Protein AF-0000000078525785 (afdb_homodimer)

Structure (mmCIF, N/CA/C/O backbone):
data_AF-0000000078525785-model_v1
#
loop_
_entity.id
_entity.type
_entity.pdbx_description
1 polymer 'PPM-type phosphatase domain-containing protein'
#
loop_
_atom_site.group_PDB
_atom_site.id
_atom_site.type_symbol
_atom_site.label_atom_id
_atom_site.label_alt_id
_atom_site.label_comp_id
_atom_site.label_asym_id
_atom_site.label_entity_id
_atom_site.label_seq_id
_atom_site.pdbx_PDB_ins_code
_atom_site.Cartn_x
_atom_site.Cartn_y
_atom_site.Cartn_z
_atom_site.occupancy
_atom_site.B_iso_or_equiv
_atom_site.auth_seq_id
_atom_site.auth_comp_id
_atom_site.auth_asym_id
_atom_site.auth_atom_id
_atom_site.pdbx_PDB_model_num
ATOM 1 N N . MET A 1 1 ? -2.633 -44.656 -4.371 1 86.56 1 MET A N 1
ATOM 2 C CA . MET A 1 1 ? -3.145 -43.281 -4.559 1 86.56 1 MET A CA 1
ATOM 3 C C . MET A 1 1 ? -4.605 -43.312 -5.004 1 86.56 1 MET A C 1
ATOM 5 O O . MET A 1 1 ? -4.938 -43.906 -6.023 1 86.56 1 MET A O 1
ATOM 9 N N . GLN A 1 2 ? -5.457 -42.781 -4.203 1 93.94 2 GLN A N 1
ATOM 10 C CA . GLN A 1 2 ? -6.891 -42.781 -4.492 1 93.94 2 GLN A CA 1
ATOM 11 C C . GLN A 1 2 ? -7.461 -41.375 -4.418 1 93.94 2 GLN A C 1
ATOM 13 O O . GLN A 1 2 ? -7.492 -40.75 -3.346 1 93.94 2 GLN A O 1
ATOM 18 N N . VAL A 1 3 ? -7.941 -40.938 -5.488 1 96.62 3 VAL A N 1
ATOM 19 C CA . VAL A 1 3 ? -8.547 -39.625 -5.555 1 96.62 3 VAL A CA 1
ATOM 20 C C . VAL A 1 3 ? -9.922 -39.656 -4.895 1 96.62 3 VAL A C 1
ATOM 22 O O . VAL A 1 3 ? -10.75 -40.5 -5.191 1 96.62 3 VAL A O 1
ATOM 25 N N . ILE A 1 4 ? -10.188 -38.719 -4.059 1 97.31 4 ILE A N 1
ATOM 26 C CA . ILE A 1 4 ? -11.445 -38.656 -3.318 1 97.31 4 ILE A CA 1
ATOM 27 C C . ILE A 1 4 ? -12.336 -37.562 -3.924 1 97.31 4 ILE A C 1
ATOM 29 O O . ILE A 1 4 ? -13.523 -37.812 -4.18 1 97.31 4 ILE A O 1
ATOM 33 N N . GLU A 1 5 ? -11.789 -36.375 -4.047 1 97.75 5 GLU A N 1
ATOM 34 C CA . GLU A 1 5 ? -12.492 -35.25 -4.621 1 97.75 5 GLU A CA 1
ATOM 35 C C . GLU A 1 5 ? -11.609 -34.469 -5.609 1 97.75 5 GLU A C 1
ATOM 37 O O . GLU A 1 5 ? -10.383 -34.438 -5.449 1 97.75 5 GLU A O 1
ATOM 42 N N . LYS A 1 6 ? -12.18 -33.938 -6.652 1 97.5 6 LYS A N 1
ATOM 43 C CA . LYS A 1 6 ? -11.484 -33.062 -7.57 1 97.5 6 LYS A CA 1
ATOM 44 C C . LYS A 1 6 ? -12.438 -32 -8.141 1 97.5 6 LYS A C 1
ATOM 46 O O . LYS A 1 6 ? -13.633 -32.25 -8.281 1 97.5 6 LYS A O 1
ATOM 51 N N . PHE A 1 7 ? -11.867 -30.859 -8.359 1 97.19 7 PHE A N 1
ATOM 52 C CA . PHE A 1 7 ? -12.664 -29.734 -8.836 1 97.19 7 PHE A CA 1
ATOM 53 C C . PHE A 1 7 ? -11.797 -28.719 -9.555 1 97.19 7 PHE A C 1
ATOM 55 O O . PHE A 1 7 ? -10.648 -28.484 -9.156 1 97.19 7 PHE A O 1
ATOM 62 N N . ILE A 1 8 ? -12.281 -28.141 -10.656 1 96.44 8 ILE A N 1
ATOM 63 C CA . ILE A 1 8 ? -11.641 -27.031 -11.375 1 96.44 8 ILE A CA 1
ATOM 64 C C . ILE A 1 8 ? -12.703 -26.109 -11.945 1 96.44 8 ILE A C 1
ATOM 66 O O . ILE A 1 8 ? -13.711 -26.562 -12.492 1 96.44 8 ILE A O 1
ATOM 70 N N . ALA A 1 9 ? -12.516 -24.812 -11.68 1 94.69 9 ALA A N 1
ATOM 71 C CA . ALA A 1 9 ? -13.484 -23.844 -12.188 1 94.69 9 ALA A CA 1
ATOM 72 C C . ALA A 1 9 ? -12.828 -22.484 -12.461 1 94.69 9 ALA A C 1
ATOM 74 O O . ALA A 1 9 ? -11.969 -22.047 -11.688 1 94.69 9 ALA A O 1
ATOM 75 N N . SER A 1 10 ? -13.297 -21.891 -13.5 1 92.81 10 SER A N 1
ATOM 76 C CA . SER A 1 10 ? -12.828 -20.547 -13.852 1 92.81 10 SER A CA 1
ATOM 77 C C . SER A 1 10 ? -13.484 -19.5 -12.977 1 92.81 10 SER A C 1
ATOM 79 O O . SER A 1 10 ? -14.641 -19.641 -12.57 1 92.81 10 SER A O 1
ATOM 81 N N . LYS A 1 11 ? -12.812 -18.391 -12.805 1 90.5 11 LYS A N 1
ATOM 82 C CA . LYS A 1 11 ? -13.352 -17.266 -12.039 1 90.5 11 LYS A CA 1
ATOM 83 C C . LYS A 1 11 ? -14.492 -16.578 -12.781 1 90.5 11 LYS A C 1
ATOM 85 O O . LYS A 1 11 ? -15.289 -15.859 -12.18 1 90.5 11 LYS A O 1
ATOM 90 N N . TYR A 1 12 ? -14.594 -16.781 -14.031 1 87.81 12 TYR A N 1
ATOM 91 C CA . TYR A 1 12 ? -15.633 -16.141 -14.828 1 87.81 12 TYR A CA 1
ATOM 92 C C . TYR A 1 12 ? -16.766 -17.125 -15.141 1 87.81 12 TYR A C 1
ATOM 94 O O . TYR A 1 12 ? -17.75 -16.766 -15.789 1 87.81 12 TYR A O 1
ATOM 102 N N . GLY A 1 13 ? -16.609 -18.281 -14.781 1 85.06 13 GLY A N 1
ATOM 103 C CA . GLY A 1 13 ? -17.641 -19.297 -15.031 1 85.06 13 GLY A CA 1
ATOM 104 C C . GLY A 1 13 ? -17.5 -19.953 -16.391 1 85.06 13 GLY A C 1
ATOM 105 O O . GLY A 1 13 ? -18.359 -20.734 -16.797 1 85.06 13 GLY A O 1
ATOM 106 N N . ASP A 1 14 ? -16.469 -19.578 -17.125 1 86.19 14 ASP A N 1
ATOM 107 C CA . ASP A 1 14 ? -16.172 -20.141 -18.438 1 86.19 14 ASP A CA 1
ATOM 108 C C . ASP A 1 14 ? -14.867 -20.922 -18.422 1 86.19 14 ASP A C 1
ATOM 110 O O . ASP A 1 14 ? -13.789 -20.328 -18.375 1 86.19 14 ASP A O 1
ATOM 114 N N . ASP A 1 15 ? -15.008 -22.141 -18.609 1 83.75 15 ASP A N 1
ATOM 115 C CA . ASP A 1 15 ? -13.875 -23.062 -18.516 1 83.75 15 ASP A CA 1
ATOM 116 C C . ASP A 1 15 ? -12.805 -22.719 -19.547 1 83.75 15 ASP A C 1
ATOM 118 O O . ASP A 1 15 ? -11.617 -22.953 -19.328 1 83.75 15 ASP A O 1
ATOM 122 N N . ALA A 1 16 ? -13.234 -22.156 -20.625 1 85 16 ALA A N 1
ATOM 123 C CA . ALA A 1 16 ? -12.305 -21.828 -21.719 1 85 16 ALA A CA 1
ATOM 124 C C . ALA A 1 16 ? -11.336 -20.734 -21.297 1 85 16 ALA A C 1
ATOM 126 O O . ALA A 1 16 ? -10.289 -20.547 -21.922 1 85 16 ALA A O 1
ATOM 127 N N . LEU A 1 17 ? -11.664 -20.141 -20.234 1 87.44 17 LEU A N 1
ATOM 128 C CA . LEU A 1 17 ? -10.852 -19.016 -19.766 1 87.44 17 LEU A CA 1
ATOM 129 C C . LEU A 1 17 ? -10.047 -19.406 -18.531 1 87.44 17 LEU A C 1
ATOM 131 O O . LEU A 1 17 ? -9.297 -18.578 -18 1 87.44 17 LEU A O 1
ATOM 135 N N . CYS A 1 18 ? -10.172 -20.625 -18.109 1 92.94 18 CYS A N 1
ATOM 136 C CA . CYS A 1 18 ? -9.516 -21.047 -16.891 1 92.94 18 CYS A CA 1
ATOM 137 C C . CYS A 1 18 ? -8.008 -21.188 -17.094 1 92.94 18 CYS A C 1
ATOM 139 O O . CYS A 1 18 ? -7.562 -21.906 -17.984 1 92.94 18 CYS A O 1
ATOM 141 N N . GLU A 1 19 ? -7.262 -20.547 -16.25 1 93.75 19 GLU A N 1
ATOM 142 C CA . GLU A 1 19 ? -5.809 -20.578 -16.359 1 93.75 19 GLU A CA 1
ATOM 143 C C . GLU A 1 19 ? -5.199 -21.609 -15.422 1 93.75 19 GLU A C 1
ATOM 145 O O . GLU A 1 19 ? -3.979 -21.797 -15.398 1 93.75 19 GLU A O 1
ATOM 150 N N . ASP A 1 20 ? -6.074 -22.25 -14.711 1 96.31 20 ASP A N 1
ATOM 151 C CA . ASP A 1 20 ? -5.641 -23.344 -13.859 1 96.31 20 ASP A CA 1
ATOM 152 C C . ASP A 1 20 ? -5.598 -24.656 -14.641 1 96.31 20 ASP A C 1
ATOM 154 O O . ASP A 1 20 ? -6.258 -24.797 -15.672 1 96.31 20 ASP A O 1
ATOM 158 N N . GLY A 1 21 ? -4.816 -25.562 -14.164 1 96.5 21 GLY A N 1
ATOM 159 C CA . GLY A 1 21 ? -4.754 -26.906 -14.719 1 96.5 21 GLY A CA 1
ATOM 160 C C . GLY A 1 21 ? -4.656 -27.984 -13.664 1 96.5 21 GLY A C 1
ATOM 161 O O . GLY A 1 21 ? -4.102 -27.75 -12.586 1 96.5 21 GLY A O 1
ATOM 162 N N . LEU A 1 22 ? -5.254 -29.109 -13.977 1 98.06 22 LEU A N 1
ATOM 163 C CA . LEU A 1 22 ? -5.188 -30.297 -13.125 1 98.06 22 LEU A CA 1
ATOM 164 C C . LEU A 1 22 ? -4.664 -31.5 -13.898 1 98.06 22 LEU A C 1
ATOM 166 O O . LEU A 1 22 ? -5.199 -31.844 -14.953 1 98.06 22 LEU A O 1
ATOM 170 N N . PHE A 1 23 ? -3.576 -32.094 -13.43 1 98.44 23 PHE A N 1
ATOM 171 C CA . PHE A 1 23 ? -2.967 -33.25 -14.062 1 98.44 23 PHE A CA 1
ATOM 172 C C . PHE A 1 23 ? -3.014 -34.438 -13.125 1 98.44 23 PHE A C 1
ATOM 174 O O . PHE A 1 23 ? -2.66 -34.344 -11.945 1 98.44 23 PHE A O 1
ATOM 181 N N . ILE A 1 24 ? -3.471 -35.625 -13.625 1 98 24 ILE A N 1
ATOM 182 C CA . ILE A 1 24 ? -3.523 -36.844 -12.844 1 98 24 ILE A CA 1
ATOM 183 C C . ILE A 1 24 ? -3.057 -38.031 -13.703 1 98 24 ILE A C 1
ATOM 185 O O . ILE A 1 24 ? -3.594 -38.25 -14.789 1 98 24 ILE A O 1
ATOM 189 N N . ASN A 1 25 ? -2.096 -38.688 -13.266 1 96.81 25 ASN A N 1
ATOM 190 C CA . ASN A 1 25 ? -1.763 -40 -13.812 1 96.81 25 ASN A CA 1
ATOM 191 C C . ASN A 1 25 ? -1.196 -40.906 -12.742 1 96.81 25 ASN A C 1
ATOM 193 O O . ASN A 1 25 ? -1.323 -40.656 -11.547 1 96.81 25 ASN A O 1
ATOM 197 N N . ASP A 1 26 ? -0.666 -42.062 -13.141 1 95.5 26 ASP A N 1
ATOM 198 C CA . ASP A 1 26 ? -0.246 -43.062 -12.18 1 95.5 26 ASP A CA 1
ATOM 199 C C . ASP A 1 26 ? 1.006 -42.625 -11.422 1 95.5 26 ASP A C 1
ATOM 201 O O . ASP A 1 26 ? 1.33 -43.188 -10.375 1 95.5 26 ASP A O 1
ATOM 205 N N . LYS A 1 27 ? 1.685 -41.594 -11.922 1 97.06 27 LYS A N 1
ATOM 206 C CA . LYS A 1 27 ? 2.975 -41.188 -11.359 1 97.06 27 LYS A CA 1
ATOM 207 C C . LYS A 1 27 ? 2.857 -39.906 -10.57 1 97.06 27 LYS A C 1
ATOM 209 O O . LYS A 1 27 ? 3.525 -39.719 -9.547 1 97.06 27 LYS A O 1
ATOM 214 N N . PHE A 1 28 ? 1.962 -39.031 -11.117 1 98 28 PHE A N 1
ATOM 215 C CA . PHE A 1 28 ? 1.927 -37.656 -10.555 1 98 28 PHE A CA 1
ATOM 216 C C . PHE A 1 28 ? 0.491 -37.188 -10.422 1 98 28 PHE A C 1
ATOM 218 O O . PHE A 1 28 ? -0.391 -37.594 -11.164 1 98 28 PHE A O 1
ATOM 225 N N . ILE A 1 29 ? 0.25 -36.344 -9.477 1 98.56 29 ILE A N 1
ATOM 226 C CA . ILE A 1 29 ? -0.869 -35.406 -9.406 1 98.56 29 ILE A CA 1
ATOM 227 C C . ILE A 1 29 ? -0.342 -34 -9.305 1 98.56 29 ILE A C 1
ATOM 229 O O . ILE A 1 29 ? 0.559 -33.719 -8.508 1 98.56 29 ILE A O 1
ATOM 233 N N . ALA A 1 30 ? -0.854 -33.094 -10.125 1 98.62 30 ALA A N 1
ATOM 234 C CA . ALA A 1 30 ? -0.31 -31.734 -10.125 1 98.62 30 ALA A CA 1
ATOM 235 C C . ALA A 1 30 ? -1.411 -30.688 -10.352 1 98.62 30 ALA A C 1
ATOM 237 O O . ALA A 1 30 ? -2.377 -30.953 -11.07 1 98.62 30 ALA A O 1
ATOM 238 N N . VAL A 1 31 ? -1.276 -29.641 -9.664 1 98.38 31 VAL A N 1
ATOM 239 C CA . VAL A 1 31 ? -2.098 -28.453 -9.875 1 98.38 31 VAL A CA 1
ATOM 240 C C . VAL A 1 31 ? -1.226 -27.297 -10.383 1 98.38 31 VAL A C 1
ATOM 242 O O . VAL A 1 31 ? -0.19 -27 -9.789 1 98.38 31 VAL A O 1
ATOM 245 N N . MET A 1 32 ? -1.549 -26.766 -11.492 1 97 32 MET A N 1
ATOM 246 C CA . MET A 1 32 ? -0.833 -25.625 -12.055 1 97 32 MET A CA 1
ATOM 247 C C . MET A 1 32 ? -1.725 -24.391 -12.086 1 97 32 MET A C 1
ATOM 249 O O . MET A 1 32 ? -2.932 -24.5 -12.305 1 97 32 MET A O 1
ATOM 253 N N . ASP A 1 33 ? -1.185 -23.281 -11.836 1 95.5 33 ASP A N 1
ATOM 254 C CA . ASP A 1 33 ? -1.865 -21.984 -11.828 1 95.5 33 ASP A CA 1
ATOM 255 C C . ASP A 1 33 ? -1.132 -20.984 -12.711 1 95.5 33 ASP A C 1
ATOM 257 O O . ASP A 1 33 ? -0.101 -20.438 -12.305 1 95.5 33 ASP A O 1
ATOM 261 N N . GLY A 1 34 ? -1.702 -20.75 -13.875 1 93.75 34 GLY A N 1
ATOM 262 C CA . GLY A 1 34 ? -1.141 -19.75 -14.766 1 93.75 34 GLY A CA 1
ATOM 263 C C . GLY A 1 34 ? -1.341 -18.328 -14.266 1 93.75 34 GLY A C 1
ATOM 264 O O . GLY A 1 34 ? -2.43 -17.984 -13.812 1 93.75 34 GLY A O 1
ATOM 265 N N . VAL A 1 35 ? -0.275 -17.562 -14.336 1 88.56 35 VAL A N 1
ATOM 266 C CA . VAL A 1 35 ? -0.356 -16.172 -13.898 1 88.56 35 VAL A CA 1
ATOM 267 C C . VAL A 1 35 ? -1.164 -15.359 -14.914 1 88.56 35 VAL A C 1
ATOM 269 O O . VAL A 1 35 ? -0.933 -15.453 -16.125 1 88.56 35 VAL A O 1
ATOM 272 N N . THR A 1 36 ? -2.059 -14.617 -14.383 1 83.06 36 THR A N 1
ATOM 273 C CA . THR A 1 36 ? -2.912 -13.805 -15.234 1 83.06 36 THR A CA 1
ATOM 274 C C . THR A 1 36 ? -2.074 -12.898 -16.125 1 83.06 36 THR A C 1
ATOM 276 O O . THR A 1 36 ? -1.082 -12.32 -15.688 1 83.06 36 THR A O 1
ATOM 279 N N . ALA A 1 37 ? -2.492 -12.828 -17.344 1 82.88 37 ALA A N 1
ATOM 280 C CA . ALA A 1 37 ? -1.761 -12.07 -18.359 1 82.88 37 ALA A CA 1
ATOM 281 C C . ALA A 1 37 ? -1.716 -10.586 -18.016 1 82.88 37 ALA A C 1
ATOM 283 O O . ALA A 1 37 ? -2.73 -10 -17.625 1 82.88 37 ALA A O 1
ATOM 284 N N . LYS A 1 38 ? -0.602 -10.008 -18.109 1 82.94 38 LYS A N 1
ATOM 285 C CA . LYS A 1 38 ? -0.418 -8.578 -17.875 1 82.94 38 LYS A CA 1
ATOM 286 C C . LYS A 1 38 ? 0.075 -7.867 -19.125 1 82.94 38 LYS A C 1
ATOM 288 O O . LYS A 1 38 ? 0.054 -6.637 -19.203 1 82.94 38 LYS A O 1
ATOM 293 N N . GLY A 1 39 ? 0.458 -8.695 -20.078 1 84.12 39 GLY A N 1
ATOM 294 C CA . GLY A 1 39 ? 0.945 -8.156 -21.328 1 84.12 39 GLY A CA 1
ATOM 295 C C . GLY A 1 39 ? -0.1 -8.164 -22.438 1 84.12 39 GLY A C 1
ATOM 296 O O . GLY A 1 39 ? -1.279 -8.414 -22.172 1 84.12 39 GLY A O 1
ATOM 297 N N . ASP A 1 40 ? 0.382 -7.816 -23.625 1 86.44 40 ASP A N 1
ATOM 298 C CA . ASP A 1 40 ? -0.532 -7.621 -24.75 1 86.44 40 ASP A CA 1
ATOM 299 C C . ASP A 1 40 ? -0.514 -8.82 -25.688 1 86.44 40 ASP A C 1
ATOM 301 O O . ASP A 1 40 ? -1.47 -9.047 -26.438 1 86.44 40 ASP A O 1
ATOM 305 N N . ILE A 1 41 ? 0.478 -9.625 -25.594 1 87.81 41 ILE A N 1
ATOM 306 C CA . ILE A 1 41 ? 0.669 -10.719 -26.547 1 87.81 41 ILE A CA 1
ATOM 307 C C . ILE A 1 41 ? -0.307 -11.852 -26.234 1 87.81 41 ILE A C 1
ATOM 309 O O . ILE A 1 41 ? -0.465 -12.242 -25.078 1 87.81 41 ILE A O 1
ATOM 313 N N . LEU A 1 42 ? -0.929 -12.297 -27.297 1 89.12 42 LEU A N 1
ATOM 314 C CA . LEU A 1 42 ? -1.73 -13.508 -27.203 1 89.12 42 LEU A CA 1
ATOM 315 C C . LEU A 1 42 ? -0.943 -14.719 -27.688 1 89.12 42 LEU A C 1
ATOM 317 O O . LEU A 1 42 ? -0.205 -14.625 -28.672 1 89.12 42 LEU A O 1
ATOM 321 N N . TRP A 1 43 ? -1.104 -15.75 -27.016 1 90.94 43 TRP A N 1
ATOM 322 C CA . TRP A 1 43 ? -0.461 -17.016 -27.359 1 90.94 43 TRP A CA 1
ATOM 323 C C . TRP A 1 43 ? -1.463 -17.984 -27.984 1 90.94 43 TRP A C 1
ATOM 325 O O . TRP A 1 43 ? -2.303 -18.547 -27.281 1 90.94 43 TRP A O 1
ATOM 335 N N . ASN A 1 44 ? -1.38 -18.141 -29.312 1 88.31 44 ASN A N 1
ATOM 336 C CA . ASN A 1 44 ? -2.385 -18.922 -30.016 1 88.31 44 ASN A CA 1
ATOM 337 C C . ASN A 1 44 ? -3.799 -18.5 -29.641 1 88.31 44 ASN A C 1
ATOM 339 O O . ASN A 1 44 ?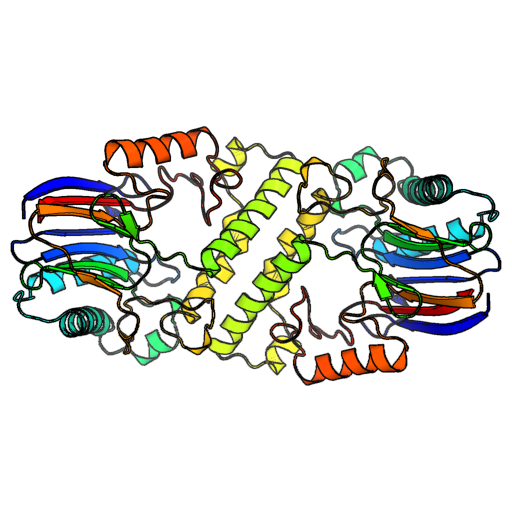 -4.637 -19.344 -29.312 1 88.31 44 ASN A O 1
ATOM 343 N N . ASN A 1 45 ? -4.023 -17.203 -29.438 1 89.38 45 ASN A N 1
ATOM 344 C CA . ASN A 1 45 ? -5.301 -16.562 -29.172 1 89.38 45 ASN A CA 1
ATOM 345 C C . ASN A 1 45 ? -5.738 -16.766 -27.719 1 89.38 45 ASN A C 1
ATOM 347 O O . ASN A 1 45 ? -6.93 -16.703 -27.406 1 89.38 45 ASN A O 1
ATOM 351 N N . LYS A 1 46 ? -4.801 -17.188 -26.969 1 90.88 46 LYS A N 1
ATOM 352 C CA . LYS A 1 46 ? -5.078 -17.344 -25.547 1 90.88 46 LYS A CA 1
ATOM 353 C C . LYS A 1 46 ? -4.156 -16.484 -24.688 1 90.88 46 LYS A C 1
ATOM 355 O O . LYS A 1 46 ? -3.184 -15.914 -25.203 1 90.88 46 LYS A O 1
ATOM 360 N N . THR A 1 47 ? -4.559 -16.328 -23.469 1 90.88 47 THR A N 1
ATOM 361 C CA . THR A 1 47 ? -3.736 -15.547 -22.562 1 90.88 47 THR A CA 1
ATOM 362 C C . THR A 1 47 ? -2.436 -16.281 -22.234 1 90.88 47 THR A C 1
ATOM 364 O O . THR A 1 47 ? -2.334 -17.484 -22.453 1 90.88 47 THR A O 1
ATOM 367 N N . SER A 1 48 ? -1.417 -15.539 -21.812 1 93.44 48 SER A N 1
ATOM 368 C CA . SER A 1 48 ? -0.13 -16.125 -21.453 1 93.44 48 SER A CA 1
ATOM 369 C C . SER A 1 48 ? -0.288 -17.172 -20.359 1 93.44 48 SER A C 1
ATOM 371 O O . SER A 1 48 ? 0.349 -18.234 -20.422 1 93.44 48 SER A O 1
ATOM 373 N N . GLY A 1 49 ? -1.158 -16.922 -19.406 1 93.31 49 GLY A N 1
ATOM 374 C CA . GLY A 1 49 ? -1.392 -17.875 -18.328 1 93.31 49 GLY A CA 1
ATOM 375 C C . GLY A 1 49 ? -1.989 -19.188 -18.828 1 93.31 49 GLY A C 1
ATOM 376 O O . GLY A 1 49 ? -1.596 -20.266 -18.375 1 93.31 49 GLY A O 1
ATOM 377 N N . PHE A 1 50 ? -2.918 -19.078 -19.688 1 93.94 50 PHE A N 1
ATOM 378 C CA . PHE A 1 50 ? -3.543 -20.266 -20.281 1 93.94 50 PHE A CA 1
ATOM 379 C C . PHE A 1 50 ? -2.521 -21.078 -21.062 1 93.94 50 PHE A C 1
ATOM 381 O O . PHE A 1 50 ? -2.467 -22.312 -20.922 1 93.94 50 PHE A O 1
ATOM 388 N N . HIS A 1 51 ? -1.751 -20.438 -21.812 1 95.31 51 HIS A N 1
ATOM 389 C CA . HIS A 1 51 ? -0.726 -21.109 -22.594 1 95.31 51 HIS A CA 1
ATOM 390 C C . HIS A 1 51 ? 0.29 -21.812 -21.703 1 95.31 51 HIS A C 1
ATOM 392 O O . HIS A 1 51 ? 0.726 -22.922 -22 1 95.31 51 HIS A O 1
ATOM 398 N N . ALA A 1 52 ? 0.637 -21.109 -20.656 1 96.5 52 ALA A N 1
ATOM 399 C CA . ALA A 1 52 ? 1.575 -21.703 -19.703 1 96.5 52 ALA A CA 1
ATOM 400 C C . ALA A 1 52 ? 1.021 -23 -19.125 1 96.5 52 ALA A C 1
ATOM 402 O O . ALA A 1 52 ? 1.709 -24.031 -19.109 1 96.5 52 ALA A O 1
ATOM 403 N N . LYS A 1 53 ? -0.166 -22.953 -18.672 1 95.12 53 LYS A N 1
ATOM 404 C CA . LYS A 1 53 ? -0.8 -24.125 -18.078 1 95.12 53 LYS A CA 1
ATOM 405 C C . LYS A 1 53 ? -0.877 -25.281 -19.078 1 95.12 53 LYS A C 1
ATOM 407 O O . LYS A 1 53 ? -0.576 -26.422 -18.734 1 95.12 53 LYS A O 1
ATOM 412 N N . GLU A 1 54 ? -1.239 -24.984 -20.344 1 95.62 54 GLU A N 1
ATOM 413 C CA . GLU A 1 54 ? -1.321 -26.031 -21.359 1 95.62 54 GLU A CA 1
ATOM 414 C C . GLU A 1 54 ? 0.046 -26.656 -21.625 1 95.62 54 GLU A C 1
ATOM 416 O O . GLU A 1 54 ? 0.16 -27.875 -21.781 1 95.62 54 GLU A O 1
ATOM 421 N N . THR A 1 55 ? 0.996 -25.828 -21.672 1 97.62 55 THR A N 1
ATOM 422 C CA . THR A 1 55 ? 2.359 -26.281 -21.906 1 97.62 55 THR A CA 1
ATOM 423 C C . THR A 1 55 ? 2.814 -27.219 -20.797 1 97.62 55 THR A C 1
ATOM 425 O O . THR A 1 55 ? 3.391 -28.281 -21.062 1 97.62 55 THR A O 1
ATOM 428 N N . LEU A 1 56 ? 2.52 -26.844 -19.625 1 97.94 56 LEU A N 1
ATOM 429 C CA . LEU A 1 56 ? 2.945 -27.641 -18.469 1 97.94 56 LEU A CA 1
ATOM 430 C C . LEU A 1 56 ? 2.188 -28.969 -18.422 1 97.94 56 LEU A C 1
ATOM 432 O O . LEU A 1 56 ? 2.768 -30.016 -18.094 1 97.94 56 LEU A O 1
ATOM 436 N N . LEU A 1 57 ? 0.9 -28.953 -18.719 1 97.5 57 LEU A N 1
ATOM 437 C CA . LEU A 1 57 ? 0.107 -30.172 -18.75 1 97.5 57 LEU A CA 1
ATOM 438 C C . LEU A 1 57 ? 0.696 -31.172 -19.75 1 97.5 57 LEU A C 1
ATOM 440 O O . LEU A 1 57 ? 0.861 -32.344 -19.422 1 97.5 57 LEU A O 1
ATOM 444 N N . HIS A 1 58 ? 1.073 -30.656 -20.859 1 97.62 58 HIS A N 1
ATOM 445 C CA . HIS A 1 58 ? 1.67 -31.5 -21.891 1 97.62 58 HIS A CA 1
ATOM 446 C C . HIS A 1 58 ? 3.035 -32.031 -21.438 1 97.62 58 HIS A C 1
ATOM 448 O O . HIS A 1 58 ? 3.361 -33.188 -21.672 1 97.62 58 HIS A O 1
ATOM 454 N N . ALA A 1 59 ? 3.775 -31.172 -20.875 1 98.12 59 ALA A N 1
ATOM 455 C CA . ALA A 1 59 ? 5.105 -31.547 -20.406 1 98.12 59 ALA A CA 1
ATOM 456 C C . ALA A 1 59 ? 5.031 -32.656 -19.359 1 98.12 59 ALA A C 1
ATOM 458 O O . ALA A 1 59 ? 5.852 -33.562 -19.344 1 98.12 59 ALA A O 1
ATOM 459 N N . MET A 1 60 ? 4.105 -32.625 -18.469 1 97.81 60 MET A N 1
ATOM 460 C CA . MET A 1 60 ? 3.947 -33.594 -17.406 1 97.81 60 MET A CA 1
ATOM 461 C C . MET A 1 60 ? 3.719 -35 -17.969 1 97.81 60 MET A C 1
ATOM 463 O O . MET A 1 60 ? 4.164 -35.969 -17.391 1 97.81 60 MET A O 1
ATOM 467 N N . GLU A 1 61 ? 3.074 -35.031 -19.078 1 97.19 61 GLU A N 1
ATOM 468 C CA . GLU A 1 61 ? 2.771 -36.312 -19.719 1 97.19 61 GLU A CA 1
ATOM 469 C C . GLU A 1 61 ? 4.047 -37.031 -20.141 1 97.19 61 GLU A C 1
ATOM 471 O O . GLU A 1 61 ? 4.066 -38.25 -20.266 1 97.19 61 GLU A O 1
ATOM 476 N N . GLN A 1 62 ? 5.043 -36.281 -20.328 1 97.19 62 GLN A N 1
ATOM 477 C CA . GLN A 1 62 ? 6.266 -36.844 -20.891 1 97.19 62 GLN A CA 1
ATOM 478 C C . GLN A 1 62 ? 7.207 -37.312 -19.781 1 97.19 62 GLN A C 1
ATOM 480 O O . GLN A 1 62 ? 8.211 -37.969 -20.062 1 97.19 62 GLN A O 1
ATOM 485 N N . LEU A 1 63 ? 6.879 -37.031 -18.594 1 97.44 63 LEU A N 1
ATOM 486 C CA . LEU A 1 63 ? 7.738 -37.406 -17.484 1 97.44 63 LEU A CA 1
ATOM 487 C C . LEU A 1 63 ? 7.594 -38.906 -17.172 1 97.44 63 LEU A C 1
ATOM 489 O O . LEU A 1 63 ? 6.492 -39.438 -17.234 1 97.44 63 LEU A O 1
ATOM 493 N N . ASN A 1 64 ? 8.688 -39.531 -16.766 1 95.69 64 ASN A N 1
ATOM 494 C CA . ASN A 1 64 ? 8.703 -40.969 -16.516 1 95.69 64 ASN A CA 1
ATOM 495 C C . ASN A 1 64 ? 8.352 -41.312 -15.07 1 95.69 64 ASN A C 1
ATOM 497 O O . ASN A 1 64 ? 8.008 -42.438 -14.758 1 95.69 64 ASN A O 1
ATOM 501 N N . GLY A 1 65 ? 8.422 -40.406 -14.25 1 95.38 65 GLY A N 1
ATOM 502 C CA . GLY A 1 65 ? 8.094 -40.656 -12.852 1 95.38 65 GLY A CA 1
ATOM 503 C C . GLY A 1 65 ? 9.32 -40.844 -11.984 1 95.38 65 GLY A C 1
ATOM 504 O O . GLY A 1 65 ? 9.242 -40.781 -10.758 1 95.38 65 GLY A O 1
ATOM 505 N N . SER A 1 66 ? 10.492 -41.031 -12.602 1 96.06 66 SER A N 1
ATOM 506 C CA . SER A 1 66 ? 11.703 -41.312 -11.844 1 96.06 66 SER A CA 1
ATOM 507 C C . SER A 1 66 ? 12.508 -40.031 -11.586 1 96.06 66 SER A C 1
ATOM 509 O O . SER A 1 66 ? 13.453 -40.031 -10.797 1 96.06 66 SER A O 1
ATOM 511 N N . GLU A 1 67 ? 12.117 -38.969 -12.227 1 97.12 67 GLU A N 1
ATOM 512 C CA . GLU A 1 67 ? 12.836 -37.688 -12.07 1 97.12 67 GLU A CA 1
ATOM 513 C C . GLU A 1 67 ? 12.672 -37.125 -10.664 1 97.12 67 GLU A C 1
ATOM 515 O O . GLU A 1 67 ? 11.578 -37.188 -10.086 1 97.12 67 GLU A O 1
ATOM 520 N N . SER A 1 68 ? 13.742 -36.562 -10.172 1 97.06 68 SER A N 1
ATOM 521 C CA . SER A 1 68 ? 13.68 -35.875 -8.883 1 97.06 68 SER A CA 1
ATOM 522 C C . SER A 1 68 ? 12.922 -34.562 -8.992 1 97.06 68 SER A C 1
ATOM 524 O O . SER A 1 68 ? 12.57 -34.125 -10.094 1 97.06 68 SER A O 1
ATOM 526 N N . ALA A 1 69 ? 12.703 -34 -7.844 1 97.81 69 ALA A N 1
ATOM 527 C CA . ALA A 1 69 ? 11.984 -32.719 -7.805 1 97.81 69 ALA A CA 1
ATOM 528 C C . ALA A 1 69 ? 12.672 -31.672 -8.68 1 97.81 69 ALA A C 1
ATOM 530 O O . ALA A 1 69 ? 12.055 -31.094 -9.57 1 97.81 69 ALA A O 1
ATOM 531 N N . VAL A 1 70 ? 13.969 -31.453 -8.477 1 97.56 70 VAL A N 1
ATOM 532 C CA . VAL A 1 70 ? 14.719 -30.422 -9.188 1 97.56 70 VAL A CA 1
ATOM 533 C C . VAL A 1 70 ? 14.734 -30.75 -10.688 1 97.56 70 VAL A C 1
ATOM 535 O O . VAL A 1 70 ? 14.508 -29.859 -11.516 1 97.56 70 VAL A O 1
ATOM 538 N N . GLN A 1 71 ? 14.898 -32.031 -11.008 1 97.5 71 GLN A N 1
ATOM 539 C CA . GLN A 1 71 ? 14.906 -32.438 -12.406 1 97.5 71 GLN A CA 1
ATOM 540 C C . GLN A 1 71 ? 13.555 -32.156 -13.07 1 97.5 71 GLN A C 1
ATOM 542 O O . GLN A 1 71 ? 13.5 -31.703 -14.219 1 97.5 71 GLN A O 1
ATOM 547 N N . THR A 1 72 ? 12.57 -32.469 -12.344 1 98.06 72 THR A N 1
ATOM 548 C CA . THR A 1 72 ? 11.227 -32.25 -12.867 1 98.06 72 THR A CA 1
ATOM 549 C C . THR A 1 72 ? 10.992 -30.781 -13.156 1 98.06 72 THR A C 1
ATOM 551 O O . THR A 1 72 ? 10.555 -30.406 -14.25 1 98.06 72 THR A O 1
ATOM 554 N N . PHE A 1 73 ? 11.344 -29.906 -12.25 1 97.94 73 PHE A N 1
ATOM 555 C CA . PHE A 1 73 ? 11.07 -28.484 -12.414 1 97.94 73 PHE A CA 1
ATOM 556 C C . PHE A 1 73 ? 11.992 -27.859 -13.461 1 97.94 73 PHE A C 1
ATOM 558 O O . PHE A 1 73 ? 11.602 -26.938 -14.18 1 97.94 73 PHE A O 1
ATOM 565 N N . GLU A 1 74 ? 13.18 -28.328 -13.555 1 97.75 74 GLU A N 1
ATOM 566 C CA . GLU A 1 74 ? 14.062 -27.891 -14.641 1 97.75 74 GLU A CA 1
ATOM 567 C C . GLU A 1 74 ? 13.477 -28.234 -16 1 97.75 74 GLU A C 1
ATOM 569 O O . GLU A 1 74 ? 13.5 -27.422 -16.922 1 97.75 74 GLU A O 1
ATOM 574 N N . TYR A 1 75 ? 12.984 -29.438 -16.047 1 98.12 75 TYR A N 1
ATOM 575 C CA . TYR A 1 75 ? 12.375 -29.891 -17.297 1 98.12 75 TYR A CA 1
ATOM 576 C C . TYR A 1 75 ? 11.148 -29.047 -17.625 1 98.12 75 TYR A C 1
ATOM 578 O O . TYR A 1 75 ? 11.016 -28.562 -18.766 1 98.12 75 TYR A O 1
ATOM 586 N N . LEU A 1 76 ? 10.266 -28.891 -16.672 1 98.31 76 LEU A N 1
ATOM 587 C CA . LEU A 1 76 ? 9.055 -28.109 -16.891 1 98.31 76 LEU A CA 1
ATOM 588 C C . LEU A 1 76 ? 9.398 -26.688 -17.312 1 98.31 76 LEU A C 1
ATOM 590 O O . LEU A 1 76 ? 8.805 -26.141 -18.25 1 98.31 76 LEU A O 1
ATOM 594 N N . ASN A 1 77 ? 10.352 -26.078 -16.609 1 98.12 77 ASN A N 1
ATOM 595 C CA . ASN A 1 77 ? 10.781 -24.734 -16.953 1 98.12 77 ASN A CA 1
ATOM 596 C C . ASN A 1 77 ? 11.367 -24.656 -18.359 1 98.12 77 ASN A C 1
ATOM 598 O O . ASN A 1 77 ? 11.125 -23.703 -19.078 1 98.12 77 ASN A O 1
ATOM 602 N N . ALA A 1 78 ? 12.07 -25.688 -18.734 1 97.94 78 ALA A N 1
ATOM 603 C CA . ALA A 1 78 ? 12.648 -25.75 -20.078 1 97.94 78 ALA A CA 1
ATOM 604 C C . ALA A 1 78 ? 11.562 -25.812 -21.141 1 97.94 78 ALA A C 1
ATOM 606 O O . ALA A 1 78 ? 11.711 -25.25 -22.219 1 97.94 78 ALA A O 1
ATOM 607 N N . GLN A 1 79 ? 10.523 -26.531 -20.844 1 98.06 79 GLN A N 1
ATOM 608 C CA . GLN A 1 79 ? 9.422 -26.609 -21.797 1 98.06 79 GLN A CA 1
ATOM 609 C C . GLN A 1 79 ? 8.75 -25.25 -21.984 1 98.06 79 GLN A C 1
ATOM 611 O O . GLN A 1 79 ? 8.336 -24.906 -23.094 1 98.06 79 GLN A O 1
ATOM 616 N N . LEU A 1 80 ? 8.68 -24.484 -20.922 1 97.81 80 LEU A N 1
ATOM 617 C CA . LEU A 1 80 ? 8.164 -23.125 -21.047 1 97.81 80 LEU A CA 1
ATOM 618 C C . LEU A 1 80 ? 9.102 -22.266 -21.891 1 97.81 80 LEU A C 1
ATOM 620 O O . LEU A 1 80 ? 8.648 -21.5 -22.75 1 97.81 80 LEU A O 1
ATOM 624 N N . HIS A 1 81 ? 10.344 -22.438 -21.672 1 98 81 HIS A N 1
ATOM 625 C CA . HIS A 1 81 ? 11.344 -21.656 -22.406 1 98 81 HIS A CA 1
ATOM 626 C C . HIS A 1 81 ? 11.234 -21.906 -23.906 1 98 81 HIS A C 1
ATOM 628 O O . HIS A 1 81 ? 11.406 -20.984 -24.719 1 98 81 HIS A O 1
ATOM 634 N N . LYS A 1 82 ? 10.969 -23.109 -24.25 1 97.69 82 LYS A N 1
ATOM 635 C CA . LYS A 1 82 ? 10.875 -23.5 -25.656 1 97.69 82 LYS A CA 1
ATOM 636 C C . LYS A 1 82 ? 9.781 -22.703 -26.359 1 97.69 82 LYS A C 1
ATOM 638 O O . LYS A 1 82 ? 9.836 -22.5 -27.578 1 97.69 82 LYS A O 1
ATOM 643 N N . GLN A 1 83 ? 8.82 -22.266 -25.625 1 96.5 83 GLN A N 1
ATOM 644 C CA . GLN A 1 83 ? 7.699 -21.547 -26.219 1 96.5 83 GLN A CA 1
ATOM 645 C C . GLN A 1 83 ? 8.141 -20.172 -26.734 1 96.5 83 GLN A C 1
ATOM 647 O O . GLN A 1 83 ? 7.441 -19.547 -27.531 1 96.5 83 GLN A O 1
ATOM 652 N N . TYR A 1 84 ? 9.25 -19.703 -26.203 1 96.38 84 TYR A N 1
ATOM 653 C CA . TYR A 1 84 ? 9.734 -18.391 -26.625 1 96.38 84 TYR A CA 1
ATOM 654 C C . TYR A 1 84 ? 10.383 -18.469 -28 1 96.38 84 TYR A C 1
ATOM 656 O O . TYR A 1 84 ? 10.703 -17.453 -28.609 1 96.38 84 TYR A O 1
ATOM 664 N N . ASN A 1 85 ? 10.602 -19.609 -28.547 1 95.31 85 ASN A N 1
ATOM 665 C CA . ASN A 1 85 ? 11.055 -19.891 -29.906 1 95.31 85 ASN A CA 1
ATOM 666 C C . ASN A 1 85 ? 12.297 -19.062 -30.25 1 95.31 85 ASN A C 1
ATOM 668 O O . ASN A 1 85 ? 12.352 -18.438 -31.312 1 95.31 85 ASN A O 1
ATOM 672 N N . GLY A 1 86 ? 13.172 -18.953 -29.359 1 93.62 86 GLY A N 1
ATOM 673 C CA . GLY A 1 86 ? 14.453 -18.312 -29.609 1 93.62 86 GLY A CA 1
ATOM 674 C C . GLY A 1 86 ? 14.406 -16.812 -29.469 1 93.62 86 GLY A C 1
ATOM 675 O O . GLY A 1 86 ? 15.398 -16.125 -29.719 1 93.62 86 GLY A O 1
ATOM 676 N N . ASN A 1 87 ? 13.312 -16.219 -29.078 1 95.12 87 ASN A N 1
ATOM 677 C CA . ASN A 1 87 ? 13.18 -14.781 -28.875 1 95.12 87 ASN A CA 1
ATOM 678 C C . ASN A 1 87 ? 13.484 -14.383 -27.438 1 95.12 87 ASN A C 1
ATOM 680 O O . ASN A 1 87 ? 12.734 -13.617 -26.828 1 95.12 87 ASN A O 1
ATOM 684 N N . ASP A 1 88 ? 14.539 -14.891 -26.922 1 95.25 88 ASP A N 1
ATOM 685 C CA . ASP A 1 88 ? 14.891 -14.703 -25.516 1 95.25 88 ASP A CA 1
ATOM 686 C C . ASP A 1 88 ? 15.109 -13.227 -25.188 1 95.25 88 ASP A C 1
ATOM 688 O O . ASP A 1 88 ? 14.648 -12.727 -24.172 1 95.25 88 ASP A O 1
ATOM 692 N N . ASP A 1 89 ? 15.773 -12.547 -26.078 1 94.62 89 ASP A N 1
ATOM 693 C CA . ASP A 1 89 ? 16.078 -11.141 -25.844 1 94.62 89 ASP A CA 1
ATOM 694 C C . ASP A 1 89 ? 14.812 -10.32 -25.656 1 94.62 89 ASP A C 1
ATOM 696 O O . ASP A 1 89 ? 14.727 -9.477 -24.766 1 94.62 89 ASP A O 1
ATOM 700 N N . PHE A 1 90 ? 13.914 -10.625 -26.469 1 94.06 90 PHE A N 1
ATOM 701 C CA . PHE A 1 90 ? 12.648 -9.906 -26.391 1 94.06 90 PHE A CA 1
ATOM 702 C C . PHE A 1 90 ? 11.969 -10.141 -25.047 1 94.06 90 PHE A C 1
ATOM 704 O O . PHE A 1 90 ? 11.586 -9.188 -24.359 1 94.06 90 PHE A O 1
ATOM 711 N N . PHE A 1 91 ? 11.875 -11.336 -24.641 1 93.56 91 PHE A N 1
ATOM 712 C CA . PHE A 1 91 ? 11.102 -11.672 -23.438 1 93.56 91 PHE A CA 1
ATOM 713 C C . PHE A 1 91 ? 11.875 -11.312 -22.172 1 93.56 91 PHE A C 1
ATOM 715 O O . PHE A 1 91 ? 11.273 -11.016 -21.141 1 93.56 91 PHE A O 1
ATOM 722 N N . LEU A 1 92 ? 13.195 -11.273 -22.266 1 90.19 92 LEU A N 1
ATOM 723 C CA . LEU A 1 92 ? 14 -10.82 -21.141 1 90.19 92 LEU A CA 1
ATOM 724 C C . LEU A 1 92 ? 13.828 -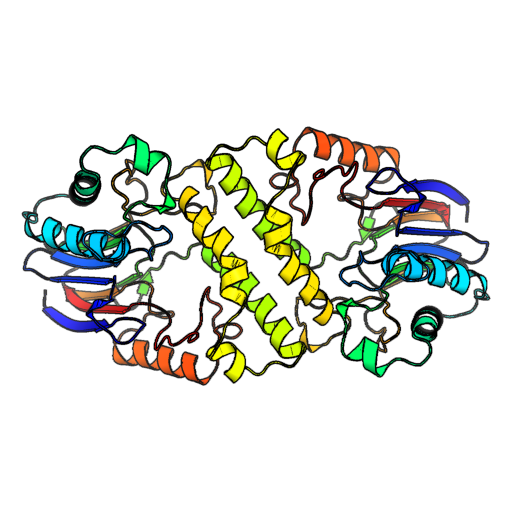9.32 -20.922 1 90.19 92 LEU A C 1
ATOM 726 O O . LEU A 1 92 ? 13.859 -8.852 -19.781 1 90.19 92 LEU A O 1
ATOM 730 N N . ASN A 1 93 ? 13.523 -8.617 -22.016 1 89.5 93 ASN A N 1
ATOM 731 C CA . ASN A 1 93 ? 13.383 -7.168 -21.922 1 89.5 93 ASN A CA 1
ATOM 732 C C . ASN A 1 93 ? 11.922 -6.762 -21.766 1 89.5 93 ASN A C 1
ATOM 734 O O . ASN A 1 93 ? 11.617 -5.594 -21.516 1 89.5 93 ASN A O 1
ATOM 738 N N . ASN A 1 94 ? 11.031 -7.723 -21.969 1 90.19 94 ASN A N 1
ATOM 739 C CA . ASN A 1 94 ? 9.594 -7.496 -21.797 1 90.19 94 ASN A CA 1
ATOM 740 C C . ASN A 1 94 ? 8.969 -8.523 -20.859 1 90.19 94 ASN A C 1
ATOM 742 O O . ASN A 1 94 ? 8.156 -9.344 -21.297 1 90.19 94 ASN A O 1
ATOM 746 N N . THR A 1 95 ? 9.234 -8.281 -19.656 1 89.62 95 THR A N 1
ATOM 747 C CA . THR A 1 95 ? 8.898 -9.25 -18.609 1 89.62 95 THR A CA 1
ATOM 748 C C . THR A 1 95 ? 7.391 -9.492 -18.562 1 89.62 95 THR A C 1
ATOM 750 O O . THR A 1 95 ? 6.941 -10.617 -18.328 1 89.62 95 THR A O 1
ATOM 753 N N . THR A 1 96 ? 6.609 -8.539 -18.906 1 89.19 96 THR A N 1
ATOM 754 C CA . THR A 1 96 ? 5.156 -8.633 -18.797 1 89.19 96 THR A CA 1
ATOM 755 C C . THR A 1 96 ? 4.594 -9.594 -19.844 1 89.19 96 THR A C 1
ATOM 757 O O . THR A 1 96 ? 3.467 -10.078 -19.703 1 89.19 96 THR A O 1
ATOM 760 N N . GLU A 1 97 ? 5.359 -9.875 -20.828 1 92.5 97 GLU A N 1
ATOM 761 C CA . GLU A 1 97 ? 4.883 -10.703 -21.938 1 92.5 97 GLU A CA 1
ATOM 762 C C . GLU A 1 97 ? 5.227 -12.172 -21.719 1 92.5 97 GLU A C 1
ATOM 764 O O . GLU A 1 97 ? 4.781 -13.039 -22.469 1 92.5 97 GLU A O 1
ATOM 769 N N . ARG A 1 98 ? 5.883 -12.461 -20.719 1 93.75 98 ARG A N 1
ATOM 770 C CA . ARG A 1 98 ? 6.328 -13.828 -20.469 1 93.75 98 ARG A CA 1
ATOM 771 C C . ARG A 1 98 ? 5.176 -14.703 -20 1 93.75 98 ARG A C 1
ATOM 773 O O . ARG A 1 98 ? 4.203 -14.203 -19.422 1 93.75 98 ARG A O 1
ATOM 780 N N . ILE A 1 99 ? 5.344 -15.977 -20.328 1 95.25 99 ILE A N 1
ATOM 781 C CA . ILE A 1 99 ? 4.402 -16.953 -19.797 1 95.25 99 ILE A CA 1
ATOM 782 C C . ILE A 1 99 ? 4.871 -17.422 -18.422 1 95.25 99 ILE A C 1
ATOM 784 O O . ILE A 1 99 ? 6.059 -17.672 -18.219 1 95.25 99 ILE A O 1
ATOM 788 N N . ARG A 1 100 ? 3.965 -17.453 -17.484 1 95.19 100 ARG A N 1
ATOM 789 C CA . ARG A 1 100 ? 4.305 -17.797 -16.109 1 95.19 100 ARG A CA 1
ATOM 790 C C . ARG A 1 100 ? 3.262 -18.734 -15.508 1 95.19 100 ARG A C 1
ATOM 792 O O . ARG A 1 100 ? 2.082 -18.656 -15.852 1 95.19 100 ARG A O 1
ATOM 799 N N . SER A 1 101 ? 3.754 -19.562 -14.617 1 96.38 101 SER A N 1
ATOM 800 C CA . SER A 1 101 ? 2.854 -20.453 -13.891 1 96.38 101 SER A CA 1
ATOM 801 C C . SER A 1 101 ? 3.475 -20.922 -12.578 1 96.38 101 SER A C 1
ATOM 803 O O . SER A 1 101 ? 4.695 -21.062 -12.477 1 96.38 101 SER A O 1
ATOM 805 N N . THR A 1 102 ? 2.664 -21 -11.609 1 95.88 102 THR A N 1
ATOM 806 C CA . THR A 1 102 ? 3.037 -21.703 -10.383 1 95.88 102 THR A CA 1
ATOM 807 C C . THR A 1 102 ? 2.506 -23.125 -10.391 1 95.88 102 THR A C 1
ATOM 809 O O . THR A 1 102 ? 1.587 -23.453 -11.148 1 95.88 102 THR A O 1
ATOM 812 N N . ILE A 1 103 ? 3.15 -24.016 -9.578 1 97.25 103 ILE A N 1
ATOM 813 C CA . ILE A 1 103 ? 2.771 -25.422 -9.688 1 97.25 103 ILE A CA 1
ATOM 814 C C . ILE A 1 103 ? 3.051 -26.125 -8.359 1 97.25 103 ILE A C 1
ATOM 816 O O . ILE A 1 103 ? 4.016 -25.812 -7.668 1 97.25 103 ILE A O 1
ATOM 820 N N . VAL A 1 104 ? 2.162 -27.047 -8 1 98.25 104 VAL A N 1
ATOM 821 C CA . VAL A 1 104 ? 2.361 -27.984 -6.898 1 98.25 104 VAL A CA 1
ATOM 822 C C . VAL A 1 104 ? 2.146 -29.422 -7.395 1 98.25 104 VAL A C 1
ATOM 824 O O . VAL A 1 104 ? 1.18 -29.688 -8.109 1 98.25 104 VAL A O 1
ATOM 827 N N . ILE A 1 105 ? 3.107 -30.344 -7.094 1 98.69 105 ILE A N 1
ATOM 828 C CA . ILE A 1 105 ? 3.125 -31.688 -7.633 1 98.69 105 ILE A CA 1
ATOM 829 C C . ILE A 1 105 ? 3.258 -32.688 -6.496 1 98.69 105 ILE A C 1
ATOM 831 O O . ILE A 1 105 ? 4.039 -32.5 -5.562 1 98.69 105 ILE A O 1
ATOM 835 N N . TYR A 1 106 ? 2.479 -33.75 -6.598 1 98.62 106 TYR A N 1
ATOM 836 C CA . TYR A 1 106 ? 2.725 -34.938 -5.812 1 98.62 106 TYR A CA 1
ATOM 837 C C . TYR A 1 106 ? 3.422 -36.031 -6.648 1 98.62 106 TYR A C 1
ATOM 839 O O . TYR A 1 106 ? 2.943 -36.375 -7.727 1 98.62 106 TYR A O 1
ATOM 847 N N . SER A 1 107 ? 4.543 -36.5 -6.199 1 98.44 107 SER A N 1
ATOM 848 C CA . SER A 1 107 ? 5.262 -37.594 -6.832 1 98.44 107 SER A CA 1
ATOM 849 C C . SER A 1 107 ? 5.004 -38.906 -6.109 1 98.44 107 SER A C 1
ATOM 851 O O . SER A 1 107 ? 5.398 -39.062 -4.953 1 98.44 107 SER A O 1
ATOM 853 N N . ARG A 1 108 ? 4.48 -39.844 -6.812 1 97.31 108 ARG A N 1
ATOM 854 C CA . ARG A 1 108 ? 4.188 -41.125 -6.207 1 97.31 108 ARG A CA 1
ATOM 855 C C . ARG A 1 108 ? 5.469 -41.875 -5.859 1 97.31 108 ARG A C 1
ATOM 857 O O . ARG A 1 108 ? 5.578 -42.469 -4.789 1 97.31 108 ARG A O 1
ATOM 864 N N . ARG A 1 109 ? 6.41 -41.844 -6.727 1 96.88 109 ARG A N 1
ATOM 865 C CA . ARG A 1 109 ? 7.664 -42.594 -6.543 1 96.88 109 ARG A CA 1
ATOM 866 C C . ARG A 1 109 ? 8.391 -42.125 -5.285 1 96.88 109 ARG A C 1
ATOM 868 O O . ARG A 1 109 ? 8.867 -42.938 -4.496 1 96.88 109 ARG A O 1
ATOM 875 N N . TYR A 1 110 ? 8.438 -40.812 -5.156 1 97.5 110 TYR A N 1
ATOM 876 C CA . TYR A 1 110 ? 9.242 -40.25 -4.078 1 97.5 110 TYR A CA 1
ATOM 877 C C . TYR A 1 110 ? 8.398 -40.031 -2.832 1 97.5 110 TYR A C 1
ATOM 879 O O . TYR A 1 110 ? 8.93 -39.75 -1.754 1 97.5 110 TYR A O 1
ATOM 887 N N . LYS A 1 111 ? 7.062 -40.094 -2.965 1 97.69 111 LYS A N 1
ATOM 888 C CA . LYS A 1 111 ? 6.137 -39.781 -1.884 1 97.69 111 LYS A CA 1
ATOM 889 C C . LYS A 1 111 ? 6.441 -38.406 -1.295 1 97.69 111 LYS A C 1
ATOM 891 O O . LYS A 1 111 ? 6.629 -38.281 -0.084 1 97.69 111 LYS A O 1
ATOM 896 N N . GLN A 1 112 ? 6.422 -37.469 -2.223 1 98.44 112 GLN A N 1
ATOM 897 C CA . GLN A 1 112 ? 6.734 -36.062 -1.877 1 98.44 112 GLN A CA 1
ATOM 898 C C . GLN A 1 112 ? 5.781 -35.094 -2.568 1 98.44 112 GLN A C 1
ATOM 900 O O . GLN A 1 112 ? 5.258 -35.406 -3.646 1 98.44 112 GLN A O 1
ATOM 905 N N . ILE A 1 113 ? 5.582 -34 -1.893 1 98.62 113 ILE A N 1
ATOM 906 C CA . ILE A 1 113 ? 4.918 -32.844 -2.496 1 98.62 113 ILE A CA 1
ATOM 907 C C . ILE A 1 113 ? 5.953 -31.797 -2.865 1 98.62 113 ILE A C 1
ATOM 909 O O . ILE A 1 113 ? 6.801 -31.438 -2.043 1 98.62 113 ILE A O 1
ATOM 913 N N . TRP A 1 114 ? 5.973 -31.391 -4.121 1 98.5 114 TRP A N 1
ATOM 914 C CA . TRP A 1 114 ? 6.844 -30.344 -4.633 1 98.5 114 TRP A CA 1
ATOM 915 C C . TRP A 1 114 ? 6.043 -29.094 -4.977 1 98.5 114 TRP A C 1
ATOM 917 O O . TRP A 1 114 ? 5.113 -29.141 -5.789 1 98.5 114 TRP A O 1
ATOM 927 N N . CYS A 1 115 ? 6.414 -28.016 -4.32 1 97.62 115 CYS A N 1
ATOM 928 C CA . CYS A 1 115 ? 5.656 -26.781 -4.551 1 97.62 115 CYS A CA 1
ATOM 929 C C . CYS A 1 115 ? 6.578 -25.641 -4.941 1 97.62 115 CYS A C 1
ATOM 931 O O . CYS A 1 115 ? 7.578 -25.375 -4.266 1 97.62 115 CYS A O 1
ATOM 933 N N . PHE A 1 116 ? 6.316 -24.938 -6.051 1 95.81 116 PHE A N 1
ATOM 934 C CA . PHE A 1 116 ? 7.059 -23.781 -6.539 1 95.81 116 PHE A CA 1
ATOM 935 C C . PHE A 1 116 ? 6.113 -22.641 -6.867 1 95.81 116 PHE A C 1
ATOM 937 O O . PHE A 1 116 ? 5.449 -22.656 -7.906 1 95.81 116 PHE A O 1
ATOM 944 N N . GLY A 1 117 ? 6.082 -21.625 -5.965 1 93 117 GLY A N 1
ATOM 945 C CA . GLY A 1 117 ? 5.172 -20.5 -6.117 1 93 117 GLY A CA 1
ATOM 946 C C . GLY A 1 117 ? 4.105 -20.453 -5.039 1 93 117 GLY A C 1
ATOM 947 O O . GLY A 1 117 ? 4.359 -20.812 -3.889 1 93 117 GLY A O 1
ATOM 948 N N . ASP A 1 118 ? 2.838 -19.953 -5.469 1 92.25 118 ASP A N 1
ATOM 949 C CA . ASP A 1 118 ? 1.873 -19.609 -4.426 1 92.25 118 ASP A CA 1
ATOM 950 C C . ASP A 1 118 ? 0.697 -20.578 -4.434 1 92.25 118 ASP A C 1
ATOM 952 O O . ASP A 1 118 ? -0.393 -20.25 -3.961 1 92.25 118 ASP A O 1
ATOM 956 N N . CYS A 1 119 ? 0.886 -21.734 -5 1 95.44 119 CYS A N 1
ATOM 957 C CA . CYS A 1 119 ? -0.102 -22.797 -4.789 1 95.44 119 CYS A CA 1
ATOM 958 C C . CYS A 1 119 ? -0.103 -23.266 -3.34 1 95.44 119 CYS A C 1
ATOM 960 O O . CYS A 1 119 ? 0.839 -22.984 -2.594 1 95.44 119 CYS A O 1
ATOM 962 N N . GLN A 1 120 ? -1.221 -23.953 -3.021 1 96.44 120 GLN A N 1
ATOM 963 C CA . GLN A 1 120 ? -1.337 -24.406 -1.64 1 96.44 120 GLN A CA 1
ATOM 964 C C . GLN A 1 120 ? -1.528 -25.922 -1.571 1 96.44 120 GLN A C 1
ATOM 966 O O . GLN A 1 120 ? -1.94 -26.547 -2.551 1 96.44 120 GLN A O 1
ATOM 971 N N . PHE A 1 121 ? -1.159 -26.453 -0.381 1 98.12 121 PHE A N 1
ATOM 972 C CA . PHE A 1 121 ? -1.441 -27.875 -0.152 1 98.12 121 PHE A CA 1
ATOM 973 C C . PHE A 1 121 ? -1.662 -28.141 1.331 1 98.12 121 PHE A C 1
ATOM 975 O O . PHE A 1 121 ? -1.369 -27.297 2.176 1 98.12 121 PHE A O 1
ATOM 982 N N . SER A 1 122 ? -2.312 -29.234 1.582 1 98.19 122 SER A N 1
ATOM 983 C CA . SER A 1 122 ? -2.596 -29.672 2.943 1 98.19 122 SER A CA 1
ATOM 984 C C . SER A 1 122 ? -2.248 -31.156 3.129 1 98.19 122 SER A C 1
ATOM 986 O O . SER A 1 122 ? -2.455 -31.969 2.225 1 98.19 122 SER A O 1
ATOM 988 N N . ILE A 1 123 ? -1.666 -31.469 4.266 1 98 123 ILE A N 1
ATOM 989 C CA . ILE A 1 123 ? -1.375 -32.844 4.652 1 98 123 ILE A CA 1
ATOM 990 C C . ILE A 1 123 ? -2.059 -33.156 5.98 1 98 123 ILE A C 1
ATOM 992 O O . ILE A 1 123 ? -1.71 -32.594 7.02 1 98 123 ILE A O 1
ATOM 996 N N . ASN A 1 124 ? -2.955 -34 5.969 1 97.56 124 ASN A N 1
ATOM 997 C CA . ASN A 1 124 ? -3.705 -34.406 7.156 1 97.56 124 ASN A CA 1
ATOM 998 C C . ASN A 1 124 ? -4.27 -33.188 7.891 1 97.56 124 ASN A C 1
ATOM 1000 O O . ASN A 1 124 ? -4.156 -33.094 9.117 1 97.56 124 ASN A O 1
ATOM 1004 N N . GLY A 1 125 ? -4.703 -32.219 7.129 1 95.31 125 GLY A N 1
ATOM 1005 C CA . GLY A 1 125 ? -5.379 -31.062 7.711 1 95.31 125 GLY A CA 1
ATOM 1006 C C . GLY A 1 125 ? -4.453 -29.875 7.938 1 95.31 125 GLY A C 1
ATOM 1007 O O . GLY A 1 125 ? -4.918 -28.766 8.156 1 95.31 125 GLY A O 1
ATOM 1008 N N . GLN A 1 126 ? -3.211 -30.094 7.938 1 96.5 126 GLN A N 1
ATOM 1009 C CA . GLN A 1 126 ? -2.264 -28.984 8.078 1 96.5 126 GLN A CA 1
ATOM 1010 C C . GLN A 1 126 ? -2.018 -28.297 6.742 1 96.5 126 GLN A C 1
ATOM 1012 O O . GLN A 1 126 ? -1.514 -28.922 5.801 1 96.5 126 GLN A O 1
ATOM 1017 N N . VAL A 1 127 ? -2.279 -27.031 6.699 1 96.94 127 VAL A N 1
ATOM 1018 C CA . VAL A 1 127 ? -2.232 -26.281 5.445 1 96.94 127 VAL A CA 1
ATOM 1019 C C . VAL A 1 127 ? -0.872 -25.609 5.297 1 96.94 127 VAL A C 1
ATOM 1021 O O . VAL A 1 127 ? -0.333 -25.062 6.266 1 96.94 127 VAL A O 1
ATOM 1024 N N . PHE A 1 128 ? -0.359 -25.703 4.113 1 95.75 128 PHE A N 1
ATOM 1025 C CA . PHE A 1 128 ? 0.873 -25.016 3.725 1 95.75 128 PHE A CA 1
ATOM 1026 C C . PHE A 1 128 ? 0.615 -24.031 2.592 1 95.75 128 PHE A C 1
ATOM 1028 O O . PHE A 1 128 ? 0.194 -24.438 1.503 1 95.75 128 PHE A O 1
ATOM 1035 N N . GLN A 1 129 ? 0.821 -22.797 2.934 1 90.88 129 GLN A N 1
ATOM 1036 C CA . GLN A 1 129 ? 0.598 -21.734 1.949 1 90.88 129 GLN A CA 1
ATOM 1037 C C . GLN A 1 129 ? 1.649 -20.641 2.072 1 90.88 129 GLN A C 1
ATOM 1039 O O . GLN A 1 129 ? 1.978 -20.203 3.18 1 90.88 129 GLN A O 1
ATOM 1044 N N . GLU A 1 130 ? 2.154 -20.266 0.96 1 83.88 130 GLU A N 1
ATOM 1045 C CA . GLU A 1 130 ? 3.062 -19.125 0.924 1 83.88 130 GLU A CA 1
ATOM 1046 C C . GLU A 1 130 ? 2.338 -17.859 0.48 1 83.88 130 GLU A C 1
ATOM 1048 O O . GLU A 1 130 ? 1.803 -17.797 -0.629 1 83.88 130 GLU A O 1
ATOM 1053 N N . GLU A 1 131 ? 2.285 -16.938 1.401 1 82.5 131 GLU A N 1
ATOM 1054 C CA . GLU A 1 131 ? 1.679 -15.664 1.049 1 82.5 131 GLU A CA 1
ATOM 1055 C C . GLU A 1 131 ? 2.727 -14.68 0.539 1 82.5 131 GLU A C 1
ATOM 1057 O O . GLU A 1 131 ? 3.805 -14.555 1.123 1 82.5 131 GLU A O 1
ATOM 1062 N N . MET A 1 132 ? 2.367 -14.109 -0.535 1 87.62 132 MET A N 1
ATOM 1063 C CA . MET A 1 132 ? 3.289 -13.117 -1.083 1 87.62 132 MET A CA 1
ATOM 1064 C C . MET A 1 132 ? 3.094 -11.758 -0.411 1 87.62 132 MET A C 1
ATOM 1066 O O . MET A 1 132 ? 1.981 -11.227 -0.39 1 87.62 132 MET A O 1
ATOM 1070 N N . GLU A 1 133 ? 4.129 -11.141 0.04 1 91.38 133 GLU A N 1
ATOM 1071 C CA . GLU A 1 133 ? 4.078 -9.859 0.749 1 91.38 133 GLU A CA 1
ATOM 1072 C C . GLU A 1 133 ? 3.494 -8.766 -0.134 1 91.38 133 GLU A C 1
ATOM 1074 O O . GLU A 1 133 ? 2.777 -7.883 0.35 1 91.38 133 GLU A O 1
ATOM 1079 N N . ILE A 1 134 ? 3.811 -8.82 -1.356 1 91.56 134 ILE A N 1
ATOM 1080 C CA . ILE A 1 134 ? 3.346 -7.781 -2.273 1 91.56 134 ILE A CA 1
ATOM 1081 C C . ILE A 1 134 ? 1.829 -7.875 -2.43 1 91.56 134 ILE A C 1
ATOM 1083 O O . ILE A 1 134 ? 1.147 -6.855 -2.551 1 91.56 134 ILE A O 1
ATOM 1087 N N . ASP A 1 135 ? 1.322 -9.016 -2.381 1 91.62 135 ASP A N 1
ATOM 1088 C CA . ASP A 1 135 ? -0.124 -9.195 -2.465 1 91.62 135 ASP A CA 1
ATOM 1089 C C . ASP A 1 135 ? -0.82 -8.602 -1.24 1 91.62 135 ASP A C 1
ATOM 1091 O O . ASP A 1 135 ? -1.882 -7.988 -1.359 1 91.62 135 ASP A O 1
ATOM 1095 N N . LEU A 1 136 ? -0.218 -8.836 -0.152 1 93.62 136 LEU A N 1
ATOM 1096 C CA . LEU A 1 136 ? -0.772 -8.289 1.083 1 93.62 136 LEU A CA 1
ATOM 1097 C C . LEU A 1 136 ? -0.778 -6.766 1.049 1 93.62 136 LEU A C 1
ATOM 1099 O O . LEU A 1 136 ? -1.757 -6.137 1.455 1 93.62 136 LEU A O 1
ATOM 1103 N N . LEU A 1 137 ? 0.268 -6.254 0.56 1 94.75 137 LEU A N 1
ATOM 1104 C CA . LEU A 1 137 ? 0.395 -4.805 0.45 1 94.75 137 LEU A CA 1
ATOM 1105 C C . LEU A 1 137 ? -0.683 -4.234 -0.465 1 94.75 137 LEU A C 1
ATOM 1107 O O . LEU A 1 137 ? -1.388 -3.295 -0.088 1 94.75 137 LEU A O 1
ATOM 1111 N N . LEU A 1 138 ? -0.854 -4.832 -1.591 1 95 138 LEU A N 1
ATOM 1112 C CA . LEU A 1 138 ? -1.801 -4.328 -2.58 1 95 138 LEU A CA 1
ATOM 1113 C C . LEU A 1 138 ? -3.238 -4.527 -2.109 1 95 138 LEU A C 1
ATOM 1115 O O . LEU A 1 138 ? -4.109 -3.703 -2.395 1 95 138 LEU A O 1
ATOM 1119 N N . ALA A 1 139 ? -3.408 -5.613 -1.409 1 95.88 139 ALA A N 1
ATOM 1120 C CA . ALA A 1 139 ? -4.727 -5.848 -0.828 1 95.88 139 ALA A CA 1
ATOM 1121 C C . ALA A 1 139 ? -5.094 -4.746 0.162 1 95.88 139 ALA A C 1
ATOM 1123 O O . ALA A 1 139 ? -6.238 -4.289 0.197 1 95.88 139 ALA A O 1
ATOM 1124 N N . GLU A 1 140 ? -4.152 -4.34 0.908 1 95.81 140 GLU A N 1
ATOM 1125 C CA . GLU A 1 140 ? -4.383 -3.283 1.889 1 95.81 140 GLU A CA 1
ATOM 1126 C C . GLU A 1 140 ? -4.676 -1.95 1.206 1 95.81 140 GLU A C 1
ATOM 1128 O O . GLU A 1 140 ? -5.594 -1.23 1.605 1 95.81 140 GLU A O 1
ATOM 1133 N N . VAL A 1 141 ? -3.98 -1.66 0.195 1 95.81 141 VAL A N 1
ATOM 1134 C CA . VAL A 1 141 ? -4.184 -0.417 -0.542 1 95.81 141 VAL A CA 1
ATOM 1135 C C . VAL A 1 141 ? -5.574 -0.409 -1.172 1 95.81 141 VAL A C 1
ATOM 1137 O O . VAL A 1 141 ? -6.293 0.589 -1.09 1 95.81 141 VAL A O 1
ATOM 1140 N N . ARG A 1 142 ? -5.875 -1.518 -1.771 1 96.12 142 ARG A N 1
ATOM 1141 C CA . ARG A 1 142 ? -7.199 -1.65 -2.365 1 96.12 142 ARG A CA 1
ATOM 1142 C C . ARG A 1 142 ? -8.289 -1.451 -1.319 1 96.12 142 ARG A C 1
ATOM 1144 O O . ARG A 1 142 ? -9.266 -0.735 -1.561 1 96.12 142 ARG A O 1
ATOM 1151 N N . SER A 1 143 ? -8.086 -2.035 -0.257 1 95.75 143 SER A N 1
ATOM 1152 C CA . SER A 1 143 ? -9.055 -1.955 0.826 1 95.75 143 SER A CA 1
ATOM 1153 C C . SER A 1 143 ? -9.258 -0.514 1.282 1 95.75 143 SER A C 1
ATOM 1155 O O . SER A 1 143 ? -10.391 -0.048 1.397 1 95.75 143 SER A O 1
ATOM 1157 N N . VAL A 1 144 ? -8.211 0.17 1.458 1 94.75 144 VAL A N 1
ATOM 1158 C CA . VAL A 1 144 ? -8.281 1.543 1.946 1 94.75 144 VAL A CA 1
ATOM 1159 C C . VAL A 1 144 ? -8.961 2.428 0.904 1 94.75 144 VAL A C 1
ATOM 1161 O O . VAL A 1 144 ? -9.805 3.266 1.243 1 94.75 144 VAL A O 1
ATOM 1164 N N . TYR A 1 145 ? -8.664 2.227 -0.33 1 96.12 145 TYR A N 1
ATOM 1165 C CA . TYR A 1 145 ? -9.242 3.027 -1.401 1 96.12 145 TYR A CA 1
ATOM 1166 C C . TYR A 1 145 ? -10.75 2.803 -1.495 1 96.12 145 TYR A C 1
ATOM 1168 O O . TYR A 1 145 ? -11.523 3.762 -1.538 1 96.12 145 TYR A O 1
ATOM 1176 N N . LEU A 1 146 ? -11.117 1.598 -1.453 1 96.31 146 LEU A N 1
ATOM 1177 C CA . LEU A 1 146 ? -12.531 1.289 -1.601 1 96.31 146 LEU A CA 1
ATOM 1178 C C . LEU A 1 146 ? -13.32 1.729 -0.369 1 96.31 146 LEU A C 1
ATOM 1180 O O . LEU A 1 146 ? -14.469 2.16 -0.48 1 96.31 146 LEU A O 1
ATOM 1184 N N . GLN A 1 147 ? -12.711 1.602 0.798 1 94.19 147 GLN A N 1
ATOM 1185 C CA . GLN A 1 147 ? -13.367 2.113 1.998 1 94.19 147 GLN A CA 1
ATOM 1186 C C . GLN A 1 147 ? -13.617 3.615 1.89 1 94.19 147 GLN A C 1
ATOM 1188 O O . GLN A 1 147 ? -14.68 4.102 2.293 1 94.19 147 GLN A O 1
ATOM 1193 N N . SER A 1 148 ? -12.688 4.273 1.351 1 92.81 148 SER A N 1
ATOM 1194 C CA . SER A 1 148 ? -12.852 5.711 1.165 1 92.81 148 SER A CA 1
ATOM 1195 C C . SER A 1 148 ? -13.984 6.016 0.188 1 92.81 148 SER A C 1
ATOM 1197 O O . SER A 1 148 ? -14.719 6.992 0.362 1 92.81 148 SER A O 1
ATOM 1199 N N . GLU A 1 149 ? -14.133 5.195 -0.854 1 94 149 GLU A N 1
ATOM 1200 C CA . GLU A 1 149 ? -15.219 5.367 -1.808 1 94 149 GLU A CA 1
ATOM 1201 C C . GLU A 1 149 ? -16.578 5.152 -1.141 1 94 149 GLU A C 1
ATOM 1203 O O . GLU A 1 149 ? -17.547 5.844 -1.456 1 94 149 GLU A O 1
ATOM 1208 N N . ILE A 1 150 ? -16.594 4.238 -0.253 1 93.62 150 ILE A N 1
ATOM 1209 C CA . ILE A 1 150 ? -17.828 3.963 0.475 1 93.62 150 ILE A CA 1
ATOM 1210 C C . ILE A 1 150 ? -18.188 5.152 1.366 1 93.62 150 ILE A C 1
ATOM 1212 O O . ILE A 1 150 ? -19.328 5.594 1.396 1 93.62 150 ILE A O 1
ATOM 1216 N N . ILE A 1 151 ? -17.188 5.688 2.033 1 89.56 151 ILE A N 1
ATOM 1217 C CA . ILE A 1 151 ? -17.406 6.84 2.9 1 89.56 151 ILE A CA 1
ATOM 1218 C C . ILE A 1 151 ? -17.859 8.031 2.068 1 89.56 151 ILE A C 1
ATOM 1220 O O . ILE A 1 151 ? -18.703 8.828 2.518 1 89.56 151 ILE A O 1
ATOM 1224 N N . ARG A 1 152 ? -17.375 8.102 0.885 1 88.44 152 ARG A N 1
ATOM 1225 C CA . ARG A 1 152 ? -17.734 9.188 -0.024 1 88.44 152 ARG A CA 1
ATOM 1226 C C . ARG A 1 152 ? -19.188 9.062 -0.478 1 88.44 152 ARG A C 1
ATOM 1228 O O . ARG A 1 152 ? -19.797 10.047 -0.909 1 88.44 152 ARG A O 1
ATOM 1235 N N . GLY A 1 153 ? -19.688 7.746 -0.461 1 90.69 153 GLY A N 1
ATOM 1236 C CA . GLY A 1 153 ? -21.109 7.633 -0.732 1 90.69 153 GLY A CA 1
ATOM 1237 C C . GLY A 1 153 ? -21.438 6.504 -1.689 1 90.69 153 GLY A C 1
ATOM 1238 O O . GLY A 1 153 ? -22.625 6.234 -1.951 1 90.69 153 GLY A O 1
ATOM 1239 N N . LYS A 1 154 ? -20.5 5.855 -2.225 1 94.06 154 LYS A N 1
ATOM 1240 C CA . LYS A 1 154 ? -20.781 4.742 -3.123 1 94.06 154 LYS A CA 1
ATOM 1241 C C . LYS A 1 154 ? -21.234 3.508 -2.344 1 94.06 154 LYS A C 1
ATOM 1243 O O . LYS A 1 154 ? -20.719 3.234 -1.256 1 94.06 154 LYS A O 1
ATOM 1248 N N . SER A 1 155 ? -22.125 2.771 -2.945 1 96.31 155 SER A N 1
ATOM 1249 C CA . SER A 1 155 ? -22.578 1.544 -2.305 1 96.31 155 SER A CA 1
ATOM 1250 C C . SER A 1 155 ? -21.672 0.366 -2.654 1 96.31 155 SER A C 1
ATOM 1252 O O . SER A 1 155 ? -20.969 0.399 -3.66 1 96.31 155 SER A O 1
ATOM 1254 N N . VAL A 1 156 ? -21.734 -0.625 -1.853 1 95.81 156 VAL A N 1
ATOM 1255 C CA . VAL A 1 156 ? -20.984 -1.854 -2.086 1 95.81 156 VAL A CA 1
ATOM 1256 C C . VAL A 1 156 ? -21.406 -2.475 -3.416 1 95.81 156 VAL A C 1
ATOM 1258 O O . VAL A 1 156 ? -20.562 -2.945 -4.184 1 95.81 156 VAL A O 1
ATOM 1261 N N . GLU A 1 157 ? -22.688 -2.428 -3.723 1 95.62 157 GLU A N 1
ATOM 1262 C CA . GLU A 1 157 ? -23.219 -2.992 -4.957 1 95.62 157 GLU A CA 1
ATOM 1263 C C . GLU A 1 157 ? -22.641 -2.291 -6.184 1 95.62 157 GLU A C 1
ATOM 1265 O O . GLU A 1 157 ? -22.281 -2.945 -7.16 1 95.62 157 GLU A O 1
ATOM 1270 N N . GLU A 1 158 ? -22.594 -1.004 -6.086 1 96.19 158 GLU A N 1
ATOM 1271 C CA . GLU A 1 158 ? -22.016 -0.229 -7.184 1 96.19 158 GLU A CA 1
ATOM 1272 C C . GLU A 1 158 ? -20.547 -0.593 -7.414 1 96.19 158 GLU A C 1
ATOM 1274 O O . GLU A 1 158 ? -20.109 -0.721 -8.555 1 96.19 158 GLU A O 1
ATOM 1279 N N . LEU A 1 159 ? -19.891 -0.755 -6.312 1 96.12 159 LEU A N 1
ATOM 1280 C CA . LEU A 1 159 ? -18.469 -1.051 -6.395 1 96.12 159 LEU A CA 1
ATOM 1281 C C . LEU A 1 159 ? -18.234 -2.479 -6.879 1 96.12 159 LEU A C 1
ATOM 1283 O O . LEU A 1 159 ? -17.203 -2.766 -7.508 1 96.12 159 LEU A O 1
ATOM 1287 N N . CYS A 1 160 ? -19.156 -3.387 -6.617 1 95.19 160 CYS A N 1
ATOM 1288 C CA . CYS A 1 160 ? -19.047 -4.75 -7.125 1 95.19 160 CYS A CA 1
ATOM 1289 C C . CYS A 1 160 ? -19.219 -4.781 -8.641 1 95.19 160 CYS A C 1
ATOM 1291 O O . CYS A 1 160 ? -18.578 -5.578 -9.32 1 95.19 160 CYS A O 1
ATOM 1293 N N . ILE A 1 161 ? -20.062 -3.891 -9.109 1 94.25 161 ILE A N 1
ATOM 1294 C CA . ILE A 1 161 ? -20.312 -3.82 -10.547 1 94.25 161 ILE A CA 1
ATOM 1295 C C . ILE A 1 161 ? -19.109 -3.203 -11.25 1 94.25 161 ILE A C 1
ATOM 1297 O O . ILE A 1 161 ? -18.656 -3.701 -12.289 1 94.25 161 ILE A O 1
ATOM 1301 N N . SER A 1 162 ? -18.578 -2.117 -10.586 1 94.12 162 SER A N 1
ATOM 1302 C CA . SER A 1 162 ? -17.422 -1.409 -11.148 1 94.12 162 SER A CA 1
ATOM 1303 C C . SER A 1 162 ? -16.422 -1.037 -10.055 1 94.12 162 SER A C 1
ATOM 1305 O O . SER A 1 162 ? -16.578 -0.012 -9.391 1 94.12 162 SER A O 1
ATOM 1307 N N . ASP A 1 163 ? -15.438 -1.828 -9.961 1 94.5 163 ASP A N 1
ATOM 1308 C CA . ASP A 1 163 ? -14.383 -1.618 -8.969 1 94.5 163 ASP A CA 1
ATOM 1309 C C . ASP A 1 163 ? -13.281 -0.712 -9.516 1 94.5 163 ASP A C 1
ATOM 1311 O O . ASP A 1 163 ? -12.5 -1.128 -10.367 1 94.5 163 ASP A O 1
ATOM 1315 N N . PRO A 1 164 ? -13.203 0.526 -9.07 1 93.62 164 PRO A N 1
ATOM 1316 C CA . PRO A 1 164 ? -12.203 1.466 -9.602 1 93.62 164 PRO A CA 1
ATOM 1317 C C . PRO A 1 164 ? -10.797 1.196 -9.07 1 93.62 164 PRO A C 1
ATOM 1319 O O . PRO A 1 164 ? -9.828 1.746 -9.586 1 93.62 164 PRO A O 1
ATOM 1322 N N . SER A 1 165 ? -10.672 0.398 -8.008 1 93.19 165 SER A N 1
ATOM 1323 C CA . SER A 1 165 ? -9.375 0.18 -7.375 1 93.19 165 SER A CA 1
ATOM 1324 C C . SER A 1 165 ? -8.43 -0.576 -8.305 1 93.19 165 SER A C 1
ATOM 1326 O O . SER A 1 165 ? -7.207 -0.463 -8.18 1 93.19 165 SER A O 1
ATOM 1328 N N . HIS A 1 166 ? -8.961 -1.305 -9.18 1 89.31 166 HIS A N 1
ATOM 1329 C CA . HIS A 1 166 ? -8.133 -2.07 -10.109 1 89.31 166 HIS A CA 1
ATOM 1330 C C . HIS A 1 166 ? -7.168 -1.163 -10.867 1 89.31 166 HIS A C 1
ATOM 1332 O O . HIS A 1 166 ? -5.984 -1.479 -11 1 89.31 166 HIS A O 1
ATOM 1338 N N . ASP A 1 167 ? -7.645 -0.066 -11.305 1 89.56 167 ASP A N 1
ATOM 1339 C CA . ASP A 1 167 ? -6.832 0.854 -12.094 1 89.56 167 ASP A CA 1
ATOM 1340 C C . ASP A 1 167 ? -5.715 1.466 -11.25 1 89.56 167 ASP A C 1
ATOM 1342 O O . ASP A 1 167 ? -4.656 1.814 -11.766 1 89.56 167 ASP A O 1
ATOM 1346 N N . ILE A 1 168 ? -5.949 1.507 -10.023 1 90.38 168 ILE A N 1
ATOM 1347 C CA . ILE A 1 168 ? -5.008 2.139 -9.102 1 90.38 168 ILE A CA 1
ATOM 1348 C C . ILE A 1 168 ? -3.852 1.186 -8.812 1 90.38 168 ILE A C 1
ATOM 1350 O O . ILE A 1 168 ? -2.688 1.589 -8.836 1 90.38 168 ILE A O 1
ATOM 1354 N N . ILE A 1 169 ? -4.176 -0.065 -8.625 1 93.06 169 ILE A N 1
ATOM 1355 C CA . ILE A 1 169 ? -3.141 -0.979 -8.156 1 93.06 169 ILE A CA 1
ATOM 1356 C C . ILE A 1 169 ? -2.531 -1.719 -9.344 1 93.06 169 ILE A C 1
ATOM 1358 O O . ILE A 1 169 ? -1.459 -2.318 -9.227 1 93.06 169 ILE A O 1
ATOM 1362 N N . PHE A 1 170 ? -3.082 -1.646 -10.523 1 91.81 170 PHE A N 1
ATOM 1363 C CA . PHE A 1 170 ? -2.693 -2.445 -11.68 1 91.81 170 PHE A CA 1
ATOM 1364 C C . PHE A 1 170 ? -1.254 -2.145 -12.086 1 91.81 170 PHE A C 1
ATOM 1366 O O . PHE A 1 170 ? -0.482 -3.061 -12.375 1 91.81 170 PHE A O 1
ATOM 1373 N N . PRO A 1 171 ? -0.873 -0.867 -12.078 1 92.38 171 PRO A N 1
ATOM 1374 C CA . PRO A 1 171 ? 0.521 -0.601 -12.445 1 92.38 171 PRO A CA 1
ATOM 1375 C C . PRO A 1 171 ? 1.517 -1.309 -11.523 1 92.38 171 PRO A C 1
ATOM 1377 O O . PRO A 1 171 ? 2.564 -1.77 -11.984 1 92.38 171 PRO A O 1
ATOM 1380 N N . VAL A 1 172 ? 1.18 -1.386 -10.297 1 93.5 172 VAL A N 1
ATOM 1381 C CA . VAL A 1 172 ? 2.068 -2.053 -9.352 1 93.5 172 VAL A CA 1
ATOM 1382 C C . VAL A 1 172 ? 2.02 -3.562 -9.57 1 93.5 172 VAL A C 1
ATOM 1384 O O . VAL A 1 172 ? 3.047 -4.242 -9.5 1 93.5 172 VAL A O 1
ATOM 1387 N N . ILE A 1 173 ? 0.84 -4.07 -9.898 1 91.44 173 ILE A N 1
ATOM 1388 C CA . ILE A 1 173 ? 0.667 -5.488 -10.195 1 91.44 173 ILE A CA 1
ATOM 1389 C C . ILE A 1 173 ? 1.515 -5.871 -11.406 1 91.44 173 ILE A C 1
ATOM 1391 O O . ILE A 1 173 ? 2.188 -6.906 -11.398 1 91.44 173 ILE A O 1
ATOM 1395 N N . LYS A 1 174 ? 1.486 -5.047 -12.328 1 90.38 174 LYS A N 1
ATOM 1396 C CA . LYS A 1 174 ? 2.277 -5.285 -13.531 1 90.38 174 LYS A CA 1
ATOM 1397 C C . LYS A 1 174 ? 3.771 -5.273 -13.219 1 90.38 174 LYS A C 1
ATOM 1399 O O . LYS A 1 174 ? 4.508 -6.168 -13.648 1 90.38 174 LYS A O 1
ATOM 1404 N N . ASN A 1 175 ? 4.176 -4.332 -12.445 1 91.25 175 ASN A N 1
ATOM 1405 C CA . ASN A 1 175 ? 5.594 -4.145 -12.156 1 91.25 175 ASN A CA 1
ATOM 1406 C C . ASN A 1 175 ? 6.117 -5.211 -11.203 1 91.25 175 ASN A C 1
ATOM 1408 O O . ASN A 1 175 ? 7.324 -5.465 -11.148 1 91.25 175 ASN A O 1
ATOM 1412 N N . GLN A 1 176 ? 5.227 -5.805 -10.469 1 89.25 176 GLN A N 1
ATOM 1413 C CA . GLN A 1 176 ? 5.664 -6.82 -9.516 1 89.25 176 GLN A CA 1
ATOM 1414 C C . GLN A 1 176 ? 6.363 -7.973 -10.227 1 89.25 176 GLN A C 1
ATOM 1416 O O . GLN A 1 176 ? 7.203 -8.656 -9.633 1 89.25 176 GLN A O 1
ATOM 1421 N N . LEU A 1 177 ? 6.074 -8.125 -11.438 1 90 177 LEU A N 1
ATOM 1422 C CA . LEU A 1 177 ? 6.641 -9.219 -12.211 1 90 177 LEU A CA 1
ATOM 1423 C C . LEU A 1 177 ? 8.156 -9.094 -12.305 1 90 177 LEU A C 1
ATOM 1425 O O . LEU A 1 177 ? 8.859 -10.086 -12.531 1 90 177 LEU A O 1
ATOM 1429 N N . TYR A 1 178 ? 8.633 -7.961 -12.047 1 89.62 178 TYR A N 1
ATOM 1430 C CA . TYR A 1 178 ? 10.078 -7.742 -12.102 1 89.62 178 TYR A CA 1
ATOM 1431 C C . TYR A 1 178 ? 10.758 -8.312 -10.867 1 89.62 178 TYR A C 1
ATOM 1433 O O . TYR A 1 178 ? 11.984 -8.469 -10.836 1 89.62 178 TYR A O 1
ATOM 1441 N N . PHE A 1 179 ? 9.953 -8.586 -9.898 1 90.81 179 PHE A N 1
ATOM 1442 C CA . PHE A 1 179 ? 10.508 -9.148 -8.68 1 90.81 179 PHE A CA 1
ATOM 1443 C C . PHE A 1 179 ? 10.57 -10.672 -8.766 1 90.81 179 PHE A C 1
ATOM 1445 O O . PHE A 1 179 ? 11.125 -11.328 -7.887 1 90.81 179 PHE A O 1
ATOM 1452 N N . SER A 1 180 ? 10.023 -11.219 -9.812 1 90.38 180 SER A N 1
ATOM 1453 C CA . SER A 1 180 ? 9.969 -12.672 -9.914 1 90.38 180 SER A CA 1
ATOM 1454 C C . SER A 1 180 ? 11.352 -13.266 -10.18 1 90.38 180 SER A C 1
ATOM 1456 O O . SER A 1 180 ? 12.078 -12.789 -11.047 1 90.38 180 SER A O 1
ATOM 1458 N N . ASN A 1 181 ? 11.625 -14.32 -9.445 1 90.25 181 ASN A N 1
ATOM 1459 C CA . ASN A 1 181 ? 12.867 -15.062 -9.602 1 90.25 181 ASN A CA 1
ATOM 1460 C C . ASN A 1 181 ? 14.086 -14.156 -9.461 1 90.25 181 ASN A C 1
ATOM 1462 O O . ASN A 1 181 ? 15.094 -14.344 -10.148 1 90.25 181 ASN A O 1
ATOM 1466 N N . CYS A 1 182 ? 13.922 -13.047 -8.742 1 82.06 182 CYS A N 1
ATOM 1467 C CA . CYS A 1 182 ? 14.961 -12.023 -8.625 1 82.06 182 CYS A CA 1
ATOM 1468 C C . CYS A 1 182 ? 15.445 -11.891 -7.191 1 82.06 182 CYS A C 1
ATOM 1470 O O . CYS A 1 182 ? 14.641 -11.758 -6.27 1 82.06 182 CYS A O 1
ATOM 1472 N N . GLU A 1 183 ? 16.734 -11.922 -7.059 1 78.31 183 GLU A N 1
ATOM 1473 C CA . GLU A 1 183 ? 17.281 -11.711 -5.727 1 78.31 183 GLU A CA 1
ATOM 1474 C C . GLU A 1 183 ? 17.094 -10.273 -5.258 1 78.31 183 GLU A C 1
ATOM 1476 O O . GLU A 1 183 ? 16.875 -10.023 -4.07 1 78.31 183 GLU A O 1
ATOM 1481 N N . LYS A 1 184 ? 17.062 -9.367 -6.145 1 78.12 184 LYS A N 1
ATOM 1482 C CA . LYS A 1 184 ? 16.969 -7.949 -5.824 1 78.12 184 LYS A CA 1
ATOM 1483 C C . LYS A 1 184 ? 15.555 -7.594 -5.348 1 78.12 184 LYS A C 1
ATOM 1485 O O . LYS A 1 184 ? 15.328 -6.496 -4.832 1 78.12 184 LYS A O 1
ATOM 1490 N N . GLY A 1 185 ? 14.711 -8.508 -5.473 1 80.69 185 GLY A N 1
ATOM 1491 C CA . GLY A 1 185 ? 13.344 -8.227 -5.066 1 80.69 185 GLY A CA 1
ATOM 1492 C C . GLY A 1 185 ? 13.172 -8.195 -3.559 1 80.69 185 GLY A C 1
ATOM 1493 O O . GLY A 1 185 ? 12.164 -7.688 -3.057 1 80.69 185 GLY A O 1
ATOM 1494 N N . GLY A 1 186 ? 14.094 -8.742 -2.836 1 82.25 186 GLY A N 1
ATOM 1495 C CA . GLY A 1 186 ? 14.016 -8.75 -1.384 1 82.25 186 GLY A CA 1
ATOM 1496 C C . GLY A 1 186 ? 12.789 -9.461 -0.854 1 82.25 186 GLY A C 1
ATOM 1497 O O . GLY A 1 186 ? 12.516 -10.602 -1.23 1 82.25 186 GLY A O 1
ATOM 1498 N N . LYS A 1 187 ? 12.039 -8.734 0.046 1 87.56 187 LYS A N 1
ATOM 1499 C CA . LYS A 1 187 ? 10.883 -9.359 0.676 1 87.56 187 LYS A CA 1
ATOM 1500 C C . LYS A 1 187 ? 9.719 -9.469 -0.304 1 87.56 187 LYS A C 1
ATOM 1502 O O . LYS A 1 187 ? 8.773 -10.219 -0.067 1 87.56 187 LYS A O 1
ATOM 1507 N N . TYR A 1 188 ? 9.82 -8.781 -1.401 1 90.88 188 TYR A N 1
ATOM 1508 C CA . TYR A 1 188 ? 8.719 -8.805 -2.363 1 90.88 188 TYR A CA 1
ATOM 1509 C C . TYR A 1 188 ? 9.008 -9.781 -3.492 1 90.88 188 TYR A C 1
ATOM 1511 O O . TYR A 1 188 ? 8.188 -9.945 -4.402 1 90.88 188 TYR A O 1
ATOM 1519 N N . GLY A 1 189 ? 10.086 -10.422 -3.389 1 89.5 189 GLY A N 1
ATOM 1520 C CA . GLY A 1 189 ? 10.414 -11.438 -4.375 1 89.5 189 GLY A CA 1
ATOM 1521 C C . GLY A 1 189 ? 9.555 -12.68 -4.25 1 89.5 189 GLY A C 1
ATOM 1522 O O . GLY A 1 189 ? 9.125 -13.039 -3.152 1 89.5 189 GLY A O 1
ATOM 1523 N N . PHE A 1 190 ? 9.344 -13.297 -5.473 1 89.69 190 PHE A N 1
ATOM 1524 C CA . PHE A 1 190 ? 8.602 -14.555 -5.488 1 89.69 190 PHE A CA 1
ATOM 1525 C C . PHE A 1 190 ? 9.078 -15.445 -6.621 1 89.69 190 PHE A C 1
ATOM 1527 O O . PHE A 1 190 ? 9.758 -14.984 -7.543 1 89.69 190 PHE A O 1
ATOM 1534 N N . ASN A 1 191 ? 8.727 -16.688 -6.48 1 91.12 191 ASN A N 1
ATOM 1535 C CA . ASN A 1 191 ? 9.203 -17.656 -7.453 1 91.12 191 ASN A CA 1
ATOM 1536 C C . ASN A 1 191 ? 8.078 -18.156 -8.352 1 91.12 191 ASN A C 1
ATOM 1538 O O . ASN A 1 191 ? 6.957 -18.391 -7.879 1 91.12 191 ASN A O 1
ATOM 1542 N N . VAL A 1 192 ? 8.422 -18.266 -9.586 1 94.06 192 VAL A N 1
ATOM 1543 C CA . VAL A 1 192 ? 7.48 -18.75 -10.586 1 94.06 192 VAL A CA 1
ATOM 1544 C C . VAL A 1 192 ? 8.242 -19.422 -11.727 1 94.06 192 VAL A C 1
ATOM 1546 O O . VAL A 1 192 ? 9.406 -19.109 -11.969 1 94.06 192 VAL A O 1
ATOM 1549 N N . LEU A 1 193 ? 7.598 -20.328 -12.383 1 96.88 193 LEU A N 1
ATOM 1550 C CA . LEU A 1 193 ? 8.141 -20.859 -13.633 1 96.88 193 LEU A CA 1
ATOM 1551 C C . LEU A 1 193 ? 7.852 -19.906 -14.789 1 96.88 193 LEU A C 1
ATOM 1553 O O . LEU A 1 193 ? 6.688 -19.609 -15.086 1 96.88 193 LEU A O 1
ATOM 1557 N N . ASP A 1 194 ? 8.93 -19.453 -15.375 1 96 194 ASP A N 1
ATOM 1558 C CA . ASP A 1 194 ? 8.711 -18.5 -16.453 1 96 194 ASP A CA 1
ATOM 1559 C C . ASP A 1 194 ? 9.609 -18.812 -17.656 1 96 194 ASP A C 1
ATOM 1561 O O . ASP A 1 194 ? 9.766 -17.969 -18.547 1 96 194 ASP A O 1
ATOM 1565 N N . GLY A 1 195 ? 10.234 -19.922 -17.625 1 97.06 195 GLY A N 1
ATOM 1566 C CA . GLY A 1 195 ? 11.125 -20.328 -18.703 1 97.06 195 GLY A CA 1
ATOM 1567 C C . GLY A 1 195 ? 12.547 -19.828 -18.531 1 97.06 195 GLY A C 1
ATOM 1568 O O . GLY A 1 195 ? 13.469 -20.328 -19.188 1 97.06 195 GLY A O 1
ATOM 1569 N N . PHE A 1 196 ? 12.734 -18.875 -17.656 1 95.25 196 PHE A N 1
ATOM 1570 C CA . PHE A 1 196 ? 14.062 -18.297 -17.484 1 95.25 196 PHE A CA 1
ATOM 1571 C C . PHE A 1 196 ? 14.617 -18.594 -16.094 1 95.25 196 PHE A C 1
ATOM 1573 O O . PHE A 1 196 ? 15.805 -18.406 -15.836 1 95.25 196 PHE A O 1
ATOM 1580 N N . CYS A 1 197 ? 13.773 -19.094 -15.258 1 93.56 197 CYS A N 1
ATOM 1581 C CA . CYS A 1 197 ? 14.211 -19.391 -13.898 1 93.56 197 CYS A CA 1
ATOM 1582 C C . CYS A 1 197 ? 15.375 -20.375 -13.914 1 93.56 197 CYS A C 1
ATOM 1584 O O . CYS A 1 197 ? 15.328 -21.391 -14.617 1 93.56 197 CYS A O 1
ATOM 1586 N N . ASN A 1 198 ? 16.422 -20.078 -13.094 1 88.75 198 ASN A N 1
ATOM 1587 C CA . ASN A 1 198 ? 17.578 -20.969 -13.086 1 88.75 198 ASN A CA 1
ATOM 1588 C C . ASN A 1 198 ? 17.953 -21.375 -11.664 1 88.75 198 ASN A C 1
ATOM 1590 O O . ASN A 1 198 ? 19.031 -21.953 -11.445 1 88.75 198 ASN A O 1
ATOM 1594 N N . ASP A 1 199 ? 17.156 -21.031 -10.781 1 91.81 199 ASP A N 1
ATOM 1595 C CA . ASP A 1 199 ? 17.422 -21.344 -9.375 1 91.81 199 ASP A CA 1
ATOM 1596 C C . ASP A 1 199 ? 16.188 -21.969 -8.727 1 91.81 199 ASP A C 1
ATOM 1598 O O . ASP A 1 199 ? 15.156 -21.297 -8.562 1 91.81 199 ASP A O 1
ATOM 1602 N N . PHE A 1 200 ? 16.312 -23.203 -8.336 1 94.25 200 PHE A N 1
ATOM 1603 C CA . PHE A 1 200 ? 15.195 -23.906 -7.711 1 94.25 200 PHE A CA 1
ATOM 1604 C C . PHE A 1 200 ? 15.492 -24.203 -6.246 1 94.25 200 PHE A C 1
ATOM 1606 O O . PHE A 1 200 ? 14.977 -25.172 -5.691 1 94.25 200 PHE A O 1
ATOM 1613 N N . SER A 1 201 ? 16.312 -23.281 -5.652 1 90.94 201 SER A N 1
ATOM 1614 C CA . SER A 1 201 ? 16.672 -23.438 -4.246 1 90.94 201 SER A CA 1
ATOM 1615 C C . SER A 1 201 ? 15.469 -23.172 -3.34 1 90.94 201 SER A C 1
ATOM 1617 O O . SER A 1 201 ? 15.43 -23.641 -2.199 1 90.94 201 SER A O 1
ATOM 1619 N N . LYS A 1 202 ? 14.484 -22.547 -3.879 1 89.38 202 LYS A N 1
ATOM 1620 C CA . LYS A 1 202 ? 13.328 -22.188 -3.064 1 89.38 202 LYS A CA 1
ATOM 1621 C C . LYS A 1 202 ? 12.188 -23.172 -3.27 1 89.38 202 LYS A C 1
ATOM 1623 O O . LYS A 1 202 ? 11.07 -22.938 -2.797 1 89.38 202 LYS A O 1
ATOM 1628 N N . LEU A 1 203 ? 12.5 -24.188 -3.955 1 95.38 203 LEU A N 1
ATOM 1629 C CA . LEU A 1 203 ? 11.531 -25.266 -4.129 1 95.38 203 LEU A CA 1
ATOM 1630 C C . LEU A 1 203 ? 11.195 -25.906 -2.789 1 95.38 203 LEU A C 1
ATOM 1632 O O . LEU A 1 203 ? 12.094 -26.312 -2.041 1 95.38 203 LEU A O 1
ATOM 1636 N N . ILE A 1 204 ? 9.93 -25.984 -2.516 1 96.19 204 ILE A N 1
ATOM 1637 C CA . ILE A 1 204 ? 9.477 -26.625 -1.281 1 96.19 204 ILE A CA 1
ATOM 1638 C C . ILE A 1 204 ? 9.273 -28.109 -1.518 1 96.19 204 ILE A C 1
ATOM 1640 O O . ILE A 1 204 ? 8.586 -28.516 -2.459 1 96.19 204 ILE A O 1
ATOM 1644 N N . ILE A 1 205 ? 9.859 -28.859 -0.682 1 97.69 205 ILE A N 1
ATOM 1645 C CA . ILE A 1 205 ? 9.734 -30.312 -0.747 1 97.69 205 ILE A CA 1
ATOM 1646 C C . ILE A 1 205 ? 9.242 -30.844 0.597 1 97.69 205 ILE A C 1
ATOM 1648 O O . ILE A 1 205 ? 9.859 -30.594 1.635 1 97.69 205 ILE A O 1
ATOM 1652 N N . HIS A 1 206 ? 8.086 -31.594 0.509 1 98.12 206 HIS A N 1
ATOM 1653 C CA . HIS A 1 206 ? 7.523 -32.156 1.724 1 98.12 206 HIS A CA 1
ATOM 1654 C C . HIS A 1 206 ? 7.258 -33.656 1.554 1 98.12 206 HIS A C 1
ATOM 1656 O O . HIS A 1 206 ? 6.586 -34.062 0.605 1 98.12 206 HIS A O 1
ATOM 1662 N N . ASP A 1 207 ? 7.711 -34.375 2.529 1 98.12 207 ASP A N 1
ATOM 1663 C CA . ASP A 1 207 ? 7.477 -35.812 2.494 1 98.12 207 ASP A CA 1
ATOM 1664 C C . ASP A 1 207 ? 6.059 -36.156 2.949 1 98.12 207 ASP A C 1
ATOM 1666 O O . ASP A 1 207 ? 5.5 -35.469 3.812 1 98.12 207 ASP A O 1
ATOM 1670 N N . VAL A 1 208 ? 5.52 -37.156 2.281 1 98 208 VAL A N 1
ATOM 1671 C CA . VAL A 1 208 ? 4.246 -37.688 2.742 1 98 208 VAL A CA 1
ATOM 1672 C C . VAL A 1 208 ? 4.363 -39.219 2.938 1 98 208 VAL A C 1
ATOM 1674 O O . VAL A 1 208 ? 5.281 -39.844 2.408 1 98 208 VAL A O 1
ATOM 1677 N N . GLU A 1 209 ? 3.479 -39.75 3.744 1 97.25 209 GLU A N 1
ATOM 1678 C CA . GLU A 1 209 ? 3.479 -41.156 4.043 1 97.25 209 GLU A CA 1
ATOM 1679 C C . GLU A 1 209 ? 2.236 -41.844 3.48 1 97.25 209 GLU A C 1
ATOM 1681 O O . GLU A 1 209 ? 1.229 -41.188 3.211 1 97.25 209 GLU A O 1
ATOM 1686 N N . GLU A 1 210 ? 2.426 -43.156 3.32 1 96.56 210 GLU A N 1
ATOM 1687 C CA . GLU A 1 210 ? 1.266 -43.938 2.916 1 96.56 210 GLU A CA 1
ATOM 1688 C C . GLU A 1 210 ? 0.114 -43.781 3.902 1 96.56 210 GLU A C 1
ATOM 1690 O O . GLU A 1 210 ? 0.318 -43.844 5.117 1 96.56 210 GLU A O 1
ATOM 1695 N N . GLY A 1 211 ? -1.015 -43.469 3.398 1 97 211 GLY A N 1
ATOM 1696 C CA . GLY A 1 211 ? -2.186 -43.281 4.238 1 97 211 GLY A CA 1
ATOM 1697 C C . GLY A 1 211 ? -2.496 -41.812 4.508 1 97 211 GLY A C 1
ATOM 1698 O O . GLY A 1 211 ? -3.59 -41.469 4.965 1 97 211 GLY A O 1
ATOM 1699 N N . ASP A 1 212 ? -1.567 -40.969 4.254 1 98.06 212 ASP A N 1
ATOM 1700 C CA . ASP A 1 212 ? -1.81 -39.531 4.449 1 98.06 212 ASP A CA 1
ATOM 1701 C C . ASP A 1 212 ? -2.902 -39.031 3.514 1 98.06 212 ASP A C 1
ATOM 1703 O O . ASP A 1 212 ? -2.98 -39.438 2.357 1 98.06 212 ASP A O 1
ATOM 1707 N N . THR A 1 213 ? -3.74 -38.125 4.02 1 98.25 213 THR A N 1
ATOM 1708 C CA . THR A 1 213 ? -4.684 -37.406 3.18 1 98.25 213 THR A CA 1
ATOM 1709 C C . THR A 1 213 ? -4.07 -36.094 2.697 1 98.25 213 THR A C 1
ATOM 1711 O O . THR A 1 213 ? -3.652 -35.25 3.506 1 98.25 213 THR A O 1
ATOM 1714 N N . VAL A 1 214 ? -4.012 -35.906 1.38 1 98.44 214 VAL A N 1
ATOM 1715 C CA . VAL A 1 214 ? -3.361 -34.719 0.788 1 98.44 214 VAL A CA 1
ATOM 1716 C C . VAL A 1 214 ? -4.371 -33.938 -0.041 1 98.44 214 VAL A C 1
ATOM 1718 O O . VAL A 1 214 ? -5.219 -34.531 -0.722 1 98.44 214 VAL A O 1
ATOM 1721 N N . ILE A 1 215 ? -4.312 -32.625 0.1 1 98.69 215 ILE A N 1
ATOM 1722 C CA . ILE A 1 215 ? -5.047 -31.734 -0.78 1 98.69 215 ILE A CA 1
ATOM 1723 C C . ILE A 1 215 ? -4.066 -30.828 -1.523 1 98.69 215 ILE A C 1
ATOM 1725 O O . ILE A 1 215 ? -3.152 -30.266 -0.918 1 98.69 215 ILE A O 1
ATOM 1729 N N . LEU A 1 216 ? -4.141 -30.75 -2.818 1 98.56 216 LEU A N 1
ATOM 1730 C CA . LEU A 1 216 ? -3.48 -29.734 -3.635 1 98.56 216 LEU A CA 1
ATOM 1731 C C . LEU A 1 216 ? -4.492 -28.734 -4.184 1 98.56 216 LEU A C 1
ATOM 1733 O O . LEU A 1 216 ? -5.59 -29.125 -4.594 1 98.56 216 LEU A O 1
ATOM 1737 N N . ALA A 1 217 ? -4.102 -27.484 -4.148 1 98.12 217 ALA A N 1
ATOM 1738 C CA . ALA A 1 217 ? -5.047 -26.484 -4.625 1 98.12 217 ALA A CA 1
ATOM 1739 C C . ALA A 1 217 ? -4.312 -25.25 -5.164 1 98.12 217 ALA A C 1
ATOM 1741 O O . ALA A 1 217 ? -3.17 -24.984 -4.781 1 98.12 217 ALA A O 1
ATOM 1742 N N . SER A 1 218 ? -4.949 -24.578 -6.074 1 96.12 218 SER A N 1
ATOM 1743 C CA . SER A 1 218 ? -4.453 -23.281 -6.52 1 96.12 218 SER A CA 1
ATOM 1744 C C . SER A 1 218 ? -4.762 -22.188 -5.5 1 96.12 218 SER A C 1
ATOM 1746 O O . SER A 1 218 ? -5.312 -22.469 -4.43 1 96.12 218 SER A O 1
ATOM 1748 N N . ASP A 1 219 ? -4.375 -20.953 -5.789 1 92.06 219 ASP A N 1
ATOM 1749 C CA . ASP A 1 219 ? -4.516 -19.859 -4.836 1 92.06 219 ASP A CA 1
ATOM 1750 C C . ASP A 1 219 ? -5.906 -19.219 -4.93 1 92.06 219 ASP A C 1
ATOM 1752 O O . ASP A 1 219 ? -6.121 -18.109 -4.438 1 92.06 219 ASP A O 1
ATOM 1756 N N . GLY A 1 220 ? -6.836 -19.906 -5.512 1 92.62 220 GLY A N 1
ATOM 1757 C CA . GLY A 1 220 ? -8.188 -19.375 -5.629 1 92.62 220 GLY A CA 1
ATOM 1758 C C . GLY A 1 220 ? -9.016 -19.562 -4.375 1 92.62 220 GLY A C 1
ATOM 1759 O O . GLY A 1 220 ? -10.117 -19.031 -4.262 1 92.62 220 GLY A O 1
ATOM 1760 N N . TYR A 1 221 ? -8.516 -20.297 -3.457 1 94.19 221 TYR A N 1
ATOM 1761 C CA . TYR A 1 221 ? -9.203 -20.5 -2.184 1 94.19 221 TYR A CA 1
ATOM 1762 C C . TYR A 1 221 ? -8.547 -19.6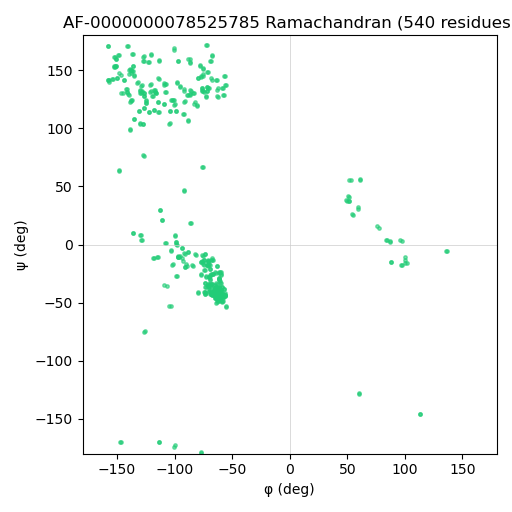88 -1.078 1 94.19 221 TYR A C 1
ATOM 1764 O O . TYR A 1 221 ? -7.41 -19.953 -0.68 1 94.19 221 TYR A O 1
ATOM 1772 N N . PRO A 1 222 ? -9.297 -18.703 -0.536 1 92.5 222 PRO A N 1
ATOM 1773 C CA . PRO A 1 222 ? -8.766 -17.922 0.587 1 92.5 222 PRO A CA 1
ATOM 1774 C C . PRO A 1 222 ? -8.453 -18.797 1.807 1 92.5 222 PRO A C 1
ATOM 1776 O O . PRO A 1 222 ? -7.547 -18.484 2.578 1 92.5 222 PRO A O 1
ATOM 1779 N N . LYS A 1 223 ? -9.211 -19.828 1.955 1 92.62 223 LYS A N 1
ATOM 1780 C CA . LYS A 1 223 ? -9.016 -20.812 3.018 1 92.62 223 LYS A CA 1
ATOM 1781 C C . LYS A 1 223 ? -9.188 -22.234 2.49 1 92.62 223 LYS A C 1
ATOM 1783 O O . LYS A 1 223 ? -10.211 -22.562 1.9 1 92.62 223 LYS A O 1
ATOM 1788 N N . LEU A 1 224 ? -8.125 -22.969 2.74 1 95.44 224 LEU A N 1
ATOM 1789 C CA . LEU A 1 224 ? -8.188 -24.375 2.34 1 95.44 224 LEU A CA 1
ATOM 1790 C C . LEU A 1 224 ? -8.688 -25.25 3.484 1 95.44 224 LEU A C 1
ATOM 1792 O O . LEU A 1 224 ? -8.008 -25.406 4.496 1 95.44 224 LEU A O 1
ATOM 1796 N N . GLU A 1 225 ? -9.875 -25.781 3.266 1 95.56 225 GLU A N 1
ATOM 1797 C CA . GLU A 1 225 ? -10.523 -26.594 4.281 1 95.56 225 GLU A CA 1
ATOM 1798 C C . GLU A 1 225 ? -10.367 -28.078 3.973 1 95.56 225 GLU A C 1
ATOM 1800 O O . GLU A 1 225 ? -9.984 -28.453 2.861 1 95.56 225 GLU A O 1
ATOM 1805 N N . PRO A 1 226 ? -10.711 -28.906 4.918 1 94.94 226 PRO A N 1
ATOM 1806 C CA . PRO A 1 226 ? -10.469 -30.344 4.766 1 94.94 226 PRO A CA 1
ATOM 1807 C C . PRO A 1 226 ? -11.344 -30.984 3.686 1 94.94 226 PRO A C 1
ATOM 1809 O O . PRO A 1 226 ? -11.094 -32.125 3.271 1 94.94 226 PRO A O 1
ATOM 1812 N N . SER A 1 227 ? -12.398 -30.266 3.197 1 96.94 227 SER A N 1
ATOM 1813 C CA . SER A 1 227 ? -13.234 -30.75 2.104 1 96.94 227 SER A CA 1
ATOM 1814 C C . SER A 1 227 ? -13.516 -29.656 1.085 1 96.94 227 SER A C 1
ATOM 1816 O O . SER A 1 227 ? -13.484 -28.469 1.419 1 96.94 227 SER A O 1
ATOM 1818 N N . LEU A 1 228 ? -13.758 -30.141 -0.127 1 97.5 228 LEU A N 1
ATOM 1819 C CA . LEU A 1 228 ? -14.148 -29.203 -1.184 1 97.5 228 LEU A CA 1
ATOM 1820 C C . LEU A 1 228 ? -15.383 -28.406 -0.779 1 97.5 228 LEU A C 1
ATOM 1822 O O . LEU A 1 228 ? -15.414 -27.188 -0.953 1 97.5 228 LEU A O 1
ATOM 1826 N N . TYR A 1 229 ? -16.312 -29.109 -0.209 1 97.44 229 TYR A N 1
ATOM 1827 C CA . TYR A 1 229 ? -17.562 -28.469 0.205 1 97.44 229 TYR A CA 1
ATOM 1828 C C . TYR A 1 229 ? -17.297 -27.344 1.184 1 97.44 229 TYR A C 1
ATOM 1830 O O . TYR A 1 229 ? -17.812 -26.234 1.006 1 97.44 229 TYR A O 1
ATOM 1838 N N . LYS A 1 230 ? -16.516 -27.609 2.188 1 97.25 230 LYS A N 1
ATOM 1839 C CA . LYS A 1 230 ? -16.234 -26.609 3.205 1 97.25 230 LYS A CA 1
ATOM 1840 C C . LYS A 1 230 ? -15.453 -25.438 2.617 1 97.25 230 LYS A C 1
ATOM 1842 O O . LYS A 1 230 ? -15.656 -24.281 3.008 1 97.25 230 LYS A O 1
ATOM 1847 N N . SER A 1 231 ? -14.523 -25.703 1.725 1 96.94 231 SER A N 1
ATOM 1848 C CA . SER A 1 231 ? -13.773 -24.641 1.065 1 96.94 231 SER A CA 1
ATOM 1849 C C . SER A 1 231 ? -14.68 -23.766 0.214 1 96.94 231 SER A C 1
ATOM 1851 O O . SER A 1 231 ? -14.578 -22.547 0.251 1 96.94 231 SER A O 1
ATOM 1853 N N . GLU A 1 232 ? -15.602 -24.406 -0.503 1 96.81 232 GLU A N 1
ATOM 1854 C CA . GLU A 1 232 ? -16.562 -23.672 -1.321 1 96.81 232 GLU A CA 1
ATOM 1855 C C . GLU A 1 232 ? -17.547 -22.891 -0.452 1 96.81 232 GLU A C 1
ATOM 1857 O O . GLU A 1 232 ? -17.953 -21.781 -0.807 1 96.81 232 GLU A O 1
ATOM 1862 N N . LEU A 1 233 ? -17.891 -23.438 0.619 1 96.81 233 LEU A N 1
ATOM 1863 C CA . LEU A 1 233 ? -18.812 -22.766 1.538 1 96.81 233 LEU A CA 1
ATOM 1864 C C . LEU A 1 233 ? -18.172 -21.484 2.084 1 96.81 233 LEU A C 1
ATOM 1866 O O . LEU A 1 233 ? -18.859 -20.469 2.219 1 96.81 233 LEU A O 1
ATOM 1870 N N . TYR A 1 234 ? -16.953 -21.609 2.447 1 95.81 234 TYR A N 1
ATOM 1871 C CA . TYR A 1 234 ? -16.25 -20.406 2.914 1 95.81 234 TYR A CA 1
ATOM 1872 C C . TYR A 1 234 ? -16.281 -19.312 1.857 1 95.81 234 TYR A C 1
ATOM 1874 O O . TYR A 1 234 ? -16.531 -18.141 2.174 1 95.81 234 TYR A O 1
ATOM 1882 N N . LEU A 1 235 ? -16.047 -19.656 0.654 1 95.12 235 LEU A N 1
ATOM 1883 C CA . LEU A 1 235 ? -16.062 -18.703 -0.454 1 95.12 235 LEU A CA 1
ATOM 1884 C C . LEU A 1 235 ? -17.438 -18.078 -0.611 1 95.12 235 LEU A C 1
ATOM 1886 O O . LEU A 1 235 ? -17.562 -16.875 -0.842 1 95.12 235 LEU A O 1
ATOM 1890 N N . MET A 1 236 ? -18.453 -18.844 -0.463 1 95.56 236 MET A N 1
ATOM 1891 C CA . MET A 1 236 ? -19.828 -18.359 -0.584 1 95.56 236 MET A CA 1
ATOM 1892 C C . MET A 1 236 ? -20.156 -17.375 0.533 1 95.56 236 MET A C 1
ATOM 1894 O O . MET A 1 236 ? -20.781 -16.359 0.293 1 95.56 236 MET A O 1
ATOM 1898 N N . GLU A 1 237 ? -19.703 -17.719 1.649 1 96.62 237 GLU A N 1
ATOM 1899 C CA . GLU A 1 237 ? -19.938 -16.828 2.787 1 96.62 237 GLU A CA 1
ATOM 1900 C C . GLU A 1 237 ? -19.188 -15.508 2.611 1 96.62 237 GLU A C 1
ATOM 1902 O O . GLU A 1 237 ? -19.703 -14.438 2.947 1 96.62 237 GLU A O 1
ATOM 1907 N N . LEU A 1 238 ? -18 -15.641 2.139 1 95.62 238 LEU A N 1
ATOM 1908 C CA . LEU A 1 238 ? -17.203 -14.445 1.868 1 95.62 238 LEU A CA 1
ATOM 1909 C C . LEU A 1 238 ? -17.906 -13.555 0.83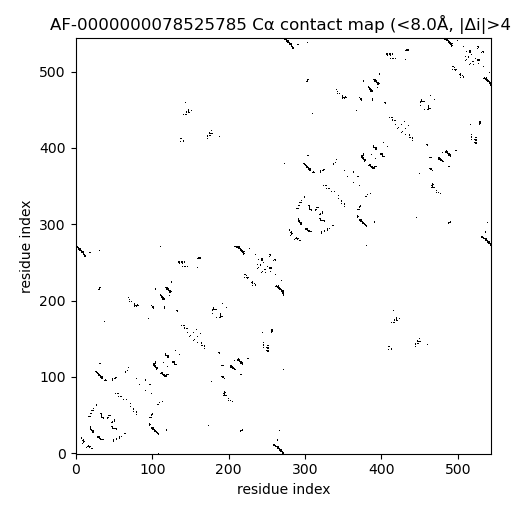7 1 95.62 238 LEU A C 1
ATOM 1911 O O . LEU A 1 238 ? -18 -12.344 1.018 1 95.62 238 LEU A O 1
ATOM 1915 N N . LYS A 1 239 ? -18.406 -14.141 -0.171 1 95.12 239 LYS A N 1
ATOM 1916 C CA . LYS A 1 239 ? -19.125 -13.406 -1.216 1 95.12 239 LYS A CA 1
ATOM 1917 C C . LYS A 1 239 ? -20.344 -12.688 -0.654 1 95.12 239 LYS A C 1
ATOM 1919 O O . LYS A 1 239 ? -20.641 -11.555 -1.034 1 95.12 239 LYS A O 1
ATOM 1924 N N . LYS A 1 240 ? -20.984 -13.297 0.228 1 95.38 240 LYS A N 1
ATOM 1925 C CA . LYS A 1 240 ? -22.188 -12.742 0.824 1 95.38 240 LYS A CA 1
ATOM 1926 C C . LYS A 1 240 ? -21.859 -11.617 1.794 1 95.38 240 LYS A C 1
ATOM 1928 O O . LYS A 1 240 ? -22.516 -10.57 1.781 1 95.38 240 LYS A O 1
ATOM 1933 N N . ASN A 1 241 ? -20.828 -11.758 2.594 1 96 241 ASN A N 1
ATOM 1934 C CA . ASN A 1 241 ? -20.594 -10.867 3.723 1 96 241 ASN A CA 1
ATOM 1935 C C . ASN A 1 241 ? -19.578 -9.789 3.373 1 96 241 ASN A C 1
ATOM 1937 O O . ASN A 1 241 ? -19.562 -8.711 3.977 1 96 241 ASN A O 1
ATOM 1941 N N . ASP A 1 242 ? -18.688 -10.062 2.443 1 96.62 242 ASP A N 1
ATOM 1942 C CA . ASP A 1 242 ? -17.609 -9.156 2.053 1 96.62 242 ASP A CA 1
ATOM 1943 C C . ASP A 1 242 ? -17.266 -9.32 0.576 1 96.62 242 ASP A C 1
ATOM 1945 O O . ASP A 1 242 ? -16.141 -9.68 0.235 1 96.62 242 ASP A O 1
ATOM 1949 N N . PRO A 1 243 ? -18.234 -9.008 -0.253 1 96.44 243 PRO A N 1
ATOM 1950 C CA . PRO A 1 243 ? -18.031 -9.25 -1.685 1 96.44 243 PRO A CA 1
ATOM 1951 C C . PRO A 1 243 ? -16.859 -8.453 -2.264 1 96.44 243 PRO A C 1
ATOM 1953 O O . PRO A 1 243 ? -16.266 -8.867 -3.258 1 96.44 243 PRO A O 1
ATOM 1956 N N . LEU A 1 244 ? -16.5 -7.34 -1.63 1 96.75 244 LEU A N 1
ATOM 1957 C CA . LEU A 1 244 ? -15.391 -6.535 -2.115 1 96.75 244 LEU A CA 1
ATOM 1958 C C . LEU A 1 244 ? -14.062 -7.07 -1.587 1 96.75 244 LEU A C 1
ATOM 1960 O O . LEU A 1 244 ? -13 -6.723 -2.104 1 96.75 244 LEU A O 1
ATOM 1964 N N . CYS A 1 245 ? -14.133 -7.895 -0.523 1 96.62 245 CYS A N 1
ATOM 1965 C CA . CYS A 1 245 ? -12.953 -8.445 0.127 1 96.62 245 CYS A CA 1
ATOM 1966 C C . CYS A 1 245 ? -12.062 -7.332 0.68 1 96.62 245 CYS A C 1
ATOM 1968 O O . CYS A 1 245 ? -10.867 -7.293 0.4 1 96.62 245 CYS A O 1
ATOM 1970 N N . ILE A 1 246 ? -12.633 -6.488 1.506 1 96.19 246 ILE A N 1
ATOM 1971 C CA . ILE A 1 246 ? -11.883 -5.355 2.033 1 96.19 246 ILE A CA 1
ATOM 1972 C C . ILE A 1 246 ? -12.008 -5.316 3.555 1 96.19 246 ILE A C 1
ATOM 1974 O O . ILE A 1 246 ? -11.516 -4.383 4.203 1 96.19 246 ILE A O 1
ATOM 1978 N N . GLU A 1 247 ? -12.633 -6.246 4.215 1 92.81 247 GLU A N 1
ATOM 1979 C CA . GLU A 1 247 ? -12.852 -6.258 5.656 1 92.81 247 GLU A CA 1
ATOM 1980 C C . GLU A 1 247 ? -12.359 -7.562 6.277 1 92.81 247 GLU A C 1
ATOM 1982 O O . GLU A 1 247 ? -11.211 -7.652 6.715 1 92.81 247 GLU A O 1
ATOM 1987 N N . ASN A 1 248 ? -13.125 -8.648 6.074 1 87.19 248 ASN A N 1
ATOM 1988 C CA . ASN A 1 248 ? -12.828 -9.938 6.684 1 87.19 248 ASN A CA 1
ATOM 1989 C C . ASN A 1 248 ? -11.617 -10.602 6.02 1 87.19 248 ASN A C 1
ATOM 1991 O O . ASN A 1 248 ? -10.844 -11.297 6.684 1 87.19 248 ASN A O 1
ATOM 1995 N N . TYR A 1 249 ? -11.578 -10.516 4.801 1 92.44 249 TYR A N 1
ATOM 1996 C CA . TYR A 1 249 ? -10.492 -11.023 3.967 1 92.44 249 TYR A CA 1
ATOM 1997 C C . TYR A 1 249 ? -10.094 -9.992 2.912 1 92.44 249 TYR A C 1
ATOM 1999 O O . TYR A 1 249 ? -10.812 -9.797 1.925 1 92.44 249 TYR A O 1
ATOM 2007 N N . LYS A 1 250 ? -8.93 -9.445 3.188 1 94.69 250 LYS A N 1
ATOM 2008 C CA . LYS A 1 250 ? -8.469 -8.453 2.219 1 94.69 250 LYS A CA 1
ATOM 2009 C C . LYS A 1 250 ? -7.711 -9.117 1.069 1 94.69 250 LYS A C 1
ATOM 2011 O O . LYS A 1 250 ? -6.816 -9.938 1.297 1 94.69 250 LYS A O 1
ATOM 2016 N N . ALA A 1 251 ? -8.164 -8.734 -0.147 1 93.88 251 ALA A N 1
ATOM 2017 C CA . ALA A 1 251 ? -7.539 -9.312 -1.335 1 93.88 251 ALA A CA 1
ATOM 2018 C C . ALA A 1 251 ? -7.289 -8.25 -2.396 1 93.88 251 ALA A C 1
ATOM 2020 O O . ALA A 1 251 ? -7.801 -7.133 -2.301 1 93.88 251 ALA A O 1
ATOM 2021 N N . GLY A 1 252 ? -6.457 -8.625 -3.324 1 91.81 252 GLY A N 1
ATOM 2022 C CA . GLY A 1 252 ? -6.152 -7.73 -4.43 1 91.81 252 GLY A CA 1
ATOM 2023 C C . GLY A 1 252 ? -7.309 -7.559 -5.395 1 91.81 252 GLY A C 1
ATOM 2024 O O . GLY A 1 252 ? -7.297 -6.656 -6.234 1 91.81 252 GLY A O 1
ATOM 2025 N N . SER A 1 253 ? -8.266 -8.406 -5.27 1 90.19 253 SER A N 1
ATOM 2026 C CA . SER A 1 253 ? -9.5 -8.328 -6.047 1 90.19 253 SER A CA 1
ATOM 2027 C C . SER A 1 253 ? -10.672 -8.93 -5.281 1 90.19 253 SER A C 1
ATOM 2029 O O . SER A 1 253 ? -10.484 -9.734 -4.367 1 90.19 253 SER A O 1
ATOM 2031 N N . GLY A 1 254 ? -11.883 -8.469 -5.594 1 93.31 254 GLY A N 1
ATOM 2032 C CA . GLY A 1 254 ? -13.086 -9.039 -5.004 1 93.31 254 GLY A CA 1
ATOM 2033 C C . GLY A 1 254 ? -13.969 -9.75 -6.012 1 93.31 254 GLY A C 1
ATOM 2034 O O . GLY A 1 254 ? -13.508 -10.133 -7.086 1 93.31 254 GLY A O 1
ATOM 2035 N N . PHE A 1 255 ? -15.148 -10.07 -5.488 1 93.88 255 PHE A N 1
ATOM 2036 C CA . PHE A 1 255 ? -16.172 -10.562 -6.398 1 93.88 255 PHE A CA 1
ATOM 2037 C C . PHE A 1 255 ? -16.766 -9.414 -7.215 1 93.88 255 PHE A C 1
ATOM 2039 O O . PHE A 1 255 ? -17.953 -9.094 -7.078 1 93.88 255 PHE A O 1
ATOM 2046 N N . THR A 1 256 ? -15.914 -8.867 -8.055 1 91.69 256 THR A N 1
ATOM 2047 C CA . THR A 1 256 ? -16.234 -7.621 -8.734 1 91.69 256 THR A CA 1
ATOM 2048 C C . THR A 1 256 ? -16.047 -7.77 -10.242 1 91.69 256 THR A C 1
ATOM 2050 O O . THR A 1 256 ? -15.453 -8.742 -10.711 1 91.69 256 THR A O 1
ATOM 2053 N N . ASN A 1 257 ? -16.656 -6.855 -11 1 89.5 257 ASN A N 1
ATOM 2054 C CA . ASN A 1 257 ? -16.453 -6.738 -12.445 1 89.5 257 ASN A CA 1
ATOM 2055 C C . ASN A 1 257 ? -16.828 -8.023 -13.164 1 89.5 257 ASN A C 1
ATOM 2057 O O . ASN A 1 257 ? -16.094 -8.5 -14.031 1 89.5 257 ASN A O 1
ATOM 2061 N N . GLY A 1 258 ? -17.828 -8.734 -12.609 1 84.81 258 GLY A N 1
ATOM 2062 C CA . GLY A 1 258 ? -18.391 -9.891 -13.289 1 84.81 258 GLY A CA 1
ATOM 2063 C C . GLY A 1 258 ? -17.781 -11.211 -12.828 1 84.81 258 GLY A C 1
ATOM 2064 O O . GLY A 1 258 ? -18.141 -12.273 -13.336 1 84.81 258 GLY A O 1
ATOM 2065 N N . LYS A 1 259 ? -16.906 -11.188 -11.844 1 88.5 259 LYS A N 1
ATOM 2066 C CA . LYS A 1 259 ? -16.281 -12.406 -11.32 1 88.5 259 LYS A CA 1
ATOM 2067 C C . LYS A 1 259 ? -17.266 -13.172 -10.43 1 88.5 259 LYS A C 1
ATOM 2069 O O . LYS A 1 259 ? -17.922 -12.586 -9.578 1 88.5 259 LYS A O 1
ATOM 2074 N N . THR A 1 260 ? -17.281 -14.445 -10.688 1 87.81 260 THR A N 1
ATOM 2075 C CA . THR A 1 260 ? -18.094 -15.305 -9.844 1 87.81 260 THR A CA 1
ATOM 2076 C C . THR A 1 260 ? -17.297 -15.836 -8.664 1 87.81 260 THR A C 1
ATOM 2078 O O . THR A 1 260 ? -17.875 -16.312 -7.68 1 87.81 260 THR A O 1
ATOM 2081 N N . SER A 1 261 ? -16.031 -15.766 -8.828 1 91.69 261 SER A N 1
ATOM 2082 C CA . SER A 1 261 ? -15.086 -16.141 -7.777 1 91.69 261 SER A CA 1
ATOM 2083 C C . SER A 1 261 ? -13.891 -15.188 -7.75 1 91.69 261 SER A C 1
ATOM 2085 O O . SER A 1 261 ? -13.734 -14.352 -8.641 1 91.69 261 SER A O 1
ATOM 2087 N N . LEU A 1 262 ? -13.094 -15.328 -6.742 1 91.69 262 LEU A N 1
ATOM 2088 C CA . LEU A 1 262 ? -11.953 -14.43 -6.59 1 91.69 262 LEU A CA 1
ATOM 2089 C C . LEU A 1 262 ? -10.898 -14.703 -7.656 1 91.69 262 LEU A C 1
ATOM 2091 O O . LEU A 1 262 ? -10.266 -13.773 -8.164 1 91.69 262 LEU A O 1
ATOM 2095 N N . ASP A 1 263 ? -10.734 -15.93 -7.934 1 92.75 263 ASP A N 1
ATOM 2096 C CA . ASP A 1 263 ? -9.766 -16.406 -8.914 1 92.75 263 ASP A CA 1
ATOM 2097 C C . ASP A 1 263 ? -10.148 -17.797 -9.422 1 92.75 263 ASP A C 1
ATOM 2099 O O . ASP A 1 263 ? -11.109 -18.406 -8.938 1 92.75 263 ASP A O 1
ATOM 2103 N N . ASP A 1 264 ? -9.398 -18.203 -10.461 1 95.12 264 ASP A N 1
ATOM 2104 C CA . ASP A 1 264 ? -9.562 -19.609 -10.852 1 95.12 264 ASP A CA 1
ATOM 2105 C C . ASP A 1 264 ? -9.266 -20.531 -9.672 1 95.12 264 ASP A C 1
ATOM 2107 O O . ASP A 1 264 ? -8.43 -20.234 -8.828 1 95.12 264 ASP A O 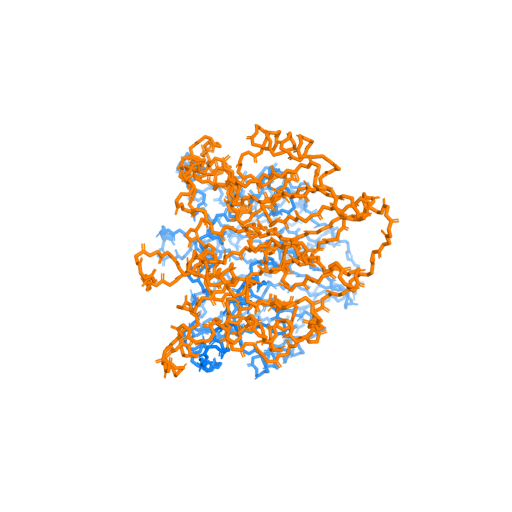1
ATOM 2111 N N . ARG A 1 265 ? -10.023 -21.625 -9.641 1 95.75 265 ARG A N 1
ATOM 2112 C CA . ARG A 1 265 ? -9.883 -22.531 -8.5 1 95.75 265 ARG A CA 1
ATOM 2113 C C . ARG A 1 265 ? -9.664 -23.969 -8.961 1 95.75 265 ARG A C 1
ATOM 2115 O O . ARG A 1 265 ? -10.375 -24.453 -9.852 1 95.75 265 ARG A O 1
ATOM 2122 N N . THR A 1 266 ? -8.711 -24.547 -8.438 1 97.38 266 THR A N 1
ATOM 2123 C CA . THR A 1 266 ? -8.453 -25.969 -8.617 1 97.38 266 THR A CA 1
ATOM 2124 C C . THR A 1 266 ? -8.227 -26.656 -7.273 1 97.38 266 THR A C 1
ATOM 2126 O O . THR A 1 266 ? -7.559 -26.109 -6.398 1 97.38 266 THR A O 1
ATOM 2129 N N . TYR A 1 267 ? -8.898 -27.797 -7.07 1 98.06 267 TYR A N 1
ATOM 2130 C CA . TYR A 1 267 ? -8.867 -28.547 -5.82 1 98.06 267 TYR A CA 1
ATOM 2131 C C . TYR A 1 267 ? -8.82 -30.047 -6.086 1 98.06 267 TYR A C 1
ATOM 2133 O O . TYR A 1 267 ? -9.586 -30.562 -6.902 1 98.06 267 TYR A O 1
ATOM 2141 N N . ILE A 1 268 ? -7.906 -30.766 -5.473 1 98.62 268 ILE A N 1
ATOM 2142 C CA . ILE A 1 268 ? -7.898 -32.219 -5.551 1 98.62 268 ILE A CA 1
ATOM 2143 C C . ILE A 1 268 ? -7.496 -32.812 -4.199 1 98.62 268 ILE A C 1
ATOM 2145 O O . ILE A 1 268 ? -6.523 -32.344 -3.586 1 98.62 268 ILE A O 1
ATOM 2149 N N . LYS A 1 269 ? -8.234 -33.75 -3.732 1 98.5 269 LYS A N 1
ATOM 2150 C CA . LYS A 1 269 ? -8 -34.469 -2.482 1 98.5 269 LYS A CA 1
ATOM 2151 C C . LYS A 1 269 ? -7.77 -35.938 -2.74 1 98.5 269 LYS A C 1
ATOM 2153 O O . LYS A 1 269 ? -8.523 -36.562 -3.484 1 98.5 269 LYS A O 1
ATOM 2158 N N . PHE A 1 270 ? -6.742 -36.531 -2.148 1 98.44 270 PHE A N 1
ATOM 2159 C CA . PHE A 1 270 ? -6.441 -37.938 -2.361 1 98.44 270 PHE A CA 1
ATOM 2160 C C . PHE A 1 270 ? -5.73 -38.531 -1.149 1 98.44 270 PHE A C 1
ATOM 2162 O O . PHE A 1 270 ? -5.262 -37.781 -0.279 1 98.44 270 PHE A O 1
ATOM 2169 N N . VAL A 1 271 ? -5.77 -39.812 -1.106 1 97.94 271 VAL A N 1
ATOM 2170 C CA . VAL A 1 271 ? -5.047 -40.531 -0.081 1 97.94 271 VAL A CA 1
ATOM 2171 C C . VAL A 1 271 ? -3.84 -41.25 -0.703 1 97.94 271 VAL A C 1
ATOM 2173 O O . VAL A 1 271 ? -3.953 -41.875 -1.756 1 97.94 271 VAL A O 1
ATOM 2176 N N . VAL A 1 272 ? -2.738 -41.062 -0.068 1 97.12 272 VAL A N 1
ATOM 2177 C CA . VAL A 1 272 ? -1.485 -41.625 -0.563 1 97.12 272 VAL A CA 1
ATOM 2178 C C . VAL A 1 272 ? -1.499 -43.156 -0.4 1 97.12 272 VAL A C 1
ATOM 2180 O O . VAL A 1 272 ? -1.896 -43.656 0.648 1 97.12 272 VAL A O 1
ATOM 2183 N N . MET B 1 1 ? 10.273 32.594 28.422 1 86.75 1 MET B N 1
ATOM 2184 C CA . MET B 1 1 ? 10.328 31.953 27.109 1 86.75 1 MET B CA 1
ATOM 2185 C C . MET B 1 1 ? 11.391 32.625 26.234 1 86.75 1 MET B C 1
ATOM 2187 O O . MET B 1 1 ? 11.344 33.812 26 1 86.75 1 MET B O 1
ATOM 2191 N N . GLN B 1 2 ? 12.383 31.859 25.875 1 94 2 GLN B N 1
ATOM 2192 C CA . GLN B 1 2 ? 13.484 32.375 25.062 1 94 2 GLN B CA 1
ATOM 2193 C C . GLN B 1 2 ? 13.703 31.531 23.812 1 94 2 GLN B C 1
ATOM 2195 O O . GLN B 1 2 ? 14.086 30.359 23.922 1 94 2 GLN B O 1
ATOM 2200 N N . VAL B 1 3 ? 13.523 32.125 22.75 1 96.69 3 VAL B N 1
ATOM 2201 C CA . VAL B 1 3 ? 13.727 31.438 21.469 1 96.69 3 VAL B CA 1
ATOM 2202 C C . VAL B 1 3 ? 15.219 31.281 21.203 1 96.69 3 VAL B C 1
ATOM 2204 O O . VAL B 1 3 ? 15.984 32.25 21.297 1 96.69 3 VAL B O 1
ATOM 2207 N N . ILE B 1 4 ? 15.633 30.125 20.859 1 97.38 4 ILE B N 1
ATOM 2208 C CA . ILE B 1 4 ? 17.031 29.812 20.609 1 97.38 4 ILE B CA 1
ATOM 2209 C C . ILE B 1 4 ? 17.297 29.734 19.109 1 97.38 4 ILE B C 1
ATOM 2211 O O . ILE B 1 4 ? 18.25 30.344 18.609 1 97.38 4 ILE B O 1
ATOM 2215 N N . GLU B 1 5 ? 16.5 28.938 18.438 1 97.75 5 GLU B N 1
ATOM 2216 C CA . GLU B 1 5 ? 16.594 28.75 16.984 1 97.75 5 GLU B CA 1
ATOM 2217 C C . GLU B 1 5 ? 15.211 28.781 16.344 1 97.75 5 GLU B C 1
ATOM 2219 O O . GLU B 1 5 ? 14.219 28.375 16.953 1 97.75 5 GLU B O 1
ATOM 2224 N N . LYS B 1 6 ? 15.125 29.297 15.148 1 97.56 6 LYS B N 1
ATOM 2225 C CA . LYS B 1 6 ? 13.906 29.203 14.344 1 97.56 6 LYS B CA 1
ATOM 2226 C C . LYS B 1 6 ? 14.234 29.141 12.859 1 97.56 6 LYS B C 1
ATOM 2228 O O . LYS B 1 6 ? 15.258 29.672 12.414 1 97.56 6 LYS B O 1
ATOM 2233 N N . PHE B 1 7 ? 13.383 28.422 12.18 1 97.25 7 PHE B N 1
ATOM 2234 C CA . PHE B 1 7 ? 13.609 28.219 10.758 1 97.25 7 PHE B CA 1
ATOM 2235 C C . PHE B 1 7 ? 12.305 27.875 10.047 1 97.25 7 PHE B C 1
ATOM 2237 O O . PHE B 1 7 ? 11.453 27.172 10.609 1 97.25 7 PHE B O 1
ATOM 2244 N N . ILE B 1 8 ? 12.094 28.375 8.828 1 96.5 8 ILE B N 1
ATOM 2245 C CA . ILE B 1 8 ? 10.977 28.031 7.961 1 96.5 8 ILE B CA 1
ATOM 2246 C C . ILE B 1 8 ? 11.43 28.062 6.5 1 96.5 8 ILE B C 1
ATOM 2248 O O . ILE B 1 8 ? 12.141 28.984 6.086 1 96.5 8 ILE B O 1
ATOM 2252 N N . ALA B 1 9 ? 11.102 26.984 5.789 1 94.75 9 ALA B N 1
ATOM 2253 C CA . ALA B 1 9 ? 11.5 26.922 4.383 1 94.75 9 ALA B CA 1
ATOM 2254 C C . ALA B 1 9 ? 10.516 26.094 3.57 1 94.75 9 ALA B C 1
ATOM 2256 O O . ALA B 1 9 ? 10.031 25.062 4.043 1 94.75 9 ALA B O 1
ATOM 2257 N N . SER B 1 10 ? 10.312 26.547 2.387 1 92.94 10 SER B N 1
ATOM 2258 C CA . SER B 1 10 ? 9.469 25.828 1.452 1 92.94 10 SER B CA 1
ATOM 2259 C C . SER B 1 10 ? 10.211 24.641 0.844 1 92.94 10 SER B C 1
ATOM 2261 O O . SER B 1 10 ? 11.422 24.688 0.643 1 92.94 10 SER B O 1
ATOM 2263 N N . LYS B 1 11 ? 9.453 23.641 0.426 1 90.81 11 LYS B N 1
ATOM 2264 C CA . LYS B 1 11 ? 10.031 22.469 -0.224 1 90.81 11 LYS B CA 1
ATOM 2265 C C . LYS B 1 11 ? 10.516 22.812 -1.629 1 90.81 11 LYS B C 1
ATOM 2267 O O . LYS B 1 11 ? 11.328 22.078 -2.201 1 90.81 11 LYS B O 1
ATOM 2272 N N . TYR B 1 12 ? 10.094 23.859 -2.178 1 88.06 12 TYR B N 1
ATOM 2273 C CA . TYR B 1 12 ? 10.492 24.25 -3.529 1 88.06 12 TYR B CA 1
ATOM 2274 C C . TYR B 1 12 ? 11.523 25.359 -3.5 1 88.06 12 TYR B C 1
ATOM 2276 O O . TYR B 1 12 ? 12 25.797 -4.551 1 88.06 12 TYR B O 1
ATOM 2284 N N . GLY B 1 13 ? 11.812 25.844 -2.404 1 85.25 13 GLY B N 1
ATOM 2285 C CA . GLY B 1 13 ? 12.789 26.906 -2.277 1 85.25 13 GLY B CA 1
ATOM 2286 C C . GLY B 1 13 ? 12.195 28.297 -2.449 1 85.25 13 GLY B C 1
ATOM 2287 O O . GLY B 1 13 ? 12.922 29.297 -2.455 1 85.25 13 GLY B O 1
ATOM 2288 N N . ASP B 1 14 ? 10.883 28.359 -2.646 1 86.19 14 ASP B N 1
ATOM 2289 C CA . ASP B 1 14 ? 10.148 29.609 -2.779 1 86.19 14 ASP B CA 1
ATOM 2290 C C . ASP B 1 14 ? 9.203 29.812 -1.604 1 86.19 14 ASP B C 1
ATOM 2292 O O . ASP B 1 14 ? 8.164 29.156 -1.513 1 86.19 14 ASP B O 1
ATOM 2296 N N . ASP B 1 15 ? 9.5 30.781 -0.876 1 83.62 15 ASP B N 1
ATOM 2297 C CA . ASP B 1 15 ? 8.766 31.062 0.353 1 83.62 15 ASP B CA 1
ATOM 2298 C C . ASP B 1 15 ? 7.293 31.344 0.061 1 83.62 15 ASP B C 1
ATOM 2300 O O . ASP B 1 15 ? 6.426 31.094 0.898 1 83.62 15 ASP B O 1
ATOM 2304 N N . ALA B 1 16 ? 7.035 31.859 -1.098 1 85.56 16 ALA B N 1
ATOM 2305 C CA . ALA B 1 16 ? 5.668 32.219 -1.466 1 85.56 16 ALA B CA 1
ATOM 2306 C C . ALA B 1 16 ? 4.789 30.984 -1.598 1 85.56 16 ALA B C 1
ATOM 2308 O O . ALA B 1 16 ? 3.561 31.078 -1.581 1 85.56 16 ALA B O 1
ATOM 2309 N N . LEU B 1 17 ? 5.438 29.891 -1.628 1 87.75 17 LEU B N 1
ATOM 2310 C CA . LEU B 1 17 ? 4.711 28.641 -1.826 1 87.75 17 LEU B CA 1
ATOM 2311 C C . LEU B 1 17 ? 4.664 27.828 -0.538 1 87.75 17 LEU B C 1
ATOM 2313 O O . LEU B 1 17 ? 4.09 26.734 -0.507 1 87.75 17 LEU B O 1
ATOM 2317 N N . CYS B 1 18 ? 5.227 28.359 0.501 1 93.19 18 CYS B N 1
ATOM 2318 C CA . CYS B 1 18 ? 5.32 27.609 1.751 1 93.19 18 CYS B CA 1
ATOM 2319 C C . CYS B 1 18 ? 3.961 27.516 2.434 1 93.19 18 CYS B C 1
ATOM 2321 O O . CYS B 1 18 ? 3.322 28.531 2.699 1 93.19 18 CYS B O 1
ATOM 2323 N N . GLU B 1 19 ? 3.568 26.328 2.766 1 94 19 GLU B N 1
ATOM 2324 C CA . GLU B 1 19 ? 2.268 26.109 3.393 1 94 19 GLU B CA 1
ATOM 2325 C C . GLU B 1 19 ? 2.4 25.969 4.906 1 94 19 GLU B C 1
ATOM 2327 O O . GLU B 1 19 ? 1.402 25.797 5.609 1 94 19 GLU B O 1
ATOM 2332 N N . ASP B 1 20 ? 3.615 26.078 5.328 1 96.44 20 ASP B N 1
ATOM 2333 C CA . ASP B 1 20 ? 3.875 26.094 6.766 1 96.44 20 ASP B CA 1
ATOM 2334 C C . ASP B 1 20 ? 3.768 27.5 7.324 1 96.44 20 ASP B C 1
ATOM 2336 O O . ASP B 1 20 ? 3.891 28.484 6.586 1 96.44 20 ASP B O 1
ATOM 2340 N N . GLY B 1 21 ? 3.496 27.594 8.578 1 96.56 21 GLY B N 1
ATOM 2341 C CA . GLY B 1 21 ? 3.48 28.859 9.281 1 96.56 21 GLY B CA 1
ATOM 2342 C C . GLY B 1 21 ? 4.121 28.781 10.656 1 96.56 21 GLY B C 1
ATOM 2343 O O . GLY B 1 21 ? 4.09 27.734 11.305 1 96.56 21 GLY B O 1
ATOM 2344 N N . LEU B 1 22 ? 4.734 29.875 11.039 1 98.12 22 LEU B N 1
ATOM 2345 C CA . LEU B 1 22 ? 5.328 30.031 12.359 1 98.12 22 LEU B CA 1
ATOM 2346 C C . LEU B 1 22 ? 4.781 31.266 13.062 1 98.12 22 LEU B C 1
ATOM 2348 O O . LEU B 1 22 ? 4.828 32.375 12.516 1 98.12 22 LEU B O 1
ATOM 2352 N N . PHE B 1 23 ? 4.191 31.078 14.234 1 98.5 23 PHE B N 1
ATOM 2353 C CA . PHE B 1 23 ? 3.631 32.156 15.031 1 98.5 23 PHE B CA 1
ATOM 2354 C C . PHE B 1 23 ? 4.359 32.281 16.359 1 98.5 23 PHE B C 1
ATOM 2356 O O . PHE B 1 23 ? 4.574 31.297 17.062 1 98.5 23 PHE B O 1
ATOM 2363 N N . ILE B 1 24 ? 4.773 33.531 16.719 1 98.06 24 ILE B N 1
ATOM 2364 C CA . ILE B 1 24 ? 5.445 33.781 18 1 98.06 24 ILE B CA 1
ATOM 2365 C C . ILE B 1 24 ? 4.902 35.062 18.609 1 98.06 24 ILE B C 1
ATOM 2367 O O . ILE B 1 24 ? 4.918 36.125 17.969 1 98.06 24 ILE B O 1
ATOM 2371 N N . ASN B 1 25 ? 4.43 34.969 19.75 1 96.88 25 ASN B N 1
ATOM 2372 C CA . ASN B 1 25 ? 4.176 36.156 20.562 1 96.88 25 ASN B CA 1
ATOM 2373 C C . ASN B 1 25 ? 4.383 35.875 22.047 1 96.88 25 ASN B C 1
ATOM 2375 O O . ASN B 1 25 ? 4.984 34.875 22.422 1 96.88 25 ASN B O 1
ATOM 2379 N N . ASP B 1 26 ? 4 36.781 22.906 1 95.5 26 ASP B N 1
ATOM 2380 C CA . ASP B 1 26 ? 4.301 36.688 24.328 1 95.5 26 ASP B CA 1
ATOM 2381 C C . ASP B 1 26 ? 3.477 35.562 24.984 1 95.5 26 ASP B C 1
ATOM 2383 O O . ASP B 1 26 ? 3.799 35.125 26.078 1 95.5 26 ASP B O 1
ATOM 2387 N N . LYS B 1 27 ? 2.424 35.062 24.297 1 97.06 27 LYS B N 1
ATOM 2388 C CA . LYS B 1 27 ? 1.486 34.125 24.906 1 97.06 27 LYS B CA 1
ATOM 2389 C C . LYS B 1 27 ? 1.662 32.75 24.312 1 97.06 27 LYS B C 1
ATOM 2391 O O . LYS B 1 27 ? 1.505 31.734 25.016 1 97.06 27 LYS B O 1
ATOM 2396 N N . PHE B 1 28 ? 2.002 32.75 22.969 1 98.06 28 PHE B N 1
ATOM 2397 C CA . PHE B 1 28 ? 1.994 31.484 22.281 1 98.06 28 PHE B CA 1
ATOM 2398 C C . PHE B 1 28 ? 3.186 31.375 21.328 1 98.06 28 PHE B C 1
ATOM 2400 O O . PHE B 1 28 ? 3.701 32.375 20.859 1 98.06 28 PHE B O 1
ATOM 2407 N N . ILE B 1 29 ? 3.637 30.203 21.125 1 98.56 29 ILE B N 1
ATOM 2408 C CA . ILE B 1 29 ? 4.43 29.781 19.969 1 98.56 29 ILE B CA 1
ATOM 2409 C C . ILE B 1 29 ? 3.709 28.656 19.234 1 98.56 29 ILE B C 1
ATOM 2411 O O . ILE B 1 29 ? 3.236 27.688 19.859 1 98.56 29 ILE B O 1
ATOM 2415 N N . ALA B 1 30 ? 3.586 28.75 17.922 1 98.62 30 ALA B N 1
ATOM 2416 C CA . ALA B 1 30 ? 2.822 27.75 17.188 1 98.62 30 ALA B CA 1
ATOM 2417 C C . ALA B 1 30 ? 3.445 27.469 15.82 1 98.62 30 ALA B C 1
ATOM 2419 O O . ALA B 1 30 ? 4.004 28.375 15.195 1 98.62 30 ALA B O 1
ATOM 2420 N N . VAL B 1 31 ? 3.406 26.25 15.477 1 98.38 31 VAL B N 1
ATOM 2421 C CA . VAL B 1 31 ? 3.758 25.797 14.133 1 98.38 31 VAL B CA 1
ATOM 2422 C C . VAL B 1 31 ? 2.525 25.219 13.445 1 98.38 31 VAL B C 1
ATOM 2424 O O . VAL B 1 31 ? 1.834 24.375 14 1 98.38 31 VAL B O 1
ATOM 2427 N N . MET B 1 32 ? 2.184 25.75 12.336 1 97.06 32 MET B N 1
ATOM 2428 C CA . MET B 1 32 ? 1.062 25.234 11.555 1 97.06 32 MET B CA 1
ATOM 2429 C C . MET B 1 32 ? 1.543 24.656 10.234 1 97.06 32 MET B C 1
ATOM 2431 O O . MET B 1 32 ? 2.506 25.141 9.641 1 97.06 32 MET B O 1
ATOM 2435 N N . ASP B 1 33 ? 0.952 23.625 9.812 1 95.69 33 ASP B N 1
ATOM 2436 C CA . ASP B 1 33 ? 1.26 22.922 8.57 1 95.69 33 ASP B CA 1
ATOM 2437 C C . ASP B 1 33 ? 0.005 22.734 7.719 1 95.69 33 ASP B C 1
ATOM 2439 O O . ASP B 1 33 ? -0.817 21.859 8 1 95.69 33 ASP B O 1
ATOM 2443 N N . GLY B 1 34 ? -0.085 23.547 6.691 1 93.94 34 GLY B N 1
ATOM 2444 C CA . GLY B 1 34 ? -1.195 23.406 5.762 1 93.94 34 GLY B CA 1
ATOM 2445 C C . GLY B 1 34 ? -1.103 22.156 4.906 1 93.94 34 GLY B C 1
ATOM 2446 O O . GLY B 1 34 ? -0.034 21.844 4.383 1 93.94 34 GLY B O 1
ATOM 2447 N N . VAL B 1 35 ? -2.225 21.469 4.805 1 88.88 35 VAL B N 1
ATOM 2448 C CA . VAL B 1 35 ? -2.258 20.25 3.996 1 88.88 35 VAL B CA 1
ATOM 2449 C C . VAL B 1 35 ? -2.201 20.609 2.516 1 88.88 35 VAL B C 1
ATOM 2451 O O . VAL B 1 35 ? -2.938 21.5 2.059 1 88.88 35 VAL B O 1
ATOM 2454 N N . THR B 1 36 ? -1.341 19.938 1.849 1 83.31 36 THR B N 1
ATOM 2455 C CA . THR B 1 36 ? -1.171 20.203 0.424 1 83.31 36 THR B CA 1
ATOM 2456 C C . THR B 1 36 ? -2.5 20.062 -0.313 1 83.31 36 THR B C 1
ATOM 2458 O O . THR B 1 36 ? -3.275 19.156 -0.042 1 83.31 36 THR B O 1
ATOM 2461 N N . ALA B 1 37 ? -2.711 21 -1.186 1 83.12 37 ALA B N 1
ATOM 2462 C CA . ALA B 1 37 ? -3.971 21.062 -1.921 1 83.12 37 ALA B CA 1
ATOM 2463 C C . ALA B 1 37 ? -4.172 19.828 -2.785 1 83.12 37 ALA B C 1
ATOM 2465 O O . ALA B 1 37 ? -3.244 19.375 -3.465 1 83.12 37 ALA B O 1
ATOM 2466 N N . LYS B 1 38 ? -5.328 19.281 -2.744 1 83.44 38 LYS B N 1
ATOM 2467 C CA . LYS B 1 38 ? -5.691 18.125 -3.568 1 83.44 38 LYS B CA 1
ATOM 2468 C C . LYS B 1 38 ? -6.848 18.469 -4.504 1 83.44 38 LYS B C 1
ATOM 2470 O O . LYS B 1 38 ? -7.145 17.703 -5.434 1 83.44 38 LYS B O 1
ATOM 2475 N N . GLY B 1 39 ? -7.422 19.609 -4.227 1 84.5 39 GLY B N 1
ATOM 2476 C CA . GLY B 1 39 ? -8.539 20.062 -5.043 1 84.5 39 GLY B CA 1
ATOM 2477 C C . GLY B 1 39 ? -8.141 21.094 -6.078 1 84.5 39 GLY B C 1
ATOM 2478 O O . GLY B 1 39 ? -6.949 21.359 -6.281 1 84.5 39 GLY B O 1
ATOM 2479 N N . ASP B 1 40 ? -9.18 21.609 -6.75 1 86.88 40 ASP B N 1
ATOM 2480 C CA . ASP B 1 40 ? -8.945 22.484 -7.895 1 86.88 40 ASP B CA 1
ATOM 2481 C C . ASP B 1 40 ? -9.133 23.953 -7.508 1 86.88 40 ASP B C 1
ATOM 2483 O O . ASP B 1 40 ? -8.602 24.859 -8.172 1 86.88 40 ASP B O 1
ATOM 2487 N N . ILE B 1 41 ? -9.766 24.203 -6.418 1 88.12 41 ILE B N 1
ATOM 2488 C CA . ILE B 1 41 ? -10.125 25.562 -6.031 1 88.12 41 ILE B CA 1
ATOM 2489 C C . ILE B 1 41 ? -8.898 26.281 -5.5 1 88.12 41 ILE B C 1
ATOM 2491 O O . ILE B 1 41 ? -8.148 25.734 -4.684 1 88.12 41 ILE B O 1
ATOM 2495 N N . LEU B 1 42 ? -8.75 27.469 -6.023 1 89.44 42 LEU B N 1
ATOM 2496 C CA . LEU B 1 42 ? -7.746 28.375 -5.465 1 89.44 42 LEU B CA 1
ATOM 2497 C C . LEU B 1 42 ? -8.383 29.359 -4.492 1 89.44 42 LEU B C 1
ATOM 2499 O O . LEU B 1 42 ? -9.492 29.844 -4.734 1 89.44 42 LEU B O 1
ATOM 2503 N N . TRP B 1 43 ? -7.719 29.578 -3.461 1 91.19 43 TRP B N 1
ATOM 2504 C CA . TRP B 1 43 ? -8.156 30.531 -2.436 1 91.19 43 TRP B CA 1
ATOM 2505 C C . TRP B 1 43 ? -7.363 31.828 -2.523 1 91.19 43 TRP B C 1
ATOM 2507 O O . TRP B 1 43 ? -6.195 31.875 -2.135 1 91.19 43 TRP B O 1
ATOM 2517 N N . ASN B 1 44 ? -8 32.875 -3.055 1 88.5 44 ASN B N 1
ATOM 2518 C CA . ASN B 1 44 ? -7.293 34.125 -3.326 1 88.5 44 ASN B CA 1
ATOM 2519 C C . ASN B 1 44 ? -5.996 33.875 -4.086 1 88.5 44 ASN B C 1
ATOM 2521 O O . ASN B 1 44 ? -4.938 34.375 -3.695 1 88.5 44 ASN B O 1
ATOM 2525 N N . ASN B 1 45 ? -5.988 32.938 -5.02 1 89.62 45 ASN B N 1
ATOM 2526 C CA . ASN B 1 45 ? -4.91 32.562 -5.93 1 89.62 45 ASN B CA 1
ATOM 2527 C C . ASN B 1 45 ? -3.824 31.75 -5.23 1 89.62 45 ASN B C 1
ATOM 2529 O O . ASN B 1 45 ? -2.672 31.75 -5.668 1 89.62 45 ASN B O 1
ATOM 2533 N N . LYS B 1 46 ? -4.195 31.281 -4.102 1 90.94 46 LYS B N 1
ATOM 2534 C CA . LYS B 1 46 ? -3.271 30.422 -3.369 1 90.94 46 LYS B CA 1
ATOM 2535 C C . LYS B 1 46 ? -3.873 29.031 -3.131 1 90.94 46 LYS B C 1
ATOM 2537 O O . LYS B 1 46 ? -5.07 28.828 -3.348 1 90.94 46 LYS B O 1
ATOM 2542 N N . THR B 1 47 ? -3 28.141 -2.799 1 91 47 THR B N 1
ATOM 2543 C CA . THR B 1 47 ? -3.461 26.781 -2.504 1 91 47 THR B CA 1
ATOM 2544 C C . THR B 1 47 ? -4.277 26.766 -1.214 1 91 47 THR B C 1
ATOM 2546 O O . THR B 1 47 ? -4.191 27.688 -0.403 1 91 47 THR B O 1
ATOM 2549 N N . SER B 1 48 ? -5.121 25.75 -1.052 1 93.56 48 SER B N 1
ATOM 2550 C CA . SER B 1 48 ? -5.938 25.594 0.147 1 93.56 48 SER B CA 1
ATOM 2551 C C . SER B 1 48 ? -5.07 25.531 1.402 1 93.56 48 SER B C 1
ATOM 2553 O O . SER B 1 48 ? -5.414 26.125 2.426 1 93.56 48 SER B O 1
ATOM 2555 N N . GLY B 1 49 ? -3.941 24.875 1.323 1 93.5 49 GLY B N 1
ATOM 2556 C CA . GLY B 1 49 ? -3.043 24.781 2.463 1 93.5 49 GLY B CA 1
ATOM 2557 C C . GLY B 1 49 ? -2.465 26.125 2.869 1 93.5 49 GLY B C 1
ATOM 2558 O O . GLY B 1 49 ? -2.357 26.422 4.059 1 93.5 49 GLY B O 1
ATOM 2559 N N . PHE B 1 50 ? -2.08 26.891 1.911 1 94.06 50 PHE B N 1
ATOM 2560 C CA . PHE B 1 50 ? -1.554 28.219 2.164 1 94.06 50 PHE B CA 1
ATOM 2561 C C . PHE B 1 50 ? -2.607 29.109 2.82 1 94.06 50 PHE B C 1
ATOM 2563 O O . PHE B 1 50 ? -2.322 29.797 3.801 1 94.06 50 PHE B O 1
ATOM 2570 N N . HIS B 1 51 ? -3.764 29.047 2.316 1 95.44 51 HIS B N 1
ATOM 2571 C CA . HIS B 1 51 ? -4.859 29.828 2.859 1 95.44 51 HIS B CA 1
ATOM 2572 C C . HIS B 1 51 ? -5.176 29.438 4.297 1 95.44 51 HIS B C 1
ATOM 2574 O O . HIS B 1 51 ? -5.441 30.281 5.141 1 95.44 51 HIS B O 1
ATOM 2580 N N . ALA B 1 52 ? -5.137 28.156 4.508 1 96.62 52 ALA B N 1
ATOM 2581 C CA . ALA B 1 52 ? -5.383 27.656 5.855 1 96.62 52 ALA B CA 1
ATOM 2582 C C . ALA B 1 52 ? -4.352 28.203 6.84 1 96.62 52 ALA B C 1
ATOM 2584 O O . ALA B 1 52 ? -4.715 28.719 7.902 1 96.62 52 ALA B O 1
ATOM 2585 N N . LYS B 1 53 ? -3.141 28.109 6.492 1 95.19 53 LYS B N 1
ATOM 2586 C CA . LYS B 1 53 ? -2.066 28.594 7.359 1 95.19 53 LYS B CA 1
ATOM 2587 C C . LYS B 1 53 ? -2.203 30.094 7.629 1 95.19 53 LYS B C 1
ATOM 2589 O O . LYS B 1 53 ? -2.057 30.531 8.766 1 95.19 53 LYS B O 1
ATOM 2594 N N . GLU B 1 54 ? -2.527 30.875 6.598 1 95.69 54 GLU B N 1
ATOM 2595 C CA . GLU B 1 54 ? -2.701 32.312 6.773 1 95.69 54 GLU B CA 1
ATOM 2596 C C . GLU B 1 54 ? -3.863 32.625 7.711 1 95.69 54 GLU B C 1
ATOM 2598 O O . GLU B 1 54 ? -3.764 33.5 8.562 1 95.69 54 GLU B O 1
ATOM 2603 N N . THR B 1 55 ? -4.887 31.906 7.527 1 97.69 55 THR B N 1
ATOM 2604 C CA . THR B 1 55 ? -6.066 32.094 8.359 1 97.69 55 THR B CA 1
ATOM 2605 C C . THR B 1 55 ? -5.746 31.797 9.828 1 97.69 55 THR B C 1
ATOM 2607 O O . THR B 1 55 ? -6.137 32.562 10.711 1 97.69 55 THR B O 1
ATOM 2610 N N . LEU B 1 56 ? -5.031 30.781 10.039 1 98 56 LEU B N 1
ATOM 2611 C CA . LEU B 1 56 ? -4.699 30.375 11.406 1 98 56 LEU B CA 1
ATOM 2612 C C . LEU B 1 56 ? -3.732 31.375 12.031 1 98 56 LEU B C 1
ATOM 2614 O O . LEU B 1 56 ? -3.859 31.719 13.211 1 98 56 LEU B O 1
ATOM 2618 N N . LEU B 1 57 ? -2.764 31.859 11.273 1 97.56 57 LEU B N 1
ATOM 2619 C CA . LEU B 1 57 ? -1.832 32.875 11.773 1 97.56 57 LEU B CA 1
ATOM 2620 C C . LEU B 1 57 ? -2.576 34.125 12.242 1 97.56 57 LEU B C 1
ATOM 2622 O O . LEU B 1 57 ? -2.314 34.625 13.336 1 97.56 57 LEU B O 1
ATOM 2626 N N . HIS B 1 58 ? -3.533 34.5 11.477 1 97.69 58 HIS B N 1
ATOM 2627 C CA . HIS B 1 58 ? -4.328 35.656 11.828 1 97.69 58 HIS B CA 1
ATOM 2628 C C . HIS B 1 58 ? -5.188 35.375 13.062 1 97.69 58 HIS B C 1
ATOM 2630 O O . HIS B 1 58 ? -5.32 36.25 13.93 1 97.69 58 HIS B O 1
ATOM 2636 N N . ALA B 1 59 ? -5.746 34.25 13.086 1 98.19 59 ALA B N 1
ATOM 2637 C CA . ALA B 1 59 ? -6.598 33.875 14.211 1 98.19 59 ALA B CA 1
ATOM 2638 C C . ALA B 1 59 ? -5.805 33.875 15.516 1 98.19 59 ALA B C 1
ATOM 2640 O O . ALA B 1 59 ? -6.309 34.281 16.562 1 98.19 59 ALA B O 1
ATOM 2641 N N . MET B 1 60 ? -4.617 33.406 15.516 1 97.88 60 MET B N 1
ATOM 2642 C CA . MET B 1 60 ? -3.773 33.312 16.703 1 97.88 60 MET B CA 1
ATOM 2643 C C . MET B 1 60 ? -3.533 34.688 17.312 1 97.88 60 MET B C 1
ATOM 2645 O O . MET B 1 60 ? -3.436 34.812 18.531 1 97.88 60 MET B O 1
ATOM 2649 N N . GLU B 1 61 ? -3.48 35.656 16.484 1 97.25 61 GLU B N 1
ATOM 2650 C CA . GLU B 1 61 ? -3.236 37 16.938 1 97.25 61 GLU B CA 1
ATOM 2651 C C . GLU B 1 61 ? -4.375 37.5 17.812 1 97.25 61 GLU B C 1
ATOM 2653 O O . GLU B 1 61 ? -4.176 38.406 18.641 1 97.25 61 GLU B O 1
ATOM 2658 N N . GLN B 1 62 ? -5.484 36.938 17.641 1 97.25 62 GLN B N 1
ATOM 2659 C CA . GLN B 1 62 ? -6.672 37.438 18.312 1 97.25 62 GLN B CA 1
ATOM 2660 C C . GLN B 1 62 ? -6.871 36.75 19.656 1 97.25 62 GLN B C 1
ATOM 2662 O O . GLN B 1 62 ? -7.719 37.156 20.453 1 97.25 62 GLN B O 1
ATOM 2667 N N . LEU B 1 63 ? -6.102 35.781 19.906 1 97.5 63 LEU B N 1
ATOM 2668 C CA . LEU B 1 63 ? -6.246 35.031 21.156 1 97.5 63 LEU B CA 1
ATOM 2669 C C . LEU B 1 63 ? -5.656 35.812 22.328 1 97.5 63 LEU B C 1
ATOM 2671 O O . LEU B 1 63 ? -4.613 36.469 22.188 1 97.5 63 LEU B O 1
ATOM 2675 N N . ASN B 1 64 ? -6.273 35.719 23.5 1 95.69 64 ASN B N 1
ATOM 2676 C CA . ASN B 1 64 ? -5.863 36.469 24.672 1 95.69 64 ASN B CA 1
ATOM 2677 C C . ASN B 1 64 ? -4.824 35.719 25.5 1 95.69 64 ASN B C 1
ATOM 2679 O O . ASN B 1 64 ? -4.137 36.312 26.328 1 95.69 64 ASN B O 1
ATOM 2683 N N . GLY B 1 65 ? -4.719 34.531 25.312 1 95.38 65 GLY B N 1
ATOM 2684 C CA . GLY B 1 65 ? -3.748 33.75 26.062 1 95.38 65 GLY B CA 1
ATOM 2685 C C . GLY B 1 65 ? -4.359 33 27.219 1 95.38 65 GLY B C 1
ATOM 2686 O O . GLY B 1 65 ? -3.742 32.062 27.766 1 95.38 65 GLY B O 1
ATOM 2687 N N . SER B 1 66 ? -5.602 33.281 27.562 1 96.12 66 SER B N 1
ATOM 2688 C CA . SER B 1 66 ? -6.242 32.656 28.719 1 96.12 66 SER B CA 1
ATOM 2689 C C . SER B 1 66 ? -7.09 31.469 28.297 1 96.12 66 SER B C 1
ATOM 2691 O O . SER B 1 66 ? -7.543 30.703 29.141 1 96.12 66 SER B O 1
ATOM 2693 N N . GLU B 1 67 ? -7.293 31.297 27 1 97.12 67 GLU B N 1
ATOM 2694 C CA . GLU B 1 67 ? -8.117 30.203 26.516 1 97.12 67 GLU B CA 1
ATOM 2695 C C . GLU B 1 67 ? -7.445 28.859 26.75 1 97.12 67 GLU B C 1
ATOM 2697 O O . GLU B 1 67 ? -6.227 28.719 26.609 1 97.12 67 GLU B O 1
ATOM 2702 N N . SER B 1 68 ? -8.258 27.891 27.078 1 97.12 68 SER B N 1
ATOM 2703 C CA . SER B 1 68 ? -7.77 26.531 27.234 1 97.12 68 SER B CA 1
ATOM 2704 C C . SER B 1 68 ? -7.449 25.906 25.875 1 97.12 68 SER B C 1
ATOM 2706 O O . SER B 1 68 ? -7.75 26.5 24.828 1 97.12 68 SER B O 1
ATOM 2708 N N . ALA B 1 69 ? -6.859 24.766 25.969 1 97.81 69 ALA B N 1
ATOM 2709 C CA . ALA B 1 69 ? -6.5 24.062 24.75 1 97.81 69 ALA B CA 1
ATOM 2710 C C . ALA B 1 69 ? -7.719 23.859 23.859 1 97.81 69 ALA B C 1
ATOM 2712 O O . ALA B 1 69 ? -7.715 24.25 22.688 1 97.81 69 ALA B O 1
ATOM 2713 N N . VAL B 1 70 ? -8.789 23.281 24.391 1 97.56 70 VAL B N 1
ATOM 2714 C CA . VAL B 1 70 ? -9.984 22.969 23.625 1 97.56 70 VAL B CA 1
ATOM 2715 C C . VAL B 1 70 ? -10.617 24.25 23.078 1 97.56 70 VAL B C 1
ATOM 2717 O O . VAL B 1 70 ? -11 24.312 21.906 1 97.56 70 VAL B O 1
ATOM 2720 N N . GLN B 1 71 ? -10.625 25.281 23.906 1 97.56 71 GLN B N 1
ATOM 2721 C CA . GLN B 1 71 ? -11.188 26.562 23.484 1 97.56 71 GLN B CA 1
ATOM 2722 C C . GLN B 1 71 ? -10.383 27.141 22.328 1 97.56 71 GLN B C 1
ATOM 2724 O O . GLN B 1 71 ? -10.961 27.688 21.391 1 97.56 71 GLN B O 1
ATOM 2729 N N . THR B 1 72 ? -9.141 27.047 22.469 1 98.12 72 THR B N 1
ATOM 2730 C CA . THR B 1 72 ? -8.266 27.562 21.438 1 98.12 72 THR B CA 1
ATOM 2731 C C . THR B 1 72 ? -8.516 26.859 20.109 1 98.12 72 THR B C 1
ATOM 2733 O O . THR B 1 72 ? -8.719 27.5 19.078 1 98.12 72 THR B O 1
ATOM 2736 N N . PHE B 1 73 ? -8.594 25.547 20.109 1 98 73 PHE B N 1
ATOM 2737 C CA . PHE B 1 73 ? -8.742 24.797 18.875 1 98 73 PHE B CA 1
ATOM 2738 C C . PHE B 1 73 ? -10.156 24.938 18.312 1 98 73 PHE B C 1
ATOM 2740 O O . PHE B 1 73 ? -10.344 24.938 17.094 1 98 73 PHE B O 1
ATOM 2747 N N . GLU B 1 74 ? -11.125 25.062 19.141 1 97.75 74 GLU B N 1
ATOM 2748 C CA . GLU B 1 74 ? -12.469 25.359 18.672 1 97.75 74 GLU B CA 1
ATOM 2749 C C . GLU B 1 74 ? -12.516 26.703 17.938 1 97.75 74 GLU B C 1
ATOM 2751 O O . GLU B 1 74 ? -13.133 26.812 16.891 1 97.75 74 GLU B O 1
ATOM 2756 N N . TYR B 1 75 ? -11.852 27.625 18.562 1 98.19 75 TYR B N 1
ATOM 2757 C CA . TYR B 1 75 ? -11.797 28.953 17.953 1 98.19 75 TYR B CA 1
ATOM 2758 C C . TYR B 1 75 ? -11.078 28.922 16.609 1 98.19 75 TYR B C 1
ATOM 2760 O O . TYR B 1 75 ? -11.586 29.438 15.617 1 98.19 75 TYR B O 1
ATOM 2768 N N . LEU B 1 76 ? -9.906 28.312 16.594 1 98.38 76 LEU B N 1
ATOM 2769 C CA . LEU B 1 76 ? -9.141 28.219 15.359 1 98.38 76 LEU B CA 1
ATOM 2770 C C . LEU B 1 76 ? -9.938 27.516 14.273 1 98.38 76 LEU B C 1
ATOM 2772 O O . LEU B 1 76 ? -9.977 27.969 13.125 1 98.38 76 LEU B O 1
ATOM 2776 N N . ASN B 1 77 ? -10.57 26.406 14.633 1 98.19 77 ASN B N 1
ATOM 2777 C CA . ASN B 1 77 ? -11.391 25.656 13.68 1 98.19 77 ASN B CA 1
ATOM 2778 C C . ASN B 1 77 ? -12.555 26.5 13.172 1 98.19 77 ASN B C 1
ATOM 2780 O O . ASN B 1 77 ? -12.891 26.438 11.984 1 98.19 77 ASN B O 1
ATOM 2784 N N . ALA B 1 78 ? -13.117 27.297 14.039 1 98 78 ALA B N 1
ATOM 2785 C CA . ALA B 1 78 ? -14.219 28.172 13.648 1 98 78 ALA B CA 1
ATOM 2786 C C . ALA B 1 78 ? -13.75 29.234 12.648 1 98 78 ALA B C 1
ATOM 2788 O O . ALA B 1 78 ? -14.5 29.609 11.75 1 98 78 ALA B O 1
ATOM 2789 N N . GLN B 1 79 ? -12.57 29.719 12.836 1 98.12 79 GLN B N 1
ATOM 2790 C CA . GLN B 1 79 ? -12.031 30.688 11.898 1 98.12 79 GLN B CA 1
ATOM 2791 C C . GLN B 1 79 ? -11.836 30.078 10.508 1 98.12 79 GLN B C 1
ATOM 2793 O O . GLN B 1 79 ? -12.062 30.734 9.5 1 98.12 79 GLN B O 1
ATOM 2798 N N . LEU B 1 80 ? -11.445 28.812 10.477 1 97.88 80 LEU B N 1
ATOM 2799 C CA . LEU B 1 80 ? -11.359 28.125 9.195 1 97.88 80 LEU B CA 1
ATOM 2800 C C . LEU B 1 80 ? -12.742 27.969 8.57 1 97.88 80 LEU B C 1
ATOM 2802 O O . LEU B 1 80 ? -12.914 28.188 7.367 1 97.88 80 LEU B O 1
ATOM 2806 N N . HIS B 1 81 ? -13.68 27.656 9.375 1 98.06 81 HIS B N 1
ATOM 2807 C CA . HIS B 1 81 ? -15.047 27.453 8.883 1 98.06 81 HIS B CA 1
ATOM 2808 C C . HIS B 1 81 ? -15.586 28.719 8.242 1 98.06 81 HIS B C 1
ATOM 2810 O O . HIS B 1 81 ? -16.297 28.672 7.242 1 98.06 81 HIS B O 1
ATOM 2816 N N . LYS B 1 82 ? -15.258 29.828 8.812 1 97.69 82 LYS B N 1
ATOM 2817 C CA . LYS B 1 82 ? -15.734 31.109 8.312 1 97.69 82 LYS B CA 1
ATOM 2818 C C . LYS B 1 82 ? -15.289 31.344 6.871 1 97.69 82 LYS B C 1
ATOM 2820 O O . LYS B 1 82 ? -15.945 32.062 6.121 1 97.69 82 LYS B O 1
ATOM 2825 N N . GLN B 1 83 ? -14.211 30.719 6.5 1 96.62 83 GLN B N 1
ATOM 2826 C CA . GLN B 1 83 ? -13.688 30.922 5.152 1 96.62 83 GLN B CA 1
ATOM 2827 C C . GLN B 1 83 ? -14.602 30.297 4.105 1 96.62 83 GLN B C 1
ATOM 2829 O O . GLN B 1 83 ? -14.5 30.609 2.918 1 96.62 83 GLN B O 1
ATOM 2834 N N . TYR B 1 84 ? -15.414 29.359 4.555 1 96.44 84 TYR B N 1
ATOM 2835 C CA . TYR B 1 84 ? -16.312 28.688 3.615 1 96.44 84 TYR B CA 1
ATOM 2836 C C . TYR B 1 84 ? -17.484 29.609 3.254 1 96.44 84 TYR B C 1
ATOM 2838 O O . TYR B 1 84 ? -18.266 29.297 2.344 1 96.44 84 TYR B O 1
ATOM 2846 N N . ASN B 1 85 ? -17.672 30.688 3.898 1 95.38 85 ASN B N 1
ATOM 2847 C CA . ASN B 1 85 ? -18.625 31.75 3.6 1 95.38 85 ASN B CA 1
ATOM 2848 C C . ASN B 1 85 ? -20.031 31.188 3.402 1 95.38 85 ASN B C 1
ATOM 2850 O O . ASN B 1 85 ? -20.703 31.531 2.428 1 95.38 85 ASN B O 1
ATOM 2854 N N . GLY B 1 86 ? -20.406 30.281 4.176 1 93.75 86 GLY B N 1
ATOM 2855 C CA . GLY B 1 86 ? -21.75 29.75 4.172 1 93.75 86 GLY B CA 1
ATOM 2856 C C . GLY B 1 86 ? -21.984 28.672 3.141 1 93.75 86 GLY B C 1
ATOM 2857 O O . GLY B 1 86 ? -23.094 28.172 2.977 1 93.75 86 GLY B O 1
ATOM 2858 N N . ASN B 1 87 ? -20.984 28.25 2.418 1 95.19 87 ASN B N 1
ATOM 2859 C CA . ASN B 1 87 ? -21.094 27.188 1.424 1 95.19 87 ASN B CA 1
ATOM 2860 C C . ASN B 1 87 ? -20.781 25.812 2.025 1 95.19 87 ASN B C 1
ATOM 2862 O O . ASN B 1 87 ? -20.031 25.031 1.444 1 95.19 87 ASN B O 1
ATOM 2866 N N . ASP B 1 88 ? -21.344 25.547 3.133 1 95.38 88 ASP B N 1
ATOM 2867 C CA . ASP B 1 88 ? -21.047 24.344 3.889 1 95.38 88 ASP B CA 1
ATOM 2868 C C . ASP B 1 88 ? -21.406 23.094 3.09 1 95.38 88 ASP B C 1
ATOM 2870 O O . ASP B 1 88 ? -20.641 22.125 3.055 1 95.38 88 ASP B O 1
ATOM 2874 N N . ASP B 1 89 ? -22.531 23.141 2.449 1 94.75 89 ASP B N 1
ATOM 2875 C CA . ASP B 1 89 ? -22.984 21.969 1.7 1 94.75 89 ASP B CA 1
ATOM 2876 C C . ASP B 1 89 ? -21.984 21.578 0.615 1 94.75 89 ASP B C 1
ATOM 2878 O O . ASP B 1 89 ? -21.688 20.406 0.435 1 94.75 89 ASP B O 1
ATOM 2882 N N . PHE B 1 90 ? -21.531 22.562 0.015 1 94.19 90 PHE B N 1
ATOM 2883 C CA . PHE B 1 90 ? -20.562 22.312 -1.044 1 94.19 90 PHE B CA 1
ATOM 2884 C C . PHE B 1 90 ? -19.297 21.656 -0.484 1 94.19 90 PHE B C 1
ATOM 2886 O O . PHE B 1 90 ? -18.859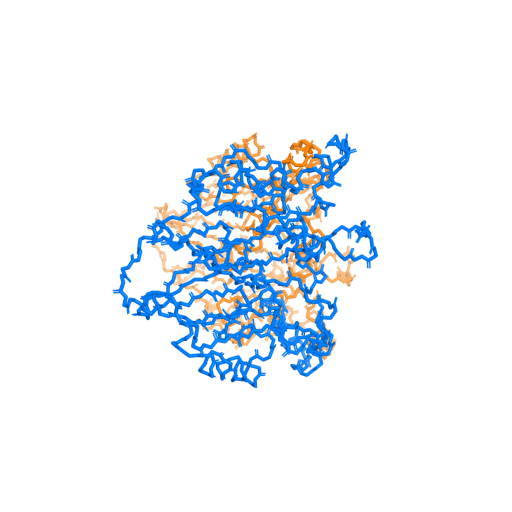 20.609 -0.988 1 94.19 90 PHE B O 1
ATOM 2893 N N . PHE B 1 91 ? -18.766 22.156 0.543 1 93.69 91 PHE B N 1
ATOM 2894 C CA . PHE B 1 91 ? -17.484 21.688 1.056 1 93.69 91 PHE B CA 1
ATOM 2895 C C . PHE B 1 91 ? -17.656 20.359 1.805 1 93.69 91 PHE B C 1
ATOM 2897 O O . PHE B 1 91 ? -16.719 19.547 1.853 1 93.69 91 PHE B O 1
ATOM 2904 N N . LEU B 1 92 ? -18.844 20.125 2.328 1 90.38 92 LEU B N 1
ATOM 2905 C CA . LEU B 1 92 ? -19.125 18.828 2.953 1 90.38 92 LEU B CA 1
ATOM 2906 C C . LEU B 1 92 ? -19.203 17.719 1.907 1 90.38 92 LEU B C 1
ATOM 2908 O O . LEU B 1 92 ? -18.812 16.578 2.172 1 90.38 92 LEU B O 1
ATOM 2912 N N . ASN B 1 93 ? -19.594 18.125 0.692 1 89.69 93 ASN B N 1
ATOM 2913 C CA . ASN B 1 93 ? -19.734 17.141 -0.373 1 89.69 93 ASN B CA 1
ATOM 2914 C C . ASN B 1 93 ? -18.5 17.078 -1.254 1 89.69 93 ASN B C 1
ATOM 2916 O O . ASN B 1 93 ? -18.375 16.188 -2.104 1 89.69 93 ASN B O 1
ATOM 2920 N N . ASN B 1 94 ? -17.609 18.047 -1.067 1 90.38 94 ASN B N 1
ATOM 2921 C CA . ASN B 1 94 ? -16.344 18.078 -1.801 1 90.38 94 ASN B CA 1
ATOM 2922 C C . ASN B 1 94 ? -15.156 18.203 -0.858 1 90.38 94 ASN B C 1
ATOM 2924 O O . ASN B 1 94 ? -14.477 19.234 -0.849 1 90.38 94 ASN B O 1
ATOM 2928 N N . THR B 1 95 ? -14.875 17.125 -0.287 1 89.81 95 THR B N 1
ATOM 2929 C CA . THR B 1 95 ? -13.898 17.078 0.795 1 89.81 95 THR B CA 1
ATOM 2930 C C . THR B 1 95 ? -12.523 17.531 0.305 1 89.81 95 THR B C 1
ATOM 2932 O O . THR B 1 95 ? -11.781 18.188 1.04 1 89.81 95 THR B O 1
ATOM 2935 N N . THR B 1 96 ? -12.219 17.328 -0.924 1 89.56 96 THR B N 1
ATOM 2936 C CA . THR B 1 96 ? -10.891 17.625 -1.46 1 89.56 96 THR B CA 1
ATOM 2937 C C . THR B 1 96 ? -10.672 19.125 -1.565 1 89.56 96 THR B C 1
ATOM 2939 O O . THR B 1 96 ? -9.539 19.594 -1.657 1 89.56 96 THR B O 1
ATOM 2942 N N . GLU B 1 97 ? -11.734 19.875 -1.524 1 92.75 97 GLU B N 1
ATOM 2943 C CA . GLU B 1 97 ? -11.648 21.312 -1.719 1 92.75 97 GLU B CA 1
ATOM 2944 C C . GLU B 1 97 ? -11.523 22.047 -0.384 1 92.75 97 GLU B C 1
ATOM 2946 O O . GLU B 1 97 ? -11.297 23.25 -0.352 1 92.75 97 GLU B O 1
ATOM 2951 N N . ARG B 1 98 ? -11.57 21.359 0.648 1 93.94 98 ARG B N 1
ATOM 2952 C CA . ARG B 1 98 ? -11.547 21.984 1.967 1 93.94 98 ARG B CA 1
ATOM 2953 C C . ARG B 1 98 ? -10.141 22.469 2.318 1 93.94 98 ARG B C 1
ATOM 2955 O O . ARG B 1 98 ? -9.148 21.938 1.819 1 93.94 98 ARG B O 1
ATOM 2962 N N . ILE B 1 99 ? -10.164 23.516 3.133 1 95.44 99 ILE B N 1
ATOM 2963 C CA . ILE B 1 99 ? -8.898 23.984 3.682 1 95.44 99 ILE B CA 1
ATOM 2964 C C . ILE B 1 99 ? -8.562 23.203 4.953 1 95.44 99 ILE B C 1
ATOM 2966 O O . ILE B 1 99 ? -9.438 22.953 5.785 1 95.44 99 ILE B O 1
ATOM 2970 N N . ARG B 1 100 ? -7.348 22.734 5.039 1 95.25 100 ARG B N 1
ATOM 2971 C CA . ARG B 1 100 ? -6.934 21.906 6.16 1 95.25 100 ARG B CA 1
ATOM 2972 C C . ARG B 1 100 ? -5.559 22.312 6.672 1 95.25 100 ARG B C 1
ATOM 2974 O O . ARG B 1 100 ? -4.715 22.766 5.898 1 95.25 100 ARG B O 1
ATOM 2981 N N . SER B 1 101 ? -5.391 22.109 7.957 1 96.56 101 SER B N 1
ATOM 2982 C CA . SER B 1 101 ? -4.086 22.375 8.562 1 96.56 101 SER B CA 1
ATOM 2983 C C . SER B 1 101 ? -3.92 21.594 9.859 1 96.56 101 SER B C 1
ATOM 2985 O O . SER B 1 101 ? -4.895 21.344 10.57 1 96.56 101 SER B O 1
ATOM 2987 N N . THR B 1 102 ? -2.764 21.125 10.055 1 96 102 THR B N 1
ATOM 2988 C CA . THR B 1 102 ? -2.371 20.625 11.367 1 96 102 THR B CA 1
ATOM 2989 C C . THR B 1 102 ? -1.606 21.688 12.148 1 96 102 THR B C 1
ATOM 2991 O O . THR B 1 102 ? -1.092 22.641 11.57 1 96 102 THR B O 1
ATOM 2994 N N . ILE B 1 103 ? -1.588 21.547 13.508 1 97.31 103 ILE B N 1
ATOM 2995 C CA . ILE B 1 103 ? -1.002 22.625 14.289 1 97.31 103 ILE B CA 1
ATOM 2996 C C . ILE B 1 103 ? -0.483 22.078 15.617 1 97.31 103 ILE B C 1
ATOM 2998 O O . ILE B 1 103 ? -1.066 21.156 16.188 1 97.31 103 ILE B O 1
ATOM 3002 N N . VAL B 1 104 ? 0.644 22.609 16.062 1 98.25 104 VAL B N 1
ATOM 3003 C CA . VAL B 1 104 ? 1.18 22.391 17.391 1 98.25 104 VAL B CA 1
ATOM 3004 C C . VAL B 1 104 ? 1.447 23.734 18.062 1 98.25 104 VAL B C 1
ATOM 3006 O O . VAL B 1 104 ? 2.014 24.641 17.453 1 98.25 104 VAL B O 1
ATOM 3009 N N . ILE B 1 105 ? 0.962 23.906 19.328 1 98.69 105 ILE B N 1
ATOM 3010 C CA . ILE B 1 105 ? 0.993 25.188 20.031 1 98.69 105 ILE B CA 1
ATOM 3011 C C . ILE B 1 105 ? 1.621 25 21.422 1 98.69 105 ILE B C 1
ATOM 3013 O O . ILE B 1 105 ? 1.331 24.031 22.109 1 98.69 105 ILE B O 1
ATOM 3017 N N . TYR B 1 106 ? 2.473 25.938 21.75 1 98.62 106 TYR B N 1
ATOM 3018 C CA . TYR B 1 106 ? 2.883 26.109 23.141 1 98.62 106 TYR B CA 1
ATOM 3019 C C . TYR B 1 106 ? 2.129 27.25 23.797 1 98.62 106 TYR B C 1
ATOM 3021 O O . TYR B 1 106 ? 2.119 28.375 23.281 1 98.62 106 TYR B O 1
ATOM 3029 N N . SER B 1 107 ? 1.475 27 24.891 1 98.44 107 SER B N 1
ATOM 3030 C CA . SER B 1 107 ? 0.802 28.016 25.672 1 98.44 107 SER B CA 1
ATOM 3031 C C . SER B 1 107 ? 1.641 28.422 26.891 1 98.44 107 SER B C 1
ATOM 3033 O O . SER B 1 107 ? 1.871 27.609 27.781 1 98.44 107 SER B O 1
ATOM 3035 N N . ARG B 1 108 ? 1.975 29.641 26.953 1 97.38 108 ARG B N 1
ATOM 3036 C CA . ARG B 1 108 ? 2.789 30.125 28.062 1 97.38 108 ARG B CA 1
ATOM 3037 C C . ARG B 1 108 ? 2.008 30.094 29.375 1 97.38 108 ARG B C 1
ATOM 3039 O O . ARG B 1 108 ? 2.539 29.688 30.406 1 97.38 108 ARG B O 1
ATOM 3046 N N . ARG B 1 109 ? 0.79 30.5 29.344 1 96.88 109 ARG B N 1
ATOM 3047 C CA . ARG B 1 109 ? -0.044 30.578 30.547 1 96.88 109 ARG B CA 1
ATOM 3048 C C . ARG B 1 109 ? -0.189 29.203 31.188 1 96.88 109 ARG B C 1
ATOM 3050 O O . ARG B 1 109 ? -0.057 29.062 32.406 1 96.88 109 ARG B O 1
ATOM 3057 N N . TYR B 1 110 ? -0.447 28.25 30.344 1 97.5 110 TYR B N 1
ATOM 3058 C CA . TYR B 1 110 ? -0.765 26.922 30.875 1 97.5 110 TYR B CA 1
ATOM 3059 C C . TYR B 1 110 ? 0.485 26.047 30.953 1 97.5 110 TYR B C 1
ATOM 3061 O O . TYR B 1 110 ? 0.465 24.984 31.562 1 97.5 110 TYR B O 1
ATOM 3069 N N . LYS B 1 111 ? 1.585 26.5 30.328 1 97.75 111 LYS B N 1
ATOM 3070 C CA . LYS B 1 111 ? 2.807 25.703 30.234 1 97.75 111 LYS B CA 1
ATOM 3071 C C . LYS B 1 111 ? 2.516 24.312 29.688 1 97.75 111 LYS B C 1
ATOM 3073 O O . LYS B 1 111 ? 2.881 23.312 30.297 1 97.75 111 LYS B O 1
ATOM 3078 N N . GLN B 1 112 ? 1.894 24.359 28.5 1 98.44 112 GLN B N 1
ATOM 3079 C CA . GLN B 1 112 ? 1.482 23.141 27.828 1 98.44 112 GLN B CA 1
ATOM 3080 C C . GLN B 1 112 ? 1.778 23.203 26.328 1 98.44 112 GLN B C 1
ATOM 3082 O O . GLN B 1 112 ? 1.801 24.297 25.75 1 98.44 112 GLN B O 1
ATOM 3087 N N . ILE B 1 113 ? 2.014 22.031 25.812 1 98.62 113 ILE B N 1
ATOM 3088 C CA . ILE B 1 113 ? 2.057 21.859 24.359 1 98.62 113 ILE B CA 1
ATOM 3089 C C . ILE B 1 113 ? 0.764 21.203 23.875 1 98.62 113 ILE B C 1
ATOM 3091 O O . ILE B 1 113 ? 0.334 20.188 24.438 1 98.62 113 ILE B O 1
ATOM 3095 N N . TRP B 1 114 ? 0.094 21.844 22.953 1 98.5 114 TRP B N 1
ATOM 3096 C CA . TRP B 1 114 ? -1.122 21.328 22.328 1 98.5 114 TRP B CA 1
ATOM 3097 C C . TRP B 1 114 ? -0.862 20.922 20.875 1 98.5 114 TRP B C 1
ATOM 3099 O O . TRP B 1 114 ? -0.425 21.75 20.062 1 98.5 114 TRP B O 1
ATOM 3109 N N . CYS B 1 115 ? -1.114 19.672 20.609 1 97.62 115 CYS B N 1
ATOM 3110 C CA . CYS B 1 115 ? -0.833 19.188 19.25 1 97.62 115 CYS B CA 1
ATOM 3111 C C . CYS B 1 115 ? -2.059 18.516 18.641 1 97.62 115 CYS B C 1
ATOM 3113 O O . CYS B 1 115 ? -2.664 17.641 19.266 1 97.62 115 CYS B O 1
ATOM 3115 N N . PHE B 1 116 ? -2.492 18.906 17.453 1 95.88 116 PHE B N 1
ATOM 3116 C CA . PHE B 1 116 ? -3.607 18.344 16.703 1 95.88 116 PHE B CA 1
ATOM 3117 C C . PHE B 1 116 ? -3.193 18.031 15.273 1 95.88 116 PHE B C 1
ATOM 3119 O O . PHE B 1 116 ? -3.111 18.922 14.438 1 95.88 116 PHE B O 1
ATOM 3126 N N . GLY B 1 117 ? -2.967 16.719 15 1 93 117 GLY B N 1
ATOM 3127 C CA . GLY B 1 117 ? -2.494 16.281 13.695 1 93 117 GLY B CA 1
ATOM 3128 C C . GLY B 1 117 ? -1.093 15.711 13.727 1 93 117 GLY B C 1
ATOM 3129 O O . GLY B 1 117 ? -0.703 15.07 14.703 1 93 117 GLY B O 1
ATOM 3130 N N . ASP B 1 118 ? -0.315 15.969 12.562 1 92.38 118 ASP B N 1
ATOM 3131 C CA . ASP B 1 118 ? 0.921 15.203 12.422 1 92.38 118 ASP B CA 1
ATOM 3132 C C . ASP B 1 118 ? 2.145 16.109 12.578 1 92.38 118 ASP B C 1
ATOM 3134 O O . ASP B 1 118 ? 3.225 15.781 12.078 1 92.38 118 ASP B O 1
ATOM 3138 N N . CYS B 1 119 ? 1.979 17.234 13.195 1 95.5 119 CYS B N 1
ATOM 3139 C CA . CYS B 1 119 ? 3.154 18 13.609 1 95.5 119 CYS B CA 1
ATOM 3140 C C . CYS B 1 119 ? 3.922 17.266 14.703 1 95.5 119 CYS B C 1
ATOM 3142 O O . CYS B 1 119 ? 3.393 16.344 15.328 1 95.5 119 CYS B O 1
ATOM 3144 N N . GLN B 1 120 ? 5.188 17.734 14.852 1 96.44 120 GLN B N 1
ATOM 3145 C CA . GLN B 1 120 ? 6.027 17.062 15.844 1 96.44 120 GLN B CA 1
ATOM 3146 C C . GLN B 1 120 ? 6.543 18.047 16.891 1 96.44 120 GLN B C 1
ATOM 3148 O O . GLN B 1 120 ? 6.578 19.25 16.641 1 96.44 120 GLN B O 1
ATOM 3153 N N . PHE B 1 121 ? 6.883 17.453 18.062 1 98.19 121 PHE B N 1
ATOM 3154 C CA . PHE B 1 121 ? 7.535 18.281 19.062 1 98.19 121 PHE B CA 1
ATOM 3155 C C . PHE B 1 121 ? 8.469 17.438 19.938 1 98.19 121 PHE B C 1
ATOM 3157 O O . PHE B 1 121 ? 8.414 16.203 19.891 1 98.19 121 PHE B O 1
ATOM 3164 N N . SER B 1 122 ? 9.367 18.109 20.547 1 98.25 122 SER B N 1
ATOM 3165 C CA . SER B 1 122 ? 10.336 17.484 21.453 1 98.25 122 SER B CA 1
ATOM 3166 C C . SER B 1 122 ? 10.445 18.234 22.766 1 98.25 122 SER B C 1
ATOM 3168 O O . SER B 1 122 ? 10.383 19.469 22.781 1 98.25 122 SER B O 1
ATOM 3170 N N . ILE B 1 123 ? 10.547 17.5 23.844 1 98 123 ILE B N 1
ATOM 3171 C CA . ILE B 1 123 ? 10.773 18.062 25.172 1 98 123 ILE B CA 1
ATOM 3172 C C . ILE B 1 123 ? 12.039 17.469 25.781 1 98 123 ILE B C 1
ATOM 3174 O O . ILE B 1 123 ? 12.094 16.266 26.062 1 98 123 ILE B O 1
ATOM 3178 N N . ASN B 1 124 ? 12.984 18.234 25.969 1 97.56 124 ASN B N 1
ATOM 3179 C CA . ASN B 1 124 ? 14.258 17.797 26.531 1 97.56 124 ASN B CA 1
ATOM 3180 C C . ASN B 1 124 ? 14.82 16.594 25.781 1 97.56 124 ASN B C 1
ATOM 3182 O O . ASN B 1 124 ? 15.266 15.625 26.391 1 97.56 124 ASN B O 1
ATOM 3186 N N . GLY B 1 125 ? 14.625 16.594 24.469 1 95.31 125 GLY B N 1
ATOM 3187 C CA . GLY B 1 125 ? 15.227 15.57 23.641 1 95.31 125 GLY B CA 1
ATOM 3188 C C . GLY B 1 125 ? 14.273 14.422 23.328 1 95.31 125 GLY B C 1
ATOM 3189 O O . GLY B 1 125 ? 14.531 13.625 22.422 1 95.31 125 GLY B O 1
ATOM 3190 N N . GLN B 1 126 ? 13.25 14.297 24.047 1 96.5 126 GLN B N 1
ATOM 3191 C CA . GLN B 1 126 ? 12.258 13.266 23.766 1 96.5 126 GLN B CA 1
ATOM 3192 C C . GLN B 1 126 ? 11.281 13.719 22.688 1 96.5 126 GLN B C 1
ATOM 3194 O O . GLN B 1 126 ? 10.555 14.695 22.875 1 96.5 126 GLN B O 1
ATOM 3199 N N . VAL B 1 127 ? 11.219 12.977 21.625 1 96.94 127 VAL B N 1
ATOM 3200 C CA . VAL B 1 127 ? 10.438 13.375 20.453 1 96.94 127 VAL B CA 1
ATOM 3201 C C . VAL B 1 127 ? 9.055 12.734 20.516 1 96.94 127 VAL B C 1
ATOM 3203 O O . VAL B 1 127 ? 8.914 11.562 20.875 1 96.94 127 VAL B O 1
ATOM 3206 N N . PHE B 1 128 ? 8.086 13.539 20.219 1 95.69 128 PHE B N 1
ATOM 3207 C CA . PHE B 1 128 ? 6.703 13.102 20.094 1 95.69 128 PHE B CA 1
ATOM 3208 C C . PHE B 1 128 ? 6.191 13.328 18.672 1 95.69 128 PHE B C 1
ATOM 3210 O O . PHE B 1 128 ? 6.133 14.461 18.203 1 95.69 128 PHE B O 1
ATOM 3217 N N . GLN B 1 129 ? 5.898 12.219 18.047 1 90.81 129 GLN B N 1
ATOM 3218 C CA . GLN B 1 129 ? 5.406 12.289 16.672 1 90.81 129 GLN B CA 1
ATOM 3219 C C . GLN B 1 129 ? 4.324 11.234 16.422 1 90.81 129 GLN B C 1
ATOM 3221 O O . GLN B 1 129 ? 4.469 10.078 16.828 1 90.81 129 GLN B O 1
ATOM 3226 N N . GLU B 1 130 ? 3.291 11.688 15.82 1 83.56 130 GLU B N 1
ATOM 3227 C CA . GLU B 1 130 ? 2.25 10.766 15.391 1 83.56 130 GLU B CA 1
ATOM 3228 C C . GLU B 1 130 ? 2.395 10.414 13.914 1 83.56 130 GLU B C 1
ATOM 3230 O O . GLU B 1 130 ? 2.324 11.297 13.047 1 83.56 130 GLU B O 1
ATOM 3235 N N . GLU B 1 131 ? 2.672 9.164 13.695 1 82.31 131 GLU B N 1
ATOM 3236 C CA . GLU B 1 131 ? 2.752 8.719 12.312 1 82.31 131 GLU B CA 1
ATOM 3237 C C . GLU B 1 131 ? 1.402 8.203 11.82 1 82.31 131 GLU B C 1
ATOM 3239 O O . GLU B 1 131 ? 0.715 7.465 12.523 1 82.31 131 GLU B O 1
ATOM 3244 N N . MET B 1 132 ? 1.1 8.672 10.672 1 87.62 132 MET B N 1
ATOM 3245 C CA . MET B 1 132 ? -0.162 8.219 10.102 1 87.62 132 MET B CA 1
ATOM 3246 C C . MET B 1 132 ? 0.019 6.883 9.383 1 87.62 132 MET B C 1
ATOM 3248 O O . MET B 1 132 ? 0.867 6.758 8.5 1 87.62 132 MET B O 1
ATOM 3252 N N . GLU B 1 133 ? -0.802 5.926 9.648 1 91.44 133 GLU B N 1
ATOM 3253 C CA . GLU B 1 133 ? -0.712 4.586 9.078 1 91.44 133 GLU B CA 1
ATOM 3254 C C . GLU B 1 133 ? -0.856 4.629 7.555 1 91.44 133 GLU B C 1
ATOM 3256 O O . GLU B 1 133 ? -0.211 3.857 6.844 1 91.44 133 GLU B O 1
ATOM 3261 N N . ILE B 1 134 ? -1.673 5.473 7.105 1 91.62 134 ILE B N 1
ATOM 3262 C CA . ILE B 1 134 ? -1.919 5.555 5.672 1 91.62 134 ILE B CA 1
ATOM 3263 C C . ILE B 1 134 ? -0.665 6.059 4.961 1 91.62 134 ILE B C 1
ATOM 3265 O O . ILE B 1 134 ? -0.36 5.625 3.846 1 91.62 134 ILE B O 1
ATOM 3269 N N . ASP B 1 135 ? 0.041 6.891 5.578 1 91.62 135 ASP B N 1
ATOM 3270 C CA . ASP B 1 135 ? 1.286 7.379 4.992 1 91.62 135 ASP B CA 1
ATOM 3271 C C . ASP B 1 135 ? 2.316 6.258 4.879 1 91.62 135 ASP B C 1
ATOM 3273 O O . ASP B 1 135 ? 3.043 6.176 3.887 1 91.62 135 ASP B O 1
ATOM 3277 N N . LEU B 1 136 ? 2.348 5.496 5.891 1 93.69 136 LEU B N 1
ATOM 3278 C CA . LEU B 1 136 ? 3.271 4.367 5.879 1 93.69 136 LEU B CA 1
ATOM 3279 C C . LEU B 1 136 ? 2.924 3.391 4.758 1 93.69 136 LEU B C 1
ATOM 3281 O O . LEU B 1 136 ? 3.814 2.898 4.062 1 93.69 136 LEU B O 1
ATOM 3285 N N . LEU B 1 137 ? 1.692 3.184 4.617 1 94.75 137 LEU B N 1
ATOM 3286 C CA . LEU B 1 137 ? 1.214 2.285 3.572 1 94.75 137 LEU B CA 1
ATOM 3287 C C . LEU B 1 137 ? 1.596 2.805 2.191 1 94.75 137 LEU B C 1
ATOM 3289 O O 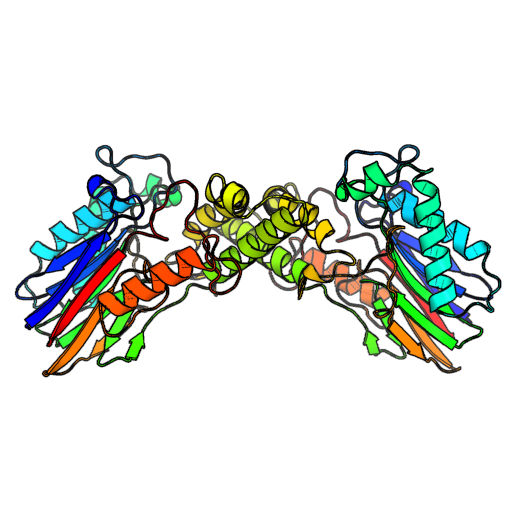. LEU B 1 137 ? 2.17 2.07 1.384 1 94.75 137 LEU B O 1
ATOM 3293 N N . LEU B 1 138 ? 1.363 4.047 1.959 1 95.06 138 LEU B N 1
ATOM 3294 C CA . LEU B 1 138 ? 1.612 4.637 0.648 1 95.06 138 LEU B CA 1
ATOM 3295 C C . LEU B 1 138 ? 3.109 4.746 0.375 1 95.06 138 LEU B C 1
ATOM 3297 O O . LEU B 1 138 ? 3.547 4.598 -0.769 1 95.06 138 LEU B O 1
ATOM 3301 N N . ALA B 1 139 ? 3.805 4.992 1.447 1 95.94 139 ALA B N 1
ATOM 3302 C CA . ALA B 1 139 ? 5.258 5.012 1.31 1 95.94 139 ALA B CA 1
ATOM 3303 C C . ALA B 1 139 ? 5.785 3.65 0.859 1 95.94 139 ALA B C 1
ATOM 3305 O O . ALA B 1 139 ? 6.684 3.572 0.02 1 95.94 139 ALA B O 1
ATOM 3306 N N . GLU B 1 140 ? 5.23 2.639 1.387 1 95.81 140 GLU B N 1
ATOM 3307 C CA . GLU B 1 140 ? 5.648 1.288 1.024 1 95.81 140 GLU B CA 1
ATOM 3308 C C . GLU B 1 140 ? 5.293 0.969 -0.425 1 95.81 140 GLU B C 1
ATOM 3310 O O . GLU B 1 140 ? 6.109 0.411 -1.161 1 95.81 140 GLU B O 1
ATOM 3315 N N . VAL B 1 141 ? 4.172 1.354 -0.844 1 95.75 141 VAL B N 1
ATOM 3316 C CA . VAL B 1 141 ? 3.732 1.113 -2.215 1 95.75 141 VAL B CA 1
ATOM 3317 C C . VAL B 1 141 ? 4.641 1.863 -3.188 1 95.75 141 VAL B C 1
ATOM 3319 O O . VAL B 1 141 ? 5.082 1.303 -4.191 1 95.75 141 VAL B O 1
ATOM 3322 N N . ARG B 1 142 ? 4.867 3.092 -2.838 1 96.12 142 ARG B N 1
ATOM 3323 C CA . ARG B 1 142 ? 5.766 3.896 -3.658 1 96.12 142 ARG B CA 1
ATOM 3324 C C . ARG B 1 142 ? 7.145 3.25 -3.762 1 96.12 142 ARG B C 1
ATOM 3326 O O . ARG B 1 142 ? 7.715 3.164 -4.852 1 96.12 142 ARG B O 1
ATOM 3333 N N . SER B 1 143 ? 7.578 2.82 -2.686 1 95.75 143 SER B N 1
ATOM 3334 C CA . SER B 1 143 ? 8.898 2.197 -2.631 1 95.75 143 SER B CA 1
ATOM 3335 C C . SER B 1 143 ? 8.961 0.964 -3.525 1 95.75 143 SER B C 1
ATOM 3337 O O . SER B 1 143 ? 9.891 0.819 -4.324 1 95.75 143 SER B O 1
ATOM 3339 N N . VAL B 1 144 ? 7.984 0.165 -3.453 1 94.75 144 VAL B N 1
ATOM 3340 C CA . VAL B 1 144 ? 7.969 -1.074 -4.223 1 94.75 144 VAL B CA 1
ATOM 3341 C C . VAL B 1 144 ? 7.887 -0.754 -5.715 1 94.75 144 VAL B C 1
ATOM 3343 O O . VAL B 1 144 ? 8.586 -1.366 -6.527 1 94.75 144 VAL B O 1
ATOM 3346 N N . TYR B 1 145 ? 7.113 0.199 -6.066 1 96.19 145 TYR B N 1
ATOM 3347 C CA . TYR B 1 145 ? 6.949 0.576 -7.469 1 96.19 145 TYR B CA 1
ATOM 3348 C C . TYR B 1 145 ? 8.25 1.118 -8.039 1 96.19 145 TYR B C 1
ATOM 3350 O O . TYR B 1 145 ? 8.695 0.689 -9.109 1 96.19 145 TYR B O 1
ATOM 3358 N N . LEU B 1 146 ? 8.852 1.957 -7.324 1 96.31 146 LEU B N 1
ATOM 3359 C CA . LEU B 1 146 ? 10.07 2.576 -7.828 1 96.31 146 LEU B CA 1
ATOM 3360 C C . LEU B 1 146 ? 11.211 1.567 -7.867 1 96.31 146 LEU B C 1
ATOM 3362 O O . LEU B 1 146 ? 12.062 1.617 -8.766 1 96.31 146 LEU B O 1
ATOM 3366 N N . GLN B 1 147 ? 11.25 0.679 -6.891 1 94.12 147 GLN B N 1
ATOM 3367 C CA . GLN B 1 147 ? 12.25 -0.381 -6.938 1 94.12 147 GLN B CA 1
ATOM 3368 C C . GLN B 1 147 ? 12.086 -1.231 -8.195 1 94.12 147 GLN B C 1
ATOM 3370 O O . GLN B 1 147 ? 13.078 -1.612 -8.82 1 94.12 147 GLN B O 1
ATOM 3375 N N . SER B 1 148 ? 10.898 -1.483 -8.516 1 92.88 148 SER B N 1
ATOM 3376 C CA . SER B 1 148 ? 10.641 -2.258 -9.727 1 92.88 148 SER B CA 1
ATOM 3377 C C . SER B 1 148 ? 11.102 -1.504 -10.977 1 92.88 148 SER B C 1
ATOM 3379 O O . SER B 1 148 ? 11.594 -2.109 -11.922 1 92.88 148 SER B O 1
ATOM 3381 N N . GLU B 1 149 ? 10.922 -0.18 -10.992 1 94.06 149 GLU B N 1
ATOM 3382 C CA . GLU B 1 149 ? 11.391 0.635 -12.109 1 94.06 149 GLU B CA 1
ATOM 3383 C C . GLU B 1 149 ? 12.906 0.589 -12.234 1 94.06 149 GLU B C 1
ATOM 3385 O O . GLU B 1 149 ? 13.445 0.573 -13.344 1 94.06 149 GLU B O 1
ATOM 3390 N N . ILE B 1 150 ? 13.539 0.554 -11.125 1 93.69 150 ILE B N 1
ATOM 3391 C CA . ILE B 1 150 ? 14.992 0.479 -11.117 1 93.69 150 ILE B CA 1
ATOM 3392 C C . ILE B 1 150 ? 15.445 -0.87 -11.672 1 93.69 150 ILE B C 1
ATOM 3394 O O . ILE B 1 150 ? 16.359 -0.933 -12.5 1 93.69 150 ILE B O 1
ATOM 3398 N N . ILE B 1 151 ? 14.789 -1.919 -11.258 1 89.56 151 ILE B N 1
ATOM 3399 C CA . ILE B 1 151 ? 15.117 -3.256 -11.734 1 89.56 151 ILE B CA 1
ATOM 3400 C C . ILE B 1 151 ? 14.875 -3.342 -13.242 1 89.56 151 ILE B C 1
ATOM 3402 O O . ILE B 1 151 ? 15.617 -4.008 -13.961 1 89.56 151 ILE B O 1
ATOM 3406 N N . ARG B 1 152 ? 13.891 -2.639 -13.672 1 88.5 152 ARG B N 1
ATOM 3407 C CA . ARG B 1 152 ? 13.539 -2.619 -15.094 1 88.5 152 ARG B CA 1
ATOM 3408 C C . ARG B 1 152 ? 14.609 -1.895 -15.906 1 88.5 152 ARG B C 1
ATOM 3410 O O . ARG B 1 152 ? 14.719 -2.098 -17.109 1 88.5 152 ARG B O 1
ATOM 3417 N N . GLY B 1 153 ? 15.336 -0.923 -15.172 1 90.81 153 GLY B N 1
ATOM 3418 C CA . GLY B 1 153 ? 16.469 -0.344 -15.891 1 90.81 153 GLY B CA 1
ATOM 3419 C C . GLY B 1 153 ? 16.562 1.161 -15.727 1 90.81 153 GLY B C 1
ATOM 3420 O O . GLY B 1 153 ? 17.516 1.779 -16.203 1 90.81 153 GLY B O 1
ATOM 3421 N N . LYS B 1 154 ? 15.648 1.767 -15.109 1 94.12 154 LYS B N 1
ATOM 3422 C CA . LYS B 1 154 ? 15.727 3.211 -14.898 1 94.12 154 LYS B CA 1
ATOM 3423 C C . LYS B 1 154 ? 16.734 3.555 -13.812 1 94.12 154 LYS B C 1
ATOM 3425 O O . LYS B 1 154 ? 16.859 2.836 -12.82 1 94.12 154 LYS B O 1
ATOM 3430 N N . SER B 1 155 ? 17.375 4.676 -13.992 1 96.38 155 SER B N 1
ATOM 3431 C CA . SER B 1 155 ? 18.344 5.117 -12.984 1 96.38 155 SER B CA 1
ATOM 3432 C C . SER B 1 155 ? 17.656 5.945 -11.898 1 96.38 155 SER B C 1
ATOM 3434 O O . SER B 1 155 ? 16.578 6.492 -12.117 1 96.38 155 SER B O 1
ATOM 3436 N N . VAL B 1 156 ? 18.297 6.027 -10.805 1 95.88 156 VAL B N 1
ATOM 3437 C CA . VAL B 1 156 ? 17.812 6.84 -9.695 1 95.88 156 VAL B CA 1
ATOM 3438 C C . VAL B 1 156 ? 17.703 8.297 -10.133 1 95.88 156 VAL B C 1
ATOM 3440 O O . VAL B 1 156 ? 16.719 8.977 -9.805 1 95.88 156 VAL B O 1
ATOM 3443 N N . GLU B 1 157 ? 18.656 8.773 -10.906 1 95.75 157 GLU B N 1
ATOM 3444 C CA . GLU B 1 157 ? 18.672 10.148 -11.391 1 95.75 157 GLU B CA 1
ATOM 3445 C C . GLU B 1 157 ? 17.453 10.445 -12.266 1 95.75 157 GLU B C 1
ATOM 3447 O O . GLU B 1 157 ? 16.828 11.492 -12.125 1 95.75 157 GLU B O 1
ATOM 3452 N N . GLU B 1 158 ? 17.172 9.516 -13.109 1 96.25 158 GLU B N 1
ATOM 3453 C CA . GLU B 1 158 ? 16 9.672 -13.977 1 96.25 158 GLU B CA 1
ATOM 3454 C C . GLU B 1 158 ? 14.719 9.758 -13.164 1 96.25 158 GLU B C 1
ATOM 3456 O O . GLU B 1 158 ? 13.844 10.57 -13.461 1 96.25 158 GLU B O 1
ATOM 3461 N N . LEU B 1 159 ? 14.688 8.922 -12.172 1 96.19 159 LEU B N 1
ATOM 3462 C CA . LEU B 1 159 ? 13.484 8.859 -11.352 1 96.19 159 LEU B CA 1
ATOM 3463 C C . LEU B 1 159 ? 13.375 10.094 -10.461 1 96.19 159 LEU B C 1
ATOM 3465 O O . LEU B 1 159 ? 12.266 10.516 -10.109 1 96.19 159 LEU B O 1
ATOM 3469 N N . CYS B 1 160 ? 14.484 10.719 -10.102 1 95.19 160 CYS B N 1
ATOM 3470 C CA . CYS B 1 160 ? 14.461 11.953 -9.328 1 95.19 160 CYS B CA 1
ATOM 3471 C C . CYS B 1 160 ? 13.914 13.109 -10.164 1 95.19 160 CYS B C 1
ATOM 3473 O O . CYS B 1 160 ? 13.219 13.977 -9.648 1 95.19 160 CYS B O 1
ATOM 3475 N N . ILE B 1 161 ? 14.227 13.047 -11.43 1 94.31 161 ILE B N 1
ATOM 3476 C CA . ILE B 1 161 ? 13.766 14.094 -12.336 1 94.31 161 ILE B CA 1
ATOM 3477 C C . ILE B 1 161 ? 12.273 13.938 -12.602 1 94.31 161 ILE B C 1
ATOM 3479 O O . ILE B 1 161 ? 11.523 14.914 -12.57 1 94.31 161 ILE B O 1
ATOM 3483 N N . SER B 1 162 ? 11.875 12.633 -12.805 1 94.12 162 SER B N 1
ATOM 3484 C CA . SER B 1 162 ? 10.477 12.312 -13.07 1 94.12 162 SER B CA 1
ATOM 3485 C C . SER B 1 162 ? 10.039 11.07 -12.32 1 94.12 162 SER B C 1
ATOM 3487 O O . SER B 1 162 ? 10.25 9.945 -12.789 1 94.12 162 SER B O 1
ATOM 3489 N N . ASP B 1 163 ? 9.406 11.289 -11.242 1 94.56 163 ASP B N 1
ATOM 3490 C CA . ASP B 1 163 ? 8.914 10.203 -10.398 1 94.56 163 ASP B CA 1
ATOM 3491 C C . ASP B 1 163 ? 7.516 9.773 -10.828 1 94.56 163 ASP B C 1
ATOM 3493 O O . ASP B 1 163 ? 6.539 10.492 -10.609 1 94.56 163 ASP B O 1
ATOM 3497 N N . PRO B 1 164 ? 7.375 8.625 -11.445 1 93.62 164 PRO B N 1
ATOM 3498 C CA . PRO B 1 164 ? 6.07 8.18 -11.938 1 93.62 164 PRO B CA 1
ATOM 3499 C C . PRO B 1 164 ? 5.164 7.664 -10.82 1 93.62 164 PRO B C 1
ATOM 3501 O O . PRO B 1 164 ? 3.967 7.461 -11.039 1 93.62 164 PRO B O 1
ATOM 3504 N N . SER B 1 165 ? 5.715 7.395 -9.641 1 93.25 165 SER B N 1
ATOM 3505 C CA . SER B 1 165 ? 4.938 6.793 -8.562 1 93.25 165 SER B CA 1
ATOM 3506 C C . SER B 1 165 ? 3.859 7.746 -8.062 1 93.25 165 SER B C 1
ATOM 3508 O O . SER B 1 165 ? 2.84 7.312 -7.52 1 93.25 165 SER B O 1
ATOM 3510 N N . HIS B 1 166 ? 4.07 8.984 -8.227 1 89.25 166 HIS B N 1
ATOM 3511 C CA . HIS B 1 166 ? 3.096 9.969 -7.77 1 89.25 166 HIS B CA 1
ATOM 3512 C C . HIS B 1 166 ? 1.723 9.711 -8.383 1 89.25 166 HIS B C 1
ATOM 3514 O O . HIS B 1 166 ? 0.708 9.75 -7.684 1 89.25 166 HIS B O 1
ATOM 3520 N N . ASP B 1 167 ? 1.706 9.398 -9.617 1 89.69 167 ASP B N 1
ATOM 3521 C CA . ASP B 1 167 ? 0.445 9.188 -10.32 1 89.69 167 ASP B CA 1
ATOM 3522 C C . ASP B 1 167 ? -0.262 7.934 -9.82 1 89.69 167 ASP B C 1
ATOM 3524 O O . ASP B 1 167 ? -1.492 7.852 -9.852 1 89.69 167 ASP B O 1
ATOM 3528 N N . ILE B 1 168 ? 0.49 7.07 -9.32 1 90.38 168 ILE B N 1
ATOM 3529 C CA . ILE B 1 168 ? -0.042 5.789 -8.875 1 90.38 168 ILE B CA 1
ATOM 3530 C C . ILE B 1 168 ? -0.701 5.953 -7.504 1 90.38 168 ILE B C 1
ATOM 3532 O O . ILE B 1 168 ? -1.801 5.441 -7.273 1 90.38 168 ILE B O 1
ATOM 3536 N N . ILE B 1 169 ? -0.07 6.711 -6.656 1 93.12 169 ILE B N 1
ATOM 3537 C CA . ILE B 1 169 ? -0.552 6.746 -5.281 1 93.12 169 ILE B CA 1
ATOM 3538 C C . ILE B 1 169 ? -1.46 7.957 -5.082 1 93.12 169 ILE B C 1
ATOM 3540 O O . ILE B 1 169 ? -2.199 8.031 -4.098 1 93.12 169 ILE B O 1
ATOM 3544 N N . PHE B 1 170 ? -1.535 8.883 -5.996 1 91.88 170 PHE B N 1
ATOM 3545 C CA . PHE B 1 170 ? -2.227 10.164 -5.836 1 91.88 170 PHE B CA 1
ATOM 3546 C C . PHE B 1 170 ? -3.717 9.945 -5.602 1 91.88 170 PHE B C 1
ATOM 3548 O O . PHE B 1 170 ? -4.312 10.586 -4.734 1 91.88 170 PHE B O 1
ATOM 3555 N N . PRO B 1 171 ? -4.324 9.016 -6.348 1 92.38 171 PRO B N 1
ATOM 3556 C CA . PRO B 1 171 ? -5.75 8.797 -6.086 1 92.38 171 PRO B CA 1
ATOM 3557 C C . PRO B 1 171 ? -6.027 8.383 -4.645 1 92.38 171 PRO B C 1
ATOM 3559 O O . PRO B 1 171 ? -7.039 8.781 -4.066 1 92.38 171 PRO B O 1
ATOM 3562 N N . VAL B 1 172 ? -5.164 7.617 -4.105 1 93.5 172 VAL B N 1
ATOM 3563 C CA . VAL B 1 172 ? -5.348 7.176 -2.727 1 93.5 172 VAL B CA 1
ATOM 3564 C C . VAL B 1 172 ? -5.074 8.336 -1.773 1 93.5 172 VAL B C 1
ATOM 3566 O O . VAL B 1 172 ? -5.77 8.5 -0.771 1 93.5 172 VAL B O 1
ATOM 3569 N N . ILE B 1 173 ? -4.094 9.172 -2.115 1 91.56 173 ILE B N 1
ATOM 3570 C CA . ILE B 1 173 ? -3.768 10.352 -1.323 1 91.56 173 ILE B CA 1
ATOM 3571 C C . ILE B 1 173 ? -4.969 11.289 -1.284 1 91.56 173 ILE B C 1
ATOM 3573 O O . ILE B 1 173 ? -5.316 11.82 -0.226 1 91.56 173 ILE B O 1
ATOM 3577 N N . LYS B 1 174 ? -5.551 11.43 -2.373 1 90.5 174 LYS B N 1
ATOM 3578 C CA . LYS B 1 174 ? -6.73 12.281 -2.457 1 90.5 174 LYS B CA 1
ATOM 3579 C C . LYS B 1 174 ? -7.875 11.719 -1.616 1 90.5 174 LYS B C 1
ATOM 3581 O O . LYS B 1 174 ? -8.508 12.453 -0.851 1 90.5 174 LYS B O 1
ATOM 3586 N N . ASN B 1 175 ? -8.07 10.445 -1.714 1 91.38 175 ASN B N 1
ATOM 3587 C CA . ASN B 1 175 ? -9.203 9.805 -1.047 1 91.38 175 ASN B CA 1
ATOM 3588 C C . ASN B 1 175 ? -8.977 9.703 0.46 1 91.38 175 ASN B C 1
ATOM 3590 O O . ASN B 1 175 ? -9.938 9.562 1.225 1 91.38 175 ASN B O 1
ATOM 3594 N N . GLN B 1 176 ? -7.746 9.758 0.863 1 89.5 176 GLN B N 1
ATOM 3595 C CA . GLN B 1 176 ? -7.461 9.648 2.289 1 89.5 176 GLN B CA 1
ATOM 3596 C C . GLN B 1 176 ? -8.141 10.758 3.076 1 89.5 176 GLN B C 1
ATOM 3598 O O . GLN B 1 176 ? -8.445 10.594 4.262 1 89.5 176 GLN B O 1
ATOM 3603 N N . LEU B 1 177 ? -8.414 11.797 2.422 1 90.25 177 LEU B N 1
ATOM 3604 C CA . LEU B 1 177 ? -9.016 12.953 3.074 1 90.25 177 LEU B CA 1
ATOM 3605 C C . LEU B 1 177 ? -10.391 12.609 3.629 1 90.25 177 LEU B C 1
ATOM 3607 O O . LEU B 1 177 ? -10.883 13.266 4.551 1 90.25 177 LEU B O 1
ATOM 3611 N N . TYR B 1 178 ? -10.938 11.57 3.162 1 89.75 178 TYR B N 1
ATOM 3612 C CA . TYR B 1 178 ? -12.25 11.148 3.641 1 89.75 178 TYR B CA 1
ATOM 3613 C C . TYR B 1 178 ? -12.141 10.477 5.008 1 89.75 178 TYR B C 1
ATOM 3615 O O . TYR B 1 178 ? -13.148 10.305 5.699 1 89.75 178 TYR B O 1
ATOM 3623 N N . PHE B 1 179 ? -10.945 10.148 5.328 1 90.94 179 PHE B N 1
ATOM 3624 C CA . PHE B 1 179 ? -10.734 9.516 6.629 1 90.94 179 PHE B CA 1
ATOM 3625 C C . PHE B 1 179 ? -10.492 10.57 7.707 1 90.94 179 PHE B C 1
ATOM 3627 O O . PHE B 1 179 ? -10.43 10.242 8.891 1 90.94 179 PHE B O 1
ATOM 3634 N N . SER B 1 180 ? -10.383 11.789 7.312 1 90.5 180 SER B N 1
ATOM 3635 C CA . SER B 1 180 ? -10.062 12.836 8.281 1 90.5 180 SER B CA 1
ATOM 3636 C C . SER B 1 180 ? -11.25 13.109 9.203 1 90.5 180 SER B C 1
ATOM 3638 O O . SER B 1 180 ? -12.383 13.266 8.742 1 90.5 180 SER B O 1
ATOM 3640 N N . ASN B 1 181 ? -10.922 13.227 10.469 1 90.38 181 ASN B N 1
ATOM 3641 C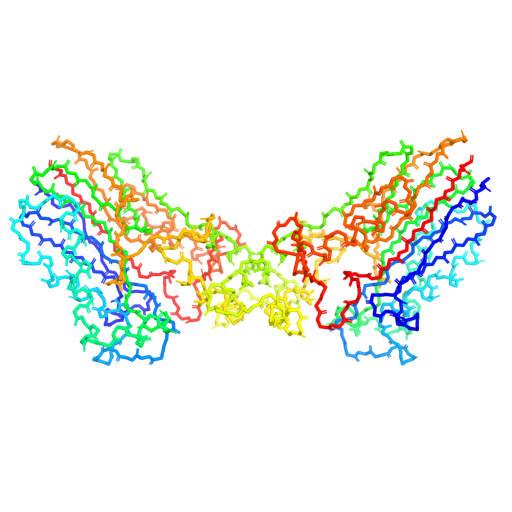 CA . ASN B 1 181 ? -11.898 13.555 11.5 1 90.38 181 ASN B CA 1
ATOM 3642 C C . ASN B 1 181 ? -13.086 12.594 11.477 1 90.38 181 ASN B C 1
ATOM 3644 O O . ASN B 1 181 ? -14.227 12.992 11.711 1 90.38 181 ASN B O 1
ATOM 3648 N N . CYS B 1 182 ? -12.844 11.375 10.977 1 82.19 182 CYS B N 1
ATOM 3649 C CA . CYS B 1 182 ? -13.906 10.398 10.773 1 82.19 182 CYS B CA 1
ATOM 3650 C C . CYS B 1 182 ? -13.703 9.172 11.648 1 82.19 182 CYS B C 1
ATOM 3652 O O . CYS B 1 182 ? -12.609 8.594 11.672 1 82.19 182 CYS B O 1
ATOM 3654 N N . GLU B 1 183 ? -14.742 8.82 12.312 1 78.38 183 GLU B N 1
ATOM 3655 C CA . GLU B 1 183 ? -14.664 7.602 13.117 1 78.38 183 GLU B CA 1
ATOM 3656 C C . GLU B 1 183 ? -14.586 6.359 12.234 1 78.38 183 GLU B C 1
ATOM 3658 O O . GLU B 1 183 ? -13.914 5.387 12.578 1 78.38 183 GLU B O 1
ATOM 3663 N N . LYS B 1 184 ? -15.156 6.414 11.109 1 78.06 184 LYS B N 1
ATOM 3664 C CA . LYS B 1 184 ? -15.227 5.266 10.211 1 78.06 184 LYS B CA 1
ATOM 3665 C C . LYS B 1 184 ? -13.875 4.996 9.555 1 78.06 184 LYS B C 1
ATOM 3667 O O . LYS B 1 184 ? -13.68 3.951 8.93 1 78.06 184 LYS B O 1
ATOM 3672 N N . GLY B 1 185 ? -13.016 5.863 9.766 1 80.75 185 GLY B N 1
ATOM 3673 C CA . GLY B 1 185 ? -11.711 5.684 9.141 1 80.75 185 GLY B CA 1
ATOM 3674 C C . GLY B 1 185 ? -10.867 4.617 9.82 1 80.75 185 GLY B C 1
ATOM 3675 O O . GLY B 1 185 ? -9.891 4.137 9.242 1 80.75 185 GLY B O 1
ATOM 3676 N N . GLY B 1 186 ? -11.227 4.25 11.016 1 82.25 186 GLY B N 1
ATOM 3677 C CA . GLY B 1 186 ? -10.484 3.219 11.727 1 82.25 186 GLY B CA 1
ATOM 3678 C C . GLY B 1 186 ? -9.031 3.576 11.953 1 82.25 186 GLY B C 1
ATOM 3679 O O . GLY B 1 186 ? -8.719 4.656 12.461 1 82.25 186 GLY B O 1
ATOM 3680 N N . LYS B 1 187 ? -8.133 2.607 11.547 1 87.62 187 LYS B N 1
ATOM 3681 C CA . LYS B 1 187 ? -6.707 2.816 11.797 1 87.62 187 LYS B CA 1
ATOM 3682 C C . LYS B 1 187 ? -6.133 3.852 10.836 1 87.62 187 LYS B C 1
ATOM 3684 O O . LYS B 1 187 ? -5.043 4.383 11.07 1 87.62 187 LYS B O 1
ATOM 3689 N N . TYR B 1 188 ? -6.879 4.172 9.805 1 91 188 TYR B N 1
ATOM 3690 C CA . TYR B 1 188 ? -6.375 5.121 8.82 1 91 188 TYR B CA 1
ATOM 3691 C C . TYR B 1 188 ? -6.93 6.516 9.078 1 91 188 TYR B C 1
ATOM 3693 O O . TYR B 1 188 ? -6.613 7.457 8.344 1 91 188 TYR B O 1
ATOM 3701 N N . GLY B 1 189 ? -7.664 6.625 10.086 1 89.69 189 GLY B N 1
ATOM 3702 C CA . GLY B 1 189 ? -8.172 7.934 10.461 1 89.69 189 GLY B CA 1
ATOM 3703 C C . GLY B 1 189 ? -7.109 8.852 11.023 1 89.69 189 GLY B C 1
ATOM 3704 O O . GLY B 1 189 ? -6.148 8.391 11.641 1 89.69 189 GLY B O 1
ATOM 3705 N N . PHE B 1 190 ? -7.352 10.188 10.734 1 89.81 190 PHE B N 1
ATOM 3706 C CA . PHE B 1 190 ? -6.445 11.188 11.297 1 89.81 190 PHE B CA 1
ATOM 3707 C C . PHE B 1 190 ? -7.188 12.484 11.578 1 89.81 190 PHE B C 1
ATOM 3709 O O . PHE B 1 190 ? -8.289 12.703 11.078 1 89.81 190 PHE B O 1
ATOM 3716 N N . ASN B 1 191 ? -6.551 13.273 12.383 1 91.25 191 ASN B N 1
ATOM 3717 C CA . ASN B 1 191 ? -7.195 14.516 12.805 1 91.25 191 ASN B CA 1
ATOM 3718 C C . ASN B 1 191 ? -6.527 15.734 12.18 1 91.25 191 ASN B C 1
ATOM 3720 O O . ASN B 1 191 ? -5.301 15.797 12.078 1 91.25 191 ASN B O 1
ATOM 3724 N N . VAL B 1 192 ? -7.379 16.609 11.766 1 94.19 192 VAL B N 1
ATOM 3725 C CA . VAL B 1 192 ? -6.918 17.859 11.172 1 94.19 192 VAL B CA 1
ATOM 3726 C C . VAL B 1 192 ? -7.957 18.953 11.398 1 94.19 192 VAL B C 1
ATOM 3728 O O . VAL B 1 192 ? -9.141 18.672 11.586 1 94.19 192 VAL B O 1
ATOM 3731 N N . LEU B 1 193 ? -7.504 20.188 11.43 1 96.94 193 LEU B N 1
ATOM 3732 C CA . LEU B 1 193 ? -8.438 21.297 11.406 1 96.94 193 LEU B CA 1
ATOM 3733 C C . LEU B 1 193 ? -8.922 21.578 9.992 1 96.94 193 LEU B C 1
ATOM 3735 O O . LEU B 1 193 ? -8.125 21.844 9.094 1 96.94 193 LEU B O 1
ATOM 3739 N N . ASP B 1 194 ? -10.219 21.469 9.852 1 96.12 194 ASP B N 1
ATOM 3740 C CA . ASP B 1 194 ? -10.734 21.656 8.5 1 96.12 194 ASP B CA 1
ATOM 3741 C C . ASP B 1 194 ? -11.992 22.531 8.516 1 96.12 194 ASP B C 1
ATOM 3743 O O . ASP B 1 194 ? -12.719 22.594 7.523 1 96.12 194 ASP B O 1
ATOM 3747 N N . GLY B 1 195 ? -12.281 23.109 9.625 1 97.12 195 GLY B N 1
ATOM 3748 C CA . GLY B 1 195 ? -13.453 23.953 9.758 1 97.12 195 GLY B CA 1
ATOM 3749 C C . GLY B 1 195 ? -14.703 23.188 10.141 1 97.12 195 GLY B C 1
ATOM 3750 O O . GLY B 1 195 ? -15.688 23.781 10.578 1 97.12 195 GLY B O 1
ATOM 3751 N N . PHE B 1 196 ? -14.672 21.891 10.008 1 95.38 196 PHE B N 1
ATOM 3752 C CA . PHE B 1 196 ? -15.867 21.094 10.289 1 95.38 196 PHE B CA 1
ATOM 3753 C C . PHE B 1 196 ? -15.633 20.172 11.477 1 95.38 196 PHE B C 1
ATOM 3755 O O . PHE B 1 196 ? -16.578 19.609 12.016 1 95.38 196 PHE B O 1
ATOM 3762 N N . CYS B 1 197 ? -14.414 20.078 11.875 1 93.75 197 CYS B N 1
ATOM 3763 C CA . CYS B 1 197 ? -14.102 19.203 13.008 1 93.75 197 CYS B CA 1
ATOM 3764 C C . CYS B 1 197 ? -14.891 19.609 14.242 1 93.75 197 CYS B C 1
ATOM 3766 O O . CYS B 1 197 ? -14.961 20.797 14.586 1 93.75 197 CYS B O 1
ATOM 3768 N N . ASN B 1 198 ? -15.477 18.594 14.938 1 89.06 198 ASN B N 1
ATOM 3769 C CA . ASN B 1 198 ? -16.281 18.922 16.109 1 89.06 198 ASN B CA 1
ATOM 3770 C C . ASN B 1 198 ? -15.867 18.078 17.312 1 89.06 198 ASN B C 1
ATOM 3772 O O . ASN B 1 198 ? -16.562 18.047 18.328 1 89.06 198 ASN B O 1
ATOM 3776 N N . ASP B 1 199 ? -14.859 17.391 17.156 1 91.94 199 ASP B N 1
ATOM 3777 C CA . ASP B 1 199 ? -14.367 16.531 18.219 1 91.94 199 ASP B CA 1
ATOM 3778 C C . ASP B 1 199 ? -12.867 16.734 18.438 1 91.94 199 ASP B C 1
ATOM 3780 O O . ASP B 1 199 ? -12.062 16.406 17.578 1 91.94 199 ASP B O 1
ATOM 3784 N N . PHE B 1 200 ? -12.531 17.234 19.594 1 94.31 200 PHE B N 1
ATOM 3785 C CA . PHE B 1 200 ? -11.133 17.484 19.906 1 94.31 200 PHE B CA 1
ATOM 3786 C C . PHE B 1 200 ? -10.648 16.562 21.016 1 94.31 200 PHE B C 1
ATOM 3788 O O . PHE B 1 200 ? -9.742 16.906 21.781 1 94.31 200 PHE B O 1
ATOM 3795 N N . SER B 1 201 ? -11.281 15.352 21.047 1 91.06 201 SER B N 1
ATOM 3796 C CA . SER B 1 201 ? -10.914 14.359 22.047 1 91.06 201 SER B CA 1
ATOM 3797 C C . SER B 1 201 ? -9.523 13.797 21.781 1 91.06 201 SER B C 1
ATOM 3799 O O . SER B 1 201 ? -8.867 13.289 22.688 1 91.06 201 SER B O 1
ATOM 3801 N N . LYS B 1 202 ? -9.055 13.977 20.594 1 89.62 202 LYS B N 1
ATOM 3802 C CA . LYS B 1 202 ? -7.766 13.406 20.234 1 89.62 202 LYS B CA 1
ATOM 3803 C C . LYS B 1 202 ? -6.656 14.453 20.312 1 89.62 202 LYS B C 1
ATOM 3805 O O . LYS B 1 202 ? -5.531 14.203 19.859 1 89.62 202 LYS B O 1
ATOM 3810 N N . LEU B 1 203 ? -7.023 15.555 20.812 1 95.38 203 LEU B N 1
ATOM 3811 C CA . LEU B 1 203 ? -6.031 16.594 21.062 1 95.38 203 LEU B CA 1
ATOM 3812 C C . LEU B 1 203 ? -4.988 16.125 22.078 1 95.38 203 LEU B C 1
ATOM 3814 O O . LEU B 1 203 ? -5.336 15.656 23.156 1 95.38 203 LEU B O 1
ATOM 3818 N N . ILE B 1 204 ? -3.754 16.25 21.688 1 96.12 204 ILE B N 1
ATOM 3819 C CA . ILE B 1 204 ? -2.662 15.875 22.578 1 96.12 204 ILE B CA 1
ATOM 3820 C C . ILE B 1 204 ? -2.268 17.078 23.453 1 96.12 204 ILE B C 1
ATOM 3822 O O . ILE B 1 204 ? -2.021 18.172 22.922 1 96.12 204 ILE B O 1
ATOM 3826 N N . ILE B 1 205 ? -2.225 16.844 24.688 1 97.62 205 ILE B N 1
ATOM 3827 C CA . ILE B 1 205 ? -1.826 17.875 25.641 1 97.62 205 ILE B CA 1
ATOM 3828 C C . ILE B 1 205 ? -0.67 17.375 26.5 1 97.62 205 ILE B C 1
ATOM 3830 O O . ILE B 1 205 ? -0.78 16.328 27.141 1 97.62 205 ILE B O 1
ATOM 3834 N N . HIS B 1 206 ? 0.437 18.172 26.469 1 98.12 206 HIS B N 1
ATOM 3835 C CA . HIS B 1 206 ? 1.605 17.797 27.25 1 98.12 206 HIS B CA 1
ATOM 3836 C C . HIS B 1 206 ? 2.078 18.953 28.125 1 98.12 206 HIS B C 1
ATOM 3838 O O . HIS B 1 206 ? 2.311 20.062 27.609 1 98.12 206 HIS B O 1
ATOM 3844 N N . ASP B 1 207 ? 2.295 18.625 29.344 1 98.12 207 ASP B N 1
ATOM 3845 C CA . ASP B 1 207 ? 2.795 19.656 30.266 1 98.12 207 ASP B CA 1
ATOM 3846 C C . ASP B 1 207 ? 4.297 19.859 30.094 1 98.12 207 ASP B C 1
ATOM 3848 O O . ASP B 1 207 ? 5.027 18.906 29.797 1 98.12 207 ASP B O 1
ATOM 3852 N N . VAL B 1 208 ? 4.68 21.109 30.234 1 98 208 VAL B N 1
ATOM 3853 C CA . VAL B 1 208 ? 6.105 21.422 30.281 1 98 208 VAL B CA 1
ATOM 3854 C C . VAL B 1 208 ? 6.422 22.25 31.516 1 98 208 VAL B C 1
ATOM 3856 O O . VAL B 1 208 ? 5.523 22.844 32.125 1 98 208 VAL B O 1
ATOM 3859 N N . GLU B 1 209 ? 7.668 22.203 31.906 1 97.31 209 GLU B N 1
ATOM 3860 C CA . GLU B 1 209 ? 8.117 22.938 33.094 1 97.31 209 GLU B CA 1
ATOM 3861 C C . GLU B 1 209 ? 9.078 24.062 32.719 1 97.31 209 GLU B C 1
ATOM 3863 O O . GLU B 1 209 ? 9.688 24.031 31.656 1 97.31 209 GLU B O 1
ATOM 3868 N N . GLU B 1 210 ? 9.133 25 33.688 1 96.62 210 GLU B N 1
ATOM 3869 C CA . GLU B 1 210 ? 10.117 26.062 33.5 1 96.62 210 GLU B CA 1
ATOM 3870 C C . GLU B 1 210 ? 11.523 25.484 33.375 1 96.62 210 GLU B C 1
ATOM 3872 O O . GLU B 1 210 ? 11.922 24.609 34.125 1 96.62 210 GLU B O 1
ATOM 3877 N N . GLY B 1 211 ? 12.203 25.875 32.344 1 97.06 211 GLY B N 1
ATOM 3878 C CA . GLY B 1 211 ? 13.555 25.406 32.125 1 97.06 211 GLY B CA 1
ATOM 3879 C C . GLY B 1 211 ? 13.625 24.312 31.062 1 97.06 211 GLY B C 1
ATOM 3880 O O . GLY B 1 211 ? 14.703 24 30.547 1 97.06 211 GLY B O 1
ATOM 3881 N N . ASP B 1 212 ? 12.508 23.734 30.734 1 98.12 212 ASP B N 1
ATOM 3882 C CA . ASP B 1 212 ? 12.492 22.703 29.688 1 98.12 212 ASP B CA 1
ATOM 3883 C C . ASP B 1 212 ? 12.891 23.297 28.344 1 98.12 212 ASP B C 1
ATOM 3885 O O . ASP B 1 212 ? 12.523 24.422 28 1 98.12 212 ASP B O 1
ATOM 3889 N N . THR B 1 213 ? 13.656 22.516 27.578 1 98.31 213 THR B N 1
ATOM 3890 C CA . THR B 1 213 ? 13.922 22.844 26.188 1 98.31 213 THR B CA 1
ATOM 3891 C C . THR B 1 213 ? 12.891 22.203 25.266 1 98.31 213 THR B C 1
ATOM 3893 O O . THR B 1 213 ? 12.719 20.984 25.281 1 98.31 213 THR B O 1
ATOM 3896 N N . VAL B 1 214 ? 12.203 23 24.453 1 98.44 214 VAL B N 1
ATOM 3897 C CA . VAL B 1 214 ? 11.117 22.531 23.609 1 98.44 214 VAL B CA 1
ATOM 3898 C C . VAL B 1 214 ? 11.43 22.828 22.156 1 98.44 214 VAL B C 1
ATOM 3900 O O . VAL B 1 214 ? 11.977 23.875 21.828 1 98.44 214 VAL B O 1
ATOM 3903 N N . ILE B 1 215 ? 11.156 21.859 21.312 1 98.69 215 ILE B N 1
ATOM 3904 C CA . ILE B 1 215 ? 11.188 22.062 19.859 1 98.69 215 ILE B CA 1
ATOM 3905 C C . ILE B 1 215 ? 9.805 21.781 19.281 1 98.69 215 ILE B C 1
ATOM 3907 O O . ILE B 1 215 ? 9.172 20.781 19.594 1 98.69 215 ILE B O 1
ATOM 3911 N N . LEU B 1 216 ? 9.258 22.672 18.516 1 98.62 216 LEU B N 1
ATOM 3912 C CA . LEU B 1 216 ? 8.094 22.453 17.672 1 98.62 216 LEU B CA 1
ATOM 3913 C C . LEU B 1 216 ? 8.5 22.422 16.188 1 98.62 216 LEU B C 1
ATOM 3915 O O . LEU B 1 216 ? 9.344 23.203 15.758 1 98.62 216 LEU B O 1
ATOM 3919 N N . ALA B 1 217 ? 7.91 21.484 15.5 1 98.12 217 ALA B N 1
ATOM 3920 C CA . ALA B 1 217 ? 8.281 21.375 14.094 1 98.12 217 ALA B CA 1
ATOM 3921 C C . ALA B 1 217 ? 7.141 20.797 13.266 1 98.12 217 ALA B C 1
ATOM 3923 O O . ALA B 1 217 ? 6.273 20.094 13.797 1 98.12 217 ALA B O 1
ATOM 3924 N N . SER B 1 218 ? 7.121 21.141 12.008 1 96.12 218 SER B N 1
ATOM 3925 C CA . SER B 1 218 ? 6.207 20.5 11.07 1 96.12 218 SER B CA 1
ATOM 3926 C C . SER B 1 218 ? 6.707 19.109 10.672 1 96.12 218 SER B C 1
ATOM 3928 O O . SER B 1 218 ? 7.727 18.641 11.188 1 96.12 218 SER B O 1
ATOM 3930 N N . ASP B 1 219 ? 5.973 18.422 9.797 1 92.06 219 ASP B N 1
ATOM 3931 C CA . ASP B 1 219 ? 6.297 17.047 9.438 1 92.06 219 ASP B CA 1
ATOM 3932 C C . ASP B 1 219 ? 7.312 17.016 8.297 1 92.06 219 ASP B C 1
ATOM 3934 O O . ASP B 1 219 ? 7.484 15.969 7.652 1 92.06 219 ASP B O 1
ATOM 3938 N N . GLY B 1 220 ? 8 18.078 8.062 1 92.69 220 GLY B N 1
ATOM 3939 C CA . GLY B 1 220 ? 8.992 18.109 7 1 92.69 220 GLY B CA 1
ATOM 3940 C C . GLY B 1 220 ? 10.328 17.516 7.41 1 92.69 220 GLY B C 1
ATOM 3941 O O . GLY B 1 220 ? 11.211 17.328 6.57 1 92.69 220 GLY B O 1
ATOM 3942 N N . TYR B 1 221 ? 10.477 17.219 8.641 1 94.31 221 TYR B N 1
ATOM 3943 C CA . TYR B 1 221 ? 11.695 16.578 9.141 1 94.31 221 TYR B CA 1
ATOM 3944 C C . TYR B 1 221 ? 11.461 15.102 9.414 1 94.31 221 TYR B C 1
ATOM 3946 O O . TYR B 1 221 ? 10.727 14.75 10.344 1 94.31 221 TYR B O 1
ATOM 3954 N N . PRO B 1 222 ? 12.141 14.234 8.641 1 92.62 222 PRO B N 1
ATOM 3955 C CA . PRO B 1 222 ? 12.023 12.805 8.906 1 92.62 222 PRO B CA 1
ATOM 3956 C C . PRO B 1 222 ? 12.516 12.422 10.305 1 92.62 222 PRO B C 1
ATOM 3958 O O . PRO B 1 222 ? 12.016 11.453 10.891 1 92.62 222 PRO B O 1
ATOM 3961 N N . LYS B 1 223 ? 13.461 13.164 10.789 1 92.69 223 LYS B N 1
ATOM 3962 C CA . LYS B 1 223 ? 13.992 13 12.141 1 92.69 223 LYS B CA 1
ATOM 3963 C C . LYS B 1 223 ? 14.203 14.352 12.82 1 92.69 223 LYS B C 1
ATOM 3965 O O . LYS B 1 223 ? 14.898 15.219 12.281 1 92.69 223 LYS B O 1
ATOM 3970 N N . LEU B 1 224 ? 13.562 14.43 13.961 1 95.56 224 LEU B N 1
ATOM 3971 C CA . LEU B 1 224 ? 13.734 15.648 14.734 1 95.56 224 LEU B CA 1
ATOM 3972 C C . LEU B 1 224 ? 14.883 15.516 15.727 1 95.56 224 LEU B C 1
ATOM 3974 O O . LEU B 1 224 ? 14.789 14.742 16.688 1 95.56 224 LEU B O 1
ATOM 3978 N N . GLU B 1 225 ? 15.914 16.281 15.445 1 95.75 225 GLU B N 1
ATOM 3979 C CA . GLU B 1 225 ? 17.125 16.234 16.266 1 95.75 225 GLU B CA 1
ATOM 3980 C C . GLU B 1 225 ? 17.172 17.406 17.25 1 95.75 225 GLU B C 1
ATOM 3982 O O . GLU B 1 225 ? 16.406 18.359 17.109 1 95.75 225 GLU B O 1
ATOM 3987 N N . PRO B 1 226 ? 18.062 17.328 18.188 1 95.12 226 PRO B N 1
ATOM 3988 C CA . PRO B 1 226 ? 18.094 18.344 19.25 1 95.12 226 PRO B CA 1
ATOM 3989 C C . PRO B 1 226 ? 18.5 19.719 18.75 1 95.12 226 PRO B C 1
ATOM 3991 O O . PRO B 1 226 ? 18.344 20.719 19.469 1 95.12 226 PRO B O 1
ATOM 3994 N N . SER B 1 227 ? 19.016 19.828 17.5 1 96.94 227 SER B N 1
ATOM 3995 C CA . SER B 1 227 ? 19.344 21.125 16.906 1 96.94 227 SER B CA 1
ATOM 3996 C C . SER B 1 227 ? 18.875 21.203 15.453 1 96.94 227 SER B C 1
ATOM 3998 O O . SER B 1 227 ? 18.75 20.172 14.781 1 96.94 227 SER B O 1
ATOM 4000 N N . LEU B 1 228 ? 18.641 22.438 15.055 1 97.56 228 LEU B N 1
ATOM 4001 C CA . LEU B 1 228 ? 18.297 22.672 13.656 1 97.56 228 LEU B CA 1
ATOM 4002 C C . LEU B 1 228 ? 19.359 22.125 12.727 1 97.56 228 LEU B C 1
ATOM 4004 O O . LEU B 1 228 ? 19.047 21.453 11.742 1 97.56 228 LEU B O 1
ATOM 4008 N N . TYR B 1 229 ? 20.578 22.375 13.094 1 97.5 229 TYR B N 1
ATOM 4009 C CA . TYR B 1 229 ? 21.703 21.938 12.281 1 97.5 229 TYR B CA 1
ATOM 4010 C C . TYR B 1 229 ? 21.688 20.422 12.086 1 97.5 229 TYR B C 1
ATOM 4012 O O . TYR B 1 229 ? 21.797 19.938 10.961 1 97.5 229 TYR B O 1
ATOM 4020 N N . LYS B 1 230 ? 21.531 19.719 13.164 1 97.31 230 LYS B N 1
ATOM 4021 C CA . LYS B 1 230 ? 21.547 18.25 13.094 1 97.31 230 LYS B CA 1
ATOM 4022 C C . LYS B 1 230 ? 20.344 17.734 12.305 1 97.31 230 LYS B C 1
ATOM 4024 O O . LYS B 1 230 ? 20.438 16.75 11.586 1 97.31 230 LYS B O 1
ATOM 4029 N N . SER B 1 231 ? 19.188 18.359 12.477 1 96.94 231 SER B N 1
ATOM 4030 C CA . SER B 1 231 ? 18 17.969 11.711 1 96.94 231 SER B CA 1
ATOM 4031 C C . SER B 1 231 ? 18.203 18.203 10.219 1 96.94 231 SER B C 1
ATOM 4033 O O . SER B 1 231 ? 17.859 17.359 9.398 1 96.94 231 SER B O 1
ATOM 4035 N N . GLU B 1 232 ? 18.812 19.344 9.883 1 96.88 232 GLU B N 1
ATOM 4036 C CA . GLU B 1 232 ? 19.094 19.656 8.484 1 96.88 232 GLU B CA 1
ATOM 4037 C C . GLU B 1 232 ? 20.172 18.734 7.922 1 96.88 232 GLU B C 1
ATOM 4039 O O . GLU B 1 232 ? 20.125 18.344 6.75 1 96.88 232 GLU B O 1
ATOM 4044 N N . LEU B 1 233 ? 21.094 18.406 8.711 1 96.88 233 LEU B N 1
ATOM 4045 C CA . LEU B 1 233 ? 22.141 17.484 8.281 1 96.88 233 LEU B CA 1
ATOM 4046 C C . LEU B 1 233 ? 21.578 16.125 7.934 1 96.88 233 LEU B C 1
ATOM 4048 O O . LEU B 1 233 ? 22 15.5 6.953 1 96.88 233 LEU B O 1
ATOM 4052 N N . TYR B 1 234 ? 20.719 15.672 8.766 1 95.94 234 TYR B N 1
ATOM 4053 C CA . TYR B 1 234 ? 20.062 14.398 8.477 1 95.94 234 TYR B CA 1
ATOM 4054 C C . TYR B 1 234 ? 19.359 14.445 7.121 1 95.94 234 TYR B C 1
ATOM 4056 O O . TYR B 1 234 ? 19.469 13.5 6.332 1 95.94 234 TYR B O 1
ATOM 4064 N N . LEU B 1 235 ? 18.688 15.477 6.848 1 95.19 235 LEU B N 1
ATOM 4065 C CA . LEU B 1 235 ? 17.984 15.656 5.582 1 95.19 235 LEU B CA 1
ATOM 4066 C C . LEU B 1 235 ? 18.969 15.664 4.414 1 95.19 235 LEU B C 1
ATOM 4068 O O . LEU B 1 235 ? 18.703 15.062 3.371 1 95.19 235 LEU B O 1
ATOM 4072 N N . MET B 1 236 ? 20.062 16.297 4.586 1 95.62 236 MET B N 1
ATOM 4073 C CA . MET B 1 236 ? 21.078 16.359 3.543 1 95.62 236 MET B CA 1
ATOM 4074 C C . MET B 1 236 ? 21.672 14.977 3.262 1 95.62 236 MET B C 1
ATOM 4076 O O . MET B 1 236 ? 21.875 14.617 2.104 1 95.62 236 MET B O 1
ATOM 4080 N N . GLU B 1 237 ? 21.875 14.289 4.277 1 96.69 237 GLU B N 1
ATOM 4081 C CA . GLU B 1 237 ? 22.391 12.93 4.125 1 96.69 237 GLU B CA 1
ATOM 4082 C C . GLU B 1 237 ? 21.375 12.023 3.432 1 96.69 237 GLU B C 1
ATOM 4084 O O . GLU B 1 237 ? 21.75 11.195 2.596 1 96.69 237 GLU B O 1
ATOM 4089 N N . LEU B 1 238 ? 20.172 12.195 3.822 1 95.69 238 LEU B N 1
ATOM 4090 C CA . LEU B 1 238 ? 19.109 11.43 3.18 1 95.69 238 LEU B CA 1
ATOM 4091 C C . LEU B 1 238 ? 19.047 11.742 1.69 1 95.69 238 LEU B C 1
ATOM 4093 O O . LEU B 1 238 ? 18.938 10.836 0.864 1 95.69 238 LEU B O 1
ATOM 4097 N N . LYS B 1 239 ? 19.141 12.969 1.357 1 95.19 239 LYS B N 1
ATOM 4098 C CA . LYS B 1 239 ? 19.109 13.398 -0.039 1 95.19 239 LYS B CA 1
ATOM 4099 C C . LYS B 1 239 ? 20.266 12.789 -0.828 1 95.19 239 LYS B C 1
ATOM 4101 O O . LYS B 1 239 ? 20.094 12.383 -1.979 1 95.19 239 LYS B O 1
ATOM 4106 N N . LYS B 1 240 ? 21.344 12.703 -0.229 1 95.5 240 LYS B N 1
ATOM 4107 C CA . LYS B 1 240 ? 22.531 12.172 -0.877 1 95.5 240 LYS B CA 1
ATOM 4108 C C . LYS B 1 240 ? 22.453 10.656 -1.042 1 95.5 240 LYS B C 1
ATOM 4110 O O . LYS B 1 240 ? 22.781 10.125 -2.104 1 95.5 240 LYS B O 1
ATOM 4115 N N . ASN B 1 241 ? 21.969 9.945 -0.05 1 96.12 241 ASN B N 1
ATOM 4116 C CA . ASN B 1 241 ? 22.094 8.492 0.002 1 96.12 241 ASN B CA 1
ATOM 4117 C C . ASN B 1 241 ? 20.812 7.812 -0.493 1 96.12 241 ASN B C 1
ATOM 4119 O O . ASN B 1 241 ? 20.859 6.672 -0.958 1 96.12 241 ASN B O 1
ATOM 4123 N N . ASP B 1 242 ? 19.688 8.469 -0.368 1 96.69 242 ASP B N 1
ATOM 4124 C CA . ASP B 1 242 ? 18.391 7.922 -0.732 1 96.69 242 ASP B CA 1
ATOM 4125 C C . ASP B 1 242 ? 17.453 9.016 -1.219 1 96.69 242 ASP B C 1
ATOM 4127 O O . ASP B 1 242 ? 16.391 9.25 -0.62 1 96.69 242 ASP B O 1
ATOM 4131 N N . PRO B 1 243 ? 17.828 9.617 -2.314 1 96.56 243 PRO B N 1
ATOM 4132 C CA . PRO B 1 243 ? 17.047 10.766 -2.789 1 96.56 243 PRO B CA 1
ATOM 4133 C C . PRO B 1 243 ? 15.609 10.414 -3.125 1 96.56 243 PRO B C 1
ATOM 4135 O O . PRO B 1 243 ? 14.727 11.273 -3.068 1 96.56 243 PRO B O 1
ATOM 4138 N N . LEU B 1 244 ? 15.352 9.141 -3.441 1 96.81 244 LEU B N 1
ATOM 4139 C CA . LEU B 1 244 ? 13.992 8.711 -3.762 1 96.81 244 LEU B CA 1
ATOM 4140 C C . LEU B 1 244 ? 13.203 8.398 -2.492 1 96.81 244 LEU B C 1
ATOM 4142 O O . LEU B 1 244 ? 11.977 8.312 -2.521 1 96.81 244 LEU B O 1
ATOM 4146 N N . CYS B 1 245 ? 13.938 8.188 -1.384 1 96.69 245 CYS B N 1
ATOM 4147 C CA . CYS B 1 245 ? 13.344 7.82 -0.106 1 96.69 245 CYS B CA 1
ATOM 4148 C C . CYS B 1 245 ? 12.594 6.5 -0.216 1 96.69 245 CYS B C 1
ATOM 4150 O O . CYS B 1 245 ? 11.422 6.41 0.161 1 96.69 245 CYS B O 1
ATOM 4152 N N . ILE B 1 246 ? 13.273 5.469 -0.652 1 96.25 246 ILE B N 1
ATOM 4153 C CA . ILE B 1 246 ? 12.625 4.176 -0.851 1 96.25 246 ILE B CA 1
ATOM 4154 C C . ILE B 1 246 ? 13.43 3.082 -0.15 1 96.25 246 ILE B C 1
ATOM 4156 O O . ILE B 1 246 ? 13.102 1.896 -0.261 1 96.25 246 ILE B O 1
ATOM 4160 N N . GLU B 1 247 ? 14.477 3.361 0.566 1 92.88 247 GLU B N 1
ATOM 4161 C CA . GLU B 1 247 ? 15.336 2.377 1.221 1 92.88 247 GLU B CA 1
ATOM 4162 C C . GLU B 1 247 ? 15.477 2.676 2.709 1 92.88 247 GLU B C 1
ATOM 4164 O O . GLU B 1 247 ? 14.711 2.166 3.529 1 92.88 247 GLU B O 1
ATOM 4169 N N . ASN B 1 248 ? 16.266 3.711 3.033 1 87.38 248 ASN B N 1
ATOM 4170 C CA . ASN B 1 248 ? 16.562 4.059 4.418 1 87.38 248 ASN B CA 1
ATOM 4171 C C . ASN B 1 248 ? 15.375 4.711 5.109 1 87.38 248 ASN B C 1
ATOM 4173 O O . ASN B 1 248 ? 15.172 4.531 6.309 1 87.38 248 ASN B O 1
ATOM 4177 N N . TYR B 1 249 ? 14.766 5.508 4.434 1 92.56 249 TYR B N 1
ATOM 4178 C CA . TYR B 1 249 ? 13.555 6.203 4.863 1 92.56 249 TYR B CA 1
ATOM 4179 C C . TYR B 1 249 ? 12.508 6.199 3.76 1 92.56 249 TYR B C 1
ATOM 4181 O O . TYR B 1 249 ? 12.625 6.93 2.773 1 92.56 249 TYR B O 1
ATOM 4189 N N . LYS B 1 250 ? 11.5 5.391 4.047 1 94.75 250 LYS B N 1
ATOM 4190 C CA . LYS B 1 250 ? 10.438 5.336 3.043 1 94.75 250 LYS B CA 1
ATOM 4191 C C . LYS B 1 250 ? 9.406 6.438 3.271 1 94.75 250 LYS B C 1
ATOM 4193 O O . LYS B 1 250 ? 8.922 6.613 4.391 1 94.75 250 LYS B O 1
ATOM 4198 N N . ALA B 1 251 ? 9.164 7.16 2.164 1 93.94 251 ALA B N 1
ATOM 4199 C CA . ALA B 1 251 ? 8.211 8.266 2.256 1 93.94 251 ALA B CA 1
ATOM 4200 C C . ALA B 1 251 ? 7.27 8.281 1.057 1 93.94 251 ALA B C 1
ATOM 4202 O O . ALA B 1 251 ? 7.508 7.586 0.064 1 93.94 251 ALA B O 1
ATOM 4203 N N . GLY B 1 252 ? 6.207 9.016 1.227 1 91.88 252 GLY B N 1
ATOM 4204 C CA . GLY B 1 252 ? 5.238 9.156 0.151 1 91.88 252 GLY B CA 1
ATOM 4205 C C . GLY B 1 252 ? 5.75 9.992 -1.006 1 91.88 252 GLY B C 1
ATOM 4206 O O . GLY B 1 252 ? 5.156 9.992 -2.086 1 91.88 252 GLY B O 1
ATOM 4207 N N . SER B 1 253 ? 6.812 10.672 -0.769 1 90.31 253 SER B N 1
ATOM 4208 C CA . SER B 1 253 ? 7.5 11.445 -1.796 1 90.31 253 SER B CA 1
ATOM 4209 C C . SER B 1 253 ? 8.992 11.539 -1.503 1 90.31 253 SER B C 1
ATOM 4211 O O . SER B 1 253 ? 9.422 11.406 -0.354 1 90.31 253 SER B O 1
ATOM 4213 N N . GLY B 1 254 ? 9.797 11.719 -2.551 1 93.38 254 GLY B N 1
ATOM 4214 C CA . GLY B 1 254 ? 11.227 11.93 -2.387 1 93.38 254 GLY B CA 1
ATOM 4215 C C . GLY B 1 254 ? 11.68 13.312 -2.795 1 93.38 254 GLY B C 1
ATOM 4216 O O . GLY B 1 254 ? 10.875 14.242 -2.855 1 93.38 254 GLY B O 1
ATOM 4217 N N . PHE B 1 255 ? 13 13.414 -2.836 1 94 255 PHE B N 1
ATOM 4218 C CA . PHE B 1 255 ? 13.57 14.625 -3.418 1 94 255 PHE B CA 1
ATOM 4219 C C . PHE B 1 255 ? 13.469 14.594 -4.938 1 94 255 PHE B C 1
ATOM 4221 O O . PHE B 1 255 ? 14.484 14.547 -5.637 1 94 255 PHE B O 1
ATOM 4228 N N . THR B 1 256 ? 12.227 14.641 -5.383 1 91.88 256 THR B N 1
ATOM 4229 C CA . THR B 1 256 ? 11.93 14.391 -6.789 1 91.88 256 THR B CA 1
ATOM 4230 C C . THR B 1 256 ? 11.109 15.531 -7.379 1 91.88 256 THR B C 1
ATOM 4232 O O . THR B 1 256 ? 10.586 16.375 -6.645 1 91.88 256 THR B O 1
ATOM 4235 N N . ASN B 1 257 ? 11.086 15.617 -8.719 1 89.62 257 ASN B N 1
ATOM 4236 C CA . ASN B 1 257 ? 10.219 16.531 -9.453 1 89.62 257 ASN B CA 1
ATOM 4237 C C . ASN B 1 257 ? 10.492 17.984 -9.07 1 89.62 257 ASN B C 1
ATOM 4239 O O . ASN B 1 257 ? 9.555 18.75 -8.836 1 89.62 257 ASN B O 1
ATOM 4243 N N . GLY B 1 258 ? 11.758 18.266 -8.711 1 85.25 258 GLY B N 1
ATOM 4244 C CA . GLY B 1 258 ? 12.18 19.641 -8.492 1 85.25 258 GLY B CA 1
ATOM 4245 C C . GLY B 1 258 ? 12.172 20.031 -7.027 1 85.25 258 GLY B C 1
ATOM 4246 O O . GLY B 1 258 ? 12.484 21.188 -6.684 1 85.25 258 GLY B O 1
ATOM 4247 N N . LYS B 1 259 ? 11.859 19.109 -6.121 1 88.75 259 LYS B N 1
ATOM 4248 C CA . LYS B 1 259 ? 11.844 19.406 -4.691 1 88.75 259 LYS B CA 1
ATOM 4249 C C . LYS B 1 259 ? 13.258 19.484 -4.125 1 88.75 259 LYS B C 1
ATOM 4251 O O . LYS B 1 259 ? 14.094 18.625 -4.43 1 88.75 259 LYS B O 1
ATOM 4256 N N . THR B 1 260 ? 13.422 20.516 -3.34 1 88.12 260 THR B N 1
ATOM 4257 C CA . THR B 1 260 ? 14.711 20.656 -2.666 1 88.12 260 THR B CA 1
ATOM 4258 C C . THR B 1 260 ? 14.68 19.969 -1.301 1 88.12 260 THR B C 1
ATOM 4260 O O . THR B 1 260 ? 15.734 19.688 -0.718 1 88.12 260 THR B O 1
ATOM 4263 N N . SER B 1 261 ? 13.5 19.766 -0.854 1 91.88 261 SER B N 1
ATOM 4264 C CA . SER B 1 261 ? 13.25 19.047 0.387 1 91.88 261 SER B CA 1
ATOM 4265 C C . SER B 1 261 ? 12.031 18.141 0.267 1 91.88 261 SER B C 1
ATOM 4267 O O . SER B 1 261 ? 11.297 18.203 -0.726 1 91.88 261 SER B O 1
ATOM 4269 N N . LEU B 1 262 ? 11.836 17.328 1.252 1 91.75 262 LEU B N 1
ATOM 4270 C CA . LEU B 1 262 ? 10.727 16.391 1.201 1 91.75 262 LEU B CA 1
ATOM 4271 C C . LEU B 1 262 ? 9.391 17.109 1.326 1 91.75 262 LEU B C 1
ATOM 4273 O O . LEU B 1 262 ? 8.414 16.719 0.675 1 91.75 262 LEU B O 1
ATOM 4277 N N . ASP B 1 263 ? 9.383 18.062 2.145 1 92.88 263 ASP B N 1
ATOM 4278 C CA . ASP B 1 263 ? 8.203 18.875 2.428 1 92.88 263 ASP B CA 1
ATOM 4279 C C . ASP B 1 263 ? 8.594 20.234 2.994 1 92.88 263 ASP B C 1
ATOM 4281 O O . ASP B 1 263 ? 9.773 20.5 3.234 1 92.88 263 ASP B O 1
ATOM 4285 N N . ASP B 1 264 ? 7.555 21.094 3.082 1 95.25 264 ASP B N 1
ATOM 4286 C CA . ASP B 1 264 ? 7.82 22.312 3.82 1 95.25 264 ASP B CA 1
ATOM 4287 C C . ASP B 1 264 ? 8.312 22.016 5.234 1 95.25 264 ASP B C 1
ATOM 4289 O O . ASP B 1 264 ? 7.91 21.016 5.836 1 95.25 264 ASP B O 1
ATOM 4293 N N . ARG B 1 265 ? 9.211 22.875 5.703 1 95.81 265 ARG B N 1
ATOM 4294 C CA . ARG B 1 265 ? 9.805 22.609 7.012 1 95.81 265 ARG B CA 1
ATOM 4295 C C . ARG B 1 265 ? 9.727 23.844 7.906 1 95.81 265 ARG B C 1
ATOM 4297 O O . ARG B 1 265 ? 10.039 24.953 7.469 1 95.81 265 ARG B O 1
ATOM 4304 N N . THR B 1 266 ? 9.273 23.641 9.039 1 97.44 266 THR B N 1
ATOM 4305 C CA . THR B 1 266 ? 9.289 24.656 10.094 1 97.44 266 THR B CA 1
ATOM 4306 C C . THR B 1 266 ? 9.859 24.094 11.383 1 97.44 266 THR B C 1
ATOM 4308 O O . THR B 1 266 ? 9.562 22.953 11.75 1 97.44 266 THR B O 1
ATOM 4311 N N . TYR B 1 267 ? 10.781 24.828 12 1 98.06 267 TYR B N 1
ATOM 4312 C CA . TYR B 1 267 ? 11.492 24.406 13.203 1 98.06 267 TYR B CA 1
ATOM 4313 C C . TYR B 1 267 ? 11.656 25.578 14.172 1 98.06 267 TYR B C 1
ATOM 4315 O O . TYR B 1 267 ? 12.055 26.672 13.766 1 98.06 267 TYR B O 1
ATOM 4323 N N . ILE B 1 268 ? 11.289 25.422 15.422 1 98.62 268 ILE B N 1
ATOM 4324 C CA . ILE B 1 268 ? 11.57 26.438 16.438 1 98.62 268 ILE B CA 1
ATOM 4325 C C . ILE B 1 268 ? 11.961 25.75 17.75 1 98.62 268 ILE B C 1
ATOM 4327 O O . ILE B 1 268 ? 11.305 24.812 18.188 1 98.62 268 ILE B O 1
ATOM 4331 N N . LYS B 1 269 ? 13.016 26.188 18.328 1 98.56 269 LYS B N 1
ATOM 4332 C CA . LYS B 1 269 ? 13.547 25.719 19.594 1 98.56 269 LYS B CA 1
ATOM 4333 C C . LYS B 1 269 ? 13.547 26.828 20.641 1 98.56 269 LYS B C 1
ATOM 4335 O O . LYS B 1 269 ? 13.992 27.953 20.359 1 98.56 269 LYS B O 1
ATOM 4340 N N . PHE B 1 270 ? 13.07 26.562 21.844 1 98.44 270 PHE B N 1
ATOM 4341 C CA . PHE B 1 270 ? 13.016 27.578 22.891 1 98.44 270 PHE B CA 1
ATOM 4342 C C . PHE B 1 270 ? 13.086 26.938 24.281 1 98.44 270 PHE B C 1
ATOM 4344 O O . PHE B 1 270 ? 12.922 25.719 24.406 1 98.44 270 PHE B O 1
ATOM 4351 N N . VAL B 1 271 ? 13.414 27.75 25.188 1 97.94 271 VAL B N 1
ATOM 4352 C CA . VAL B 1 271 ? 13.422 27.344 26.594 1 97.94 271 VAL B CA 1
ATOM 4353 C C . VAL B 1 271 ? 12.25 27.984 27.312 1 97.94 271 VAL B C 1
ATOM 4355 O O . VAL B 1 271 ? 12 29.188 27.172 1 97.94 271 VAL B O 1
ATOM 4358 N N . VAL B 1 272 ? 11.555 27.172 28.031 1 97.19 272 VAL B N 1
ATOM 4359 C CA . VAL B 1 272 ? 10.367 27.625 28.75 1 97.19 272 VAL B CA 1
ATOM 4360 C C . VAL B 1 272 ? 10.773 28.516 29.922 1 97.19 272 VAL B C 1
ATOM 4362 O O . VAL B 1 272 ? 11.711 28.188 30.656 1 97.19 272 VAL B O 1
#

Nearest PDB structures (foldseek):
  6jkv-assembly2_B  TM=5.745E-01  e=5.493E-08  Pseudomonas aeruginosa
  6jkv-assembly1_A  TM=5.610E-01  e=4.577E-08  Pseudomonas aeruginosa
  2p8e-assembly1_A  TM=3.567E-01  e=2.380E-06  Homo sapiens
  7l4i-assembly1_A  TM=3.369E-01  e=1.567E-05  Homo sapiens
  7n0z-assembly1_B  TM=3.357E-01  e=1.998E-05  Homo sapiens

Organism: NCBI:txid29354

Secondary structure (DSSP, 8-state):
-EEEEEEEE-TTS-GGG--EEEEE-SSEEEEEEEPPP-SS--BTTB-HHHHHHHHHHHHHHT--S---HHHHHHHHHHHHHHTTTT-HHHHHH-GGGS--EEEEEEETTTTEEEEESS-EEEETTEEEE---HHHHHHHHHHHHHHHHHHHHT--HHHHHH--THHHHHHHHHHHHGGGBT-GGGGGG-B--B-S-----TT-EEEE--TT-EEEEE-TT-SS--SSHHHHHHHHHHHHHH-TT-SSSS--S--S-TT-SSSS-EEEEEEE-/-EEEEEEEE-TTS-GGG--EEEEE-SSEEEEEEEPPP-SS--BTTB-HHHHHHHHHHHHHHT--S---HHHHHHHHHHHHHHTTTT-HHHHHH-GGGS--EEEEEEETTTTEEEEESS-EEEETTEEEE---HHHHHHHHHHHHHHHHHHHHT--HHHHHH--THHHHHHHHHHHHGGGBT-GGGGGG-B--B-S-----TT-EEEE--TT-EEEEE-TT-SS--SSHHHHHHHHHHHHHH-TT-SSSS--SS-S-TT-SSSS-EEEEEEE-

Solvent-accessible surface area (backbone atoms only — not comparable to full-atom values): 28575 Å² total; per-residue (Å²): 115,46,80,76,48,74,48,75,48,23,20,68,73,40,68,93,71,31,23,52,38,80,46,79,59,95,41,38,40,35,37,32,37,21,40,78,62,70,44,84,66,62,45,95,86,29,47,25,5,37,44,32,24,52,51,46,56,57,50,58,70,70,57,86,51,78,65,48,71,69,56,44,52,52,50,48,24,47,58,48,35,58,72,50,71,82,45,55,69,58,42,72,74,34,63,51,58,45,39,26,29,22,35,32,34,37,35,58,76,76,32,28,39,39,40,40,43,50,36,29,36,27,54,72,75,48,72,48,70,55,80,57,54,53,52,54,52,46,5,49,52,38,23,54,45,53,50,32,42,39,73,75,63,50,49,71,68,58,37,28,62,54,53,68,52,55,73,48,48,42,64,48,60,53,41,48,60,65,16,46,70,31,79,86,29,58,80,54,34,44,52,50,41,47,32,71,66,85,71,72,84,76,51,42,76,42,82,57,51,84,67,38,42,37,34,44,26,34,68,32,51,96,53,85,49,93,39,71,66,57,28,52,48,52,53,52,50,39,50,72,77,36,32,62,16,53,74,93,50,61,30,78,54,28,45,28,65,76,31,78,33,69,34,41,34,38,41,38,31,32,34,66,113,46,80,74,49,74,49,74,46,23,19,68,73,41,66,91,71,32,23,53,38,81,45,79,59,96,39,37,39,34,38,31,38,20,41,78,63,70,42,86,66,61,45,93,84,30,47,24,6,37,45,32,26,52,52,46,56,56,49,58,70,71,56,85,51,80,65,49,72,69,55,45,52,51,49,48,26,47,57,49,34,56,72,50,72,82,44,54,68,59,44,72,75,33,64,52,60,46,39,25,28,22,35,34,34,38,35,57,77,74,32,30,37,39,37,39,43,51,35,30,39,27,52,71,75,47,73,46,72,54,81,56,54,53,52,53,51,46,4,50,53,39,24,53,44,51,51,32,43,40,73,74,64,51,50,71,67,56,38,30,61,54,53,70,51,55,73,50,48,42,64,50,59,53,41,48,60,65,16,45,71,31,80,86,29,60,81,53,33,45,52,48,41,48,31,70,67,84,73,70,84,77,50,43,76,42,83,58,53,84,67,39,41,37,34,45,25,35,69,32,50,97,53,86,50,94,39,72,67,57,27,51,48,50,52,52,49,39,50,73,78,36,33,63,15,53,72,92,49,62,30,78,56,28,46,28,65,74,31,80,33,71,34,39,34,38,42,37,31,31,32,64

Sequence (544 aa):
MQVIEKFIASKYGDDALCEDGLFINDKFIAVMDGVTAKGDILWNNKTSGFHAKETLLHAMEQLNGSESAVQTFEYLNAQLHKQYNGNDDFFLNNTTERIRSTIVIYSRRYKQIWCFGDCQFSINGQVFQEEMEIDLLLAEVRSVYLQSEIIRGKSVEELCISDPSHDIIFPVIKNQLYFSNCEKGGKYGFNVLDGFCNDFSKLIIHDVEEGDTVILASDGYPKLEPSLYKSELYLMELKKNDPLCIENYKAGSGFTNGKTSLDDRTYIKFVVMQVIEKFIASKYGDDALCEDGLFINDKFIAVMDGVTAKGDILWNNKTSGFHAKETLLHAMEQLNGSESAVQTFEYLNAQLHKQYNGNDDFFLNNTTERIRSTIVIYSRRYKQIWCFGDCQFSINGQVFQEEMEIDLLLAEVRSVYLQSEIIRGKSVEELCISDPSHDIIFPVIKNQLYFSNCEKGGKYGFNVLDGFCNDFSKLIIHDVEEGDTVILASDGYPKLEPSLYKSELYLMELKKNDPLCIENYKAGSGFTNGKTSLDDRTYIKFVV

Radius of gyration: 28.1 Å; Cα contacts (8 Å, |Δi|>4): 1136; chains: 2; bounding box: 46×81×64 Å

Foldseek 3Di:
DFWDDWDWAFQQRDPVQALWDWEDDPFKTKIKFKDFQLDDDADVNHGLSNVLNVQLNVQVVPDPLPDDLVRSLVSSLQSQLVSCVPVVVVCVVVVRRFIWMWMWMQGPVQQKIKGFWAWWKDKQWRIDGDDAPVFVVLLQVLLVVVVVVVVVPDDPVNCQAPPPSCVVCSVVVSVLSVLELDPVVPSRYGYIRGSPRDDCVVIDMDHDDAFIKMKIKGPQFPDDGPDPVVSVVVQVVCCVPPQQQNPPHGGNGGNHNSTPGRGIMIMIIDGD/DFWDDWDWAFQQRDPVQALWDWEDDPFKTKIKFKDFQLDDDADVNHGLSNVLNVQLNVQVVPDPLPDDLVRSLVSSLQSQLVSCVPVVVVCVVVVRRFIWMWMWMQGPVQQKIKGFWAWWKDKQWRIDGDDAPVFVVLLQVLLVVVVVVVVVPDDPVNCQAPPPSCVVCSVVVSVLSVLELDPVVPSRHGYIRGSPRDDCVVIDMDHDDAFIKMKIKGPQFPDDGPDPVVSVVVQVVCCVPPQQQNPPHGGNGGNHNNTPGRGIMIMIIDGD

pLDDT: mean 94.05, std 4.13, range [78.06, 98.69]